Protein AF-A0A084B0D1-F1 (afdb_monomer)

Sequence (412 aa):
MGAVTTHNAIHLPIFWDKNWNKFYQICLSLQYGGAVSIFIPGHNLSHHKYPQQARDVMRTTKVRYSWNLLNGLLFFWHVVLSGNKDDKLYFEAQGRLNRPIVKQRRLEEVAVWSATAVLVLLDWRRWIWFALLPQFYAKYCILSLNFLQHDGCDMSSKYNFARNFTGQTLNYLCFNNGYHTVHHLHPGLHWSILPQKHQELIAPHIAPSLEISNILFYMWRSFIYPGLRLDYKGHPLLISKEENEMPDEPWFYNETETYSNIQEYRAHAHSPAMGESLTWSEDALERIAALVQHEISRIEAAQGRANRQVSHHERAAAVAPSSLITTLLNELQSRAHLPMSDDLQRFSQVCALQRSLRRGAGPGDIKIYGGIKYERKTTGLFTGKLASQGIVISIDDEDFVEYRVLTKPSFA

Radius of gyration: 28.23 Å; Cα contacts (8 Å, |Δi|>4): 441; chains: 1; bounding box: 86×78×70 Å

Solvent-accessible surface area (backbone atoms only — not comparable to full-atom values): 23707 Å² total; per-residue (Å²): 89,64,50,49,54,44,57,49,46,76,40,35,72,86,48,93,48,70,66,59,37,56,52,48,47,37,54,43,3,53,62,43,67,41,39,55,64,64,47,46,59,52,42,58,57,9,29,62,68,32,64,71,39,50,35,13,54,65,28,53,68,78,41,81,54,92,50,26,39,56,28,64,70,43,39,41,56,52,30,54,67,59,38,56,59,55,55,51,53,48,50,51,54,39,45,77,68,69,39,67,66,50,58,51,33,50,54,17,41,52,50,24,52,51,52,50,51,52,42,41,72,75,37,49,70,58,31,41,68,73,43,51,49,55,22,51,50,37,53,45,50,62,56,36,44,48,41,73,28,37,54,38,41,42,79,89,40,96,51,38,40,31,28,28,36,69,20,66,70,58,19,66,56,39,53,33,58,26,42,34,43,50,37,61,77,42,54,41,57,61,47,88,51,34,65,60,50,27,58,76,74,36,62,88,69,37,56,73,76,36,61,34,59,49,63,66,62,48,50,40,37,37,34,66,56,87,17,53,58,41,27,62,88,69,44,75,56,79,77,50,71,63,60,67,67,55,60,84,42,90,63,67,89,85,65,77,88,78,69,61,78,59,57,85,68,75,78,60,88,85,65,79,79,91,81,69,96,75,83,78,55,69,73,57,53,53,54,51,51,52,53,52,52,53,51,50,53,51,51,50,53,51,51,54,53,47,60,70,54,52,84,67,68,86,82,80,82,82,86,75,81,56,72,66,55,60,51,51,51,52,52,49,65,74,70,49,96,65,85,90,64,75,62,64,61,55,48,50,53,55,49,51,62,50,52,73,74,58,82,78,80,63,91,88,38,64,50,74,59,98,93,43,59,24,36,49,29,89,63,70,99,51,49,79,35,31,33,35,74,69,43,81,45,75,57,96,96,41,85,42,71,50,69,53,72,62,76,81,86,82,84,130

Secondary structure (DSSP, 8-state):
-HHHHHHHHHHS-SSSSHHHHHHHHHHHHHHHTS-GGGHIIIIIIIITTSTTSTT-TT-GGG---SSHHHHHHHHHHHHHHHHHHHHHHHHHHHHHTT-HHHHHHHHHHHHHHHHHHHHHHHHHHHHIIIIIHHHHHHHHHHHHHHHHHHTT--TTSTTTSS-EE--HHHHHHTTTTT-HHHHHH-TTS-GGGHHHHHHHHTTTTS-GGGEES-HHHHHIIIIISS---B-TTSSB----HHHHH-------SS---------TTTT-TT---S-S--PPPHHHHHHHHHHHHHHHHHHHHHHHHHHHHTTSSS-PPPPPPPHHHHHHHHHHHHH------THHHHHHHHHHHHHHT-----TTSEEEETTEEEEE-SSSTTTTSEEEPPEEEEETTEEEEE--EE------

Nearest PDB structures (foldseek):
  5oqm-assembly1_l  TM=2.459E-01  e=6.165E+00  Saccharomyces cerevisiae S288C
  4tpj-assembly2_B  TM=1.725E-01  e=9.897E+00  Shewanella oneidensis MR-1

InterPro domains:
  IPR005804 Fatty acid desaturase domain [PF00487] (4-201)

Mean predicted aligned error: 17.42 Å

pLDDT: mean 77.89, std 22.02, range [27.91, 98.5]

Foldseek 3Di:
DLLLVLLLCLQAPPDPDPVVSLVVQLVSLQQLLARSLLCQQQPVLACLPQPLALSHLLRLLLDDDQQLQCSLQCSLVSSVVVVVVLSVVQLVVCVVVVHVSNVSRVSSHCSSVVVLVVVCVVPVVCCVVPPVPVSVVSSSVVSSVSNVFQFQFDPVDLAGRTAAAQAPVCCVVSLQCSLPSQCSVQVHDRSVCSVVCCVVPHVVPYDPLRYHRDPVVVCCVCRPVVSARHHSVRHGDDQDPCSNPSHRDRRRPPDDRDRPPCCVNVPPPDDPPPDDDDDDDPVVVVVVVVVLVVVVVVLVVVVVVVVVVVVDDDDDDRDDDDPVSVVVVVVCVVPDPDDDDDPVVVVVVVVVVVVVVDDDDDPVAWDADPNFIWGQDCDDPRHRWTKTPWDWDADPNDIDTDIDTDDDDDDD

Organism: Stachybotrys chartarum (strain CBS 109288 / IBT 7711) (NCBI:txid1280523)

Structure (mmCIF, N/CA/C/O backbone):
data_AF-A0A084B0D1-F1
#
_entry.id   AF-A0A084B0D1-F1
#
loop_
_atom_site.group_PDB
_atom_site.id
_atom_site.type_symbol
_atom_site.label_atom_id
_atom_site.label_alt_id
_atom_site.label_comp_id
_atom_site.label_asym_id
_atom_site.label_entity_id
_atom_site.label_seq_id
_atom_site.pdbx_PDB_ins_code
_atom_site.Cartn_x
_atom_site.Cartn_y
_atom_site.Cartn_z
_atom_site.occupancy
_atom_site.B_iso_or_equiv
_atom_site.auth_seq_id
_atom_site.auth_comp_id
_atom_site.auth_asym_id
_atom_site.auth_atom_id
_atom_site.pdbx_PDB_model_num
ATOM 1 N N . MET A 1 1 ? -9.550 5.851 -4.875 1.00 83.19 1 MET A N 1
ATOM 2 C CA . MET A 1 1 ? -9.533 6.995 -3.936 1.00 83.19 1 MET A CA 1
ATOM 3 C C . MET A 1 1 ? -9.459 6.554 -2.472 1.00 83.19 1 MET A C 1
ATOM 5 O O . MET A 1 1 ? -8.378 6.631 -1.916 1.00 83.19 1 MET A O 1
ATOM 9 N N . GLY A 1 2 ? -10.538 6.042 -1.852 1.00 90.00 2 GLY A N 1
ATOM 10 C CA . GLY A 1 2 ? -10.593 5.814 -0.391 1.00 90.00 2 GLY A CA 1
ATOM 11 C C . GLY A 1 2 ? -9.498 4.908 0.198 1.00 90.00 2 GLY A C 1
ATOM 12 O O . GLY A 1 2 ? -8.917 5.238 1.229 1.00 90.00 2 GLY A O 1
ATOM 13 N N . ALA A 1 3 ? -9.149 3.814 -0.488 1.00 93.06 3 ALA A N 1
ATOM 14 C CA . ALA A 1 3 ? -8.029 2.954 -0.091 1.00 93.06 3 ALA A CA 1
ATOM 15 C C . ALA A 1 3 ? -6.666 3.672 -0.142 1.00 93.06 3 ALA A C 1
ATOM 17 O O . ALA A 1 3 ? -5.828 3.467 0.726 1.00 93.06 3 ALA A O 1
ATOM 18 N N . VAL A 1 4 ? -6.463 4.568 -1.112 1.00 93.62 4 VAL A N 1
ATOM 19 C CA . VAL A 1 4 ? -5.220 5.345 -1.240 1.00 93.62 4 VAL A CA 1
ATOM 20 C C . VAL A 1 4 ? -5.147 6.437 -0.171 1.00 93.62 4 VAL A C 1
ATOM 22 O O . VAL A 1 4 ? -4.099 6.660 0.420 1.00 93.62 4 VAL A O 1
ATOM 25 N N . THR A 1 5 ? -6.270 7.087 0.147 1.00 93.38 5 THR A N 1
ATOM 26 C CA . THR A 1 5 ? -6.338 8.029 1.276 1.00 93.38 5 THR A CA 1
ATOM 27 C C . THR A 1 5 ? -6.028 7.328 2.597 1.00 93.38 5 THR A C 1
ATOM 29 O O . THR A 1 5 ? -5.288 7.863 3.417 1.00 93.38 5 THR A O 1
ATOM 32 N N . THR A 1 6 ? -6.545 6.110 2.773 1.00 94.38 6 THR A N 1
ATOM 33 C CA . THR A 1 6 ? -6.235 5.260 3.928 1.00 94.38 6 THR A CA 1
ATOM 34 C C . THR A 1 6 ? -4.741 4.961 4.000 1.00 94.38 6 THR A C 1
ATOM 36 O O . THR A 1 6 ? -4.122 5.202 5.032 1.00 94.38 6 THR A O 1
ATOM 39 N N . HIS A 1 7 ? -4.159 4.514 2.886 1.00 94.19 7 HIS A N 1
ATOM 40 C CA . HIS A 1 7 ? -2.729 4.262 2.753 1.00 94.19 7 HIS A CA 1
ATOM 41 C C . HIS A 1 7 ? -1.871 5.494 3.097 1.00 94.19 7 HIS A C 1
ATOM 43 O O . HIS A 1 7 ? -0.906 5.390 3.844 1.00 94.19 7 HIS A O 1
ATOM 49 N N . ASN A 1 8 ? -2.241 6.685 2.635 1.00 93.31 8 ASN A N 1
ATOM 50 C CA . ASN A 1 8 ? -1.506 7.901 2.981 1.00 93.31 8 ASN A CA 1
ATOM 51 C C . ASN A 1 8 ? -1.613 8.239 4.482 1.00 93.31 8 ASN A C 1
ATOM 53 O O . ASN A 1 8 ? -0.618 8.593 5.113 1.00 93.31 8 ASN A O 1
ATOM 57 N N . ALA A 1 9 ? -2.807 8.109 5.067 1.00 92.00 9 ALA A N 1
ATOM 58 C CA . ALA A 1 9 ? -3.072 8.502 6.452 1.00 92.00 9 ALA A CA 1
ATOM 59 C C . ALA A 1 9 ? -2.405 7.593 7.503 1.00 92.00 9 ALA A C 1
ATOM 61 O O . ALA A 1 9 ? -2.158 8.036 8.626 1.00 92.00 9 ALA A O 1
ATOM 62 N N . ILE A 1 10 ? -2.111 6.332 7.165 1.00 90.19 10 ILE A N 1
ATOM 63 C CA . ILE A 1 10 ? -1.350 5.423 8.045 1.00 90.19 10 ILE A CA 1
ATOM 64 C C . ILE A 1 10 ? 0.153 5.729 8.051 1.00 90.19 10 ILE A C 1
ATOM 66 O O . ILE A 1 10 ? 0.846 5.360 8.999 1.00 90.19 10 ILE A O 1
ATOM 70 N N . HIS A 1 11 ? 0.663 6.398 7.015 1.00 90.00 11 HIS A N 1
ATOM 71 C CA . HIS A 1 11 ? 2.065 6.812 6.930 1.00 90.00 11 HIS A CA 1
ATOM 72 C C . HIS A 1 11 ? 2.308 8.172 7.563 1.00 90.00 11 HIS A C 1
ATOM 74 O O . HIS A 1 11 ? 3.296 8.363 8.278 1.00 90.00 11 HIS A O 1
ATOM 80 N N . LEU A 1 12 ? 1.392 9.110 7.320 1.00 89.75 12 LEU A N 1
ATOM 81 C CA . LEU A 1 12 ? 1.476 10.476 7.809 1.00 89.75 12 LEU A CA 1
ATOM 82 C C . LEU A 1 12 ? 0.122 10.916 8.391 1.00 89.75 12 LEU A C 1
ATOM 84 O O . LEU A 1 12 ? -0.861 11.001 7.651 1.00 89.75 12 LEU A O 1
ATOM 88 N N . PRO A 1 13 ? 0.056 11.240 9.698 1.00 89.19 13 PRO A N 1
ATOM 89 C CA . PRO A 1 13 ? -1.136 11.829 10.299 1.00 89.19 13 PRO A CA 1
ATOM 90 C C . PRO A 1 13 ? -1.554 13.113 9.573 1.00 89.19 13 PRO A C 1
ATOM 92 O O . PRO A 1 13 ? -0.721 13.977 9.305 1.00 89.19 13 PRO A O 1
ATOM 95 N N . ILE A 1 14 ? -2.850 13.248 9.287 1.00 88.25 14 ILE A N 1
ATOM 96 C CA . ILE A 1 14 ? -3.407 14.401 8.561 1.00 88.25 14 ILE A CA 1
ATOM 97 C C . ILE A 1 14 ? -3.553 15.619 9.474 1.00 88.25 14 ILE A C 1
ATOM 99 O O . ILE A 1 14 ? -3.347 16.754 9.051 1.00 88.25 14 ILE A O 1
ATOM 103 N N . PHE A 1 15 ? -3.916 15.387 10.734 1.00 90.31 15 PHE A N 1
ATOM 104 C CA . PHE A 1 15 ? -4.153 16.450 11.705 1.00 90.31 15 PHE A CA 1
ATOM 105 C C . PHE A 1 15 ? -2.980 16.577 12.679 1.00 90.31 15 PHE A C 1
ATOM 107 O O . PHE A 1 15 ? -2.290 15.605 12.984 1.00 90.31 15 PHE A O 1
ATOM 114 N N . TRP A 1 16 ? -2.782 17.768 13.238 1.00 86.69 16 TRP A N 1
ATOM 115 C CA . TRP A 1 16 ? -1.820 17.970 14.329 1.00 86.69 16 TRP A CA 1
ATOM 116 C C . TRP A 1 16 ? -2.296 17.330 15.636 1.00 86.69 16 TRP A C 1
ATOM 118 O O . TRP A 1 16 ? -1.502 16.814 16.422 1.00 86.69 16 TRP A O 1
ATOM 128 N N . ASP A 1 17 ? -3.610 17.344 15.858 1.00 90.81 17 ASP A N 1
ATOM 129 C CA . ASP A 1 17 ? -4.227 16.784 17.050 1.00 90.81 17 ASP A CA 1
ATOM 130 C C . ASP A 1 17 ? -4.432 15.266 16.931 1.00 90.81 17 ASP A C 1
ATOM 132 O O . ASP A 1 17 ? -4.931 14.735 15.933 1.00 90.81 17 ASP A O 1
ATOM 136 N N . LYS A 1 18 ? -4.062 14.542 17.989 1.00 89.19 18 LYS A N 1
ATOM 137 C CA . LYS A 1 18 ? -4.122 13.075 18.009 1.00 89.19 18 LYS A CA 1
ATOM 138 C C . LYS A 1 18 ? -5.555 12.547 18.012 1.00 89.19 18 LYS A C 1
ATOM 140 O O . LYS A 1 18 ? -5.789 11.469 17.472 1.00 89.19 18 LYS A O 1
ATOM 145 N N . ASN A 1 19 ? -6.503 13.257 18.618 1.00 91.50 19 ASN A N 1
ATOM 146 C CA . ASN A 1 19 ? -7.891 12.808 18.687 1.00 91.50 19 ASN A CA 1
ATOM 147 C C . ASN A 1 19 ? -8.595 12.998 17.343 1.00 91.50 19 ASN A C 1
ATOM 149 O O . ASN A 1 19 ? -9.316 12.098 16.917 1.00 91.50 19 ASN A O 1
ATOM 153 N N . TRP A 1 20 ? -8.297 14.082 16.624 1.00 94.06 20 TRP A N 1
ATOM 154 C CA . TRP A 1 20 ? -8.763 14.264 15.248 1.00 94.06 20 TRP A CA 1
ATOM 155 C C . TRP A 1 20 ? -8.246 13.177 14.304 1.00 94.06 20 TRP A C 1
ATOM 157 O O . TRP A 1 20 ? -9.015 12.671 13.492 1.00 94.06 20 TRP A O 1
ATOM 167 N N . ASN A 1 21 ? -6.996 12.727 14.454 1.00 93.19 21 ASN A N 1
ATOM 168 C CA . ASN A 1 21 ? -6.498 11.587 13.673 1.00 93.19 21 ASN A CA 1
ATOM 169 C C . ASN A 1 21 ? -7.205 10.270 14.021 1.00 93.19 21 ASN A C 1
ATOM 171 O O . ASN A 1 21 ? -7.557 9.522 13.115 1.00 93.19 21 ASN A O 1
ATOM 175 N N . LYS A 1 22 ? -7.455 9.991 15.307 1.00 92.69 22 LYS A N 1
ATOM 176 C CA . LYS A 1 22 ? -8.212 8.796 15.728 1.00 92.69 22 LYS A CA 1
ATOM 177 C C . LYS A 1 22 ? -9.636 8.798 15.177 1.00 92.69 22 LYS A C 1
ATOM 179 O O . LYS A 1 22 ? -10.112 7.772 14.700 1.00 92.69 22 LYS A O 1
ATOM 184 N N . PHE A 1 23 ? -10.304 9.951 15.223 1.00 96.12 23 PHE A N 1
ATOM 185 C CA . PHE A 1 23 ? -11.628 10.128 14.632 1.00 96.12 23 PHE A CA 1
ATOM 186 C C . PHE A 1 23 ? -11.585 9.928 13.114 1.00 96.12 23 PHE A C 1
ATOM 188 O O . PHE A 1 23 ? -12.378 9.169 12.562 1.00 96.12 23 PHE A O 1
ATOM 195 N N . TYR A 1 24 ? -10.606 10.532 12.442 1.00 96.12 24 TYR A N 1
ATOM 196 C CA . TYR A 1 24 ? -10.434 10.384 11.003 1.00 96.12 24 TYR A CA 1
ATOM 197 C C . TYR A 1 24 ? -10.159 8.934 10.583 1.00 96.12 24 TYR A C 1
ATOM 199 O O . TYR A 1 24 ? -10.711 8.481 9.585 1.00 96.12 24 TYR A O 1
ATOM 207 N N . GLN A 1 25 ? -9.396 8.165 11.364 1.00 95.56 25 GLN A N 1
ATOM 208 C CA . GLN A 1 25 ? -9.203 6.729 11.128 1.00 95.56 25 GLN A CA 1
ATOM 209 C C . GLN A 1 25 ? -10.517 5.930 11.206 1.00 95.56 25 GLN A C 1
ATOM 211 O O . GLN A 1 25 ? -10.707 4.998 10.422 1.00 95.56 25 GLN A O 1
ATOM 216 N N . ILE A 1 26 ? -11.469 6.319 12.064 1.00 97.38 26 ILE A N 1
ATOM 217 C CA . ILE A 1 26 ? -12.818 5.723 12.079 1.00 97.38 26 ILE A CA 1
ATOM 218 C C . ILE A 1 26 ? -13.564 6.065 10.782 1.00 97.38 26 ILE A C 1
ATOM 220 O O . ILE A 1 26 ? -14.133 5.171 10.155 1.00 97.38 26 ILE A O 1
ATOM 224 N N . CYS A 1 27 ? -13.517 7.322 10.327 1.00 97.44 27 CYS A N 1
ATOM 225 C CA . CYS A 1 27 ? -14.114 7.723 9.046 1.00 97.44 27 CYS A CA 1
ATOM 226 C C . CYS A 1 27 ? -13.519 6.939 7.866 1.00 97.44 27 CYS A C 1
ATOM 228 O O . CYS A 1 27 ? -14.253 6.442 7.011 1.00 97.44 27 CYS A O 1
ATOM 230 N N . LEU A 1 28 ? -12.193 6.783 7.841 1.00 96.56 28 LEU A N 1
ATOM 231 C CA . LEU A 1 28 ? -11.499 5.978 6.839 1.00 96.56 28 LEU A CA 1
ATOM 232 C C . LEU A 1 28 ? -11.905 4.507 6.923 1.00 96.56 28 LEU A C 1
ATOM 234 O O . LEU A 1 28 ? -12.121 3.892 5.886 1.00 96.56 28 LEU A O 1
ATOM 238 N N . SER A 1 29 ? -12.090 3.961 8.126 1.00 97.38 29 SER A N 1
ATOM 239 C CA . SER A 1 29 ? -12.545 2.578 8.316 1.00 97.38 29 SER A CA 1
ATOM 240 C C . SER A 1 29 ? -13.936 2.342 7.744 1.00 97.38 29 SER A C 1
ATOM 242 O O . SER A 1 29 ? -14.146 1.357 7.034 1.00 97.38 29 SER A O 1
ATOM 244 N N . LEU A 1 30 ? -14.868 3.275 7.961 1.00 96.75 30 LEU A N 1
ATOM 245 C CA . LEU A 1 30 ? -16.203 3.238 7.353 1.00 96.75 30 LEU A CA 1
ATOM 246 C C . LEU A 1 30 ? -16.127 3.283 5.818 1.00 96.75 30 LEU A C 1
ATOM 248 O O . LEU A 1 30 ? -16.778 2.487 5.142 1.00 96.75 30 LEU A O 1
ATOM 252 N N . GLN A 1 31 ? -15.291 4.163 5.260 1.00 95.12 31 GLN A N 1
ATOM 253 C CA . GLN A 1 31 ? -15.077 4.265 3.813 1.00 95.12 31 GLN A CA 1
ATOM 254 C C . GLN A 1 31 ? -14.395 3.018 3.225 1.00 95.12 31 GLN A C 1
ATOM 256 O O . GLN A 1 31 ? -14.696 2.622 2.098 1.00 95.12 31 GLN A O 1
ATOM 261 N N . TYR A 1 32 ? -13.463 2.418 3.963 1.00 94.94 32 TYR A N 1
ATOM 262 C CA . TYR A 1 32 ? -12.676 1.260 3.547 1.00 94.94 32 TYR A CA 1
ATOM 263 C C . TYR A 1 32 ? -13.433 -0.065 3.740 1.00 94.94 32 TYR A C 1
ATOM 265 O O . TYR A 1 32 ? -13.122 -1.057 3.082 1.00 94.94 32 TYR A O 1
ATOM 273 N N . GLY A 1 33 ? -14.447 -0.098 4.610 1.00 94.62 33 GLY A N 1
ATOM 274 C CA . GLY A 1 33 ? -15.210 -1.306 4.937 1.00 94.62 33 GLY A CA 1
ATOM 275 C C . GLY A 1 33 ? -14.431 -2.275 5.825 1.00 94.62 33 GLY A C 1
ATOM 276 O O . GLY A 1 33 ? -14.481 -3.487 5.619 1.00 94.62 33 GLY A O 1
ATOM 277 N N . GLY A 1 34 ? -13.609 -1.757 6.734 1.00 94.19 34 GLY A N 1
ATOM 278 C CA . GLY A 1 34 ? -12.794 -2.536 7.667 1.00 94.19 34 GLY A CA 1
ATOM 279 C C . GLY A 1 34 ? -11.868 -1.629 8.468 1.00 94.19 34 GLY A C 1
ATOM 280 O O . GLY A 1 34 ? -11.598 -0.511 8.040 1.00 94.19 34 GLY A O 1
ATOM 281 N N . ALA A 1 35 ? -11.385 -2.103 9.616 1.00 95.31 35 ALA A N 1
ATOM 282 C CA . ALA A 1 35 ? -10.468 -1.329 10.448 1.00 95.31 35 ALA A CA 1
ATOM 283 C C . ALA A 1 35 ? -9.159 -1.033 9.707 1.00 95.31 35 ALA A C 1
ATOM 285 O O . ALA A 1 35 ? -8.431 -1.949 9.316 1.00 95.31 35 ALA A O 1
ATOM 286 N N . VAL A 1 36 ? -8.857 0.251 9.520 1.00 94.88 36 VAL A N 1
ATOM 287 C CA . VAL A 1 36 ? -7.652 0.689 8.799 1.00 94.88 36 VAL A CA 1
ATOM 288 C C . VAL A 1 36 ? -6.388 0.523 9.628 1.00 94.88 36 VAL A C 1
ATOM 290 O O . VAL A 1 36 ? -5.304 0.409 9.062 1.00 94.88 36 VAL A O 1
ATOM 293 N N . SER A 1 37 ? -6.511 0.407 10.953 1.00 92.56 37 SER A N 1
ATOM 294 C CA . SER A 1 37 ? -5.390 0.072 11.837 1.00 92.56 37 SER A CA 1
ATOM 295 C C . SER A 1 37 ? -4.697 -1.247 11.453 1.00 92.56 37 SER A C 1
ATOM 297 O O . SER A 1 37 ? -3.516 -1.423 11.745 1.00 92.56 37 SER A O 1
ATOM 299 N N . ILE A 1 38 ? -5.399 -2.164 10.773 1.00 89.69 38 ILE A N 1
ATOM 300 C CA . ILE A 1 38 ? -4.852 -3.452 10.307 1.00 89.69 38 ILE A CA 1
ATOM 301 C C . ILE A 1 38 ? -3.819 -3.267 9.182 1.00 89.69 38 ILE A C 1
ATOM 303 O O . ILE A 1 38 ? -2.965 -4.123 8.992 1.00 89.69 38 ILE A O 1
ATOM 307 N N . PHE A 1 39 ? -3.807 -2.128 8.482 1.00 88.06 39 PHE A N 1
ATOM 308 C CA . PHE A 1 39 ? -2.773 -1.874 7.475 1.00 88.06 39 PHE A CA 1
ATOM 309 C C . PHE A 1 39 ? -1.376 -1.721 8.076 1.00 88.06 39 PHE A C 1
ATOM 311 O O . PHE A 1 39 ? -0.399 -2.070 7.428 1.00 88.06 39 PHE A O 1
ATOM 318 N N . ILE A 1 40 ? -1.264 -1.182 9.291 1.00 88.88 40 ILE A N 1
ATOM 319 C CA . ILE A 1 40 ? 0.025 -0.849 9.908 1.00 88.88 40 ILE A CA 1
ATOM 320 C C . ILE A 1 40 ? 0.959 -2.071 9.995 1.00 88.88 40 ILE A C 1
ATOM 322 O O . ILE A 1 40 ? 2.086 -1.967 9.504 1.00 88.88 40 ILE A O 1
ATOM 326 N N . PRO A 1 41 ? 0.553 -3.220 10.574 1.00 88.31 41 PRO A N 1
ATOM 327 C CA . PRO A 1 41 ? 1.439 -4.374 10.678 1.00 88.31 41 PRO A CA 1
ATOM 328 C C . PRO A 1 41 ? 1.885 -4.910 9.313 1.00 88.31 41 PRO A C 1
ATOM 330 O O . PRO A 1 41 ? 3.089 -4.998 9.088 1.00 88.31 41 PRO A O 1
ATOM 333 N N . GLY A 1 42 ? 0.962 -5.219 8.398 1.00 87.75 42 GLY A N 1
ATOM 334 C CA . GLY A 1 42 ? 1.313 -5.807 7.100 1.00 87.75 42 GLY A CA 1
ATOM 335 C C . GLY A 1 42 ? 2.006 -4.839 6.133 1.00 87.75 42 GLY A C 1
ATOM 336 O O . GLY A 1 42 ? 2.924 -5.223 5.413 1.00 87.75 42 GLY A O 1
ATOM 337 N N . HIS A 1 43 ? 1.611 -3.566 6.120 1.00 91.12 43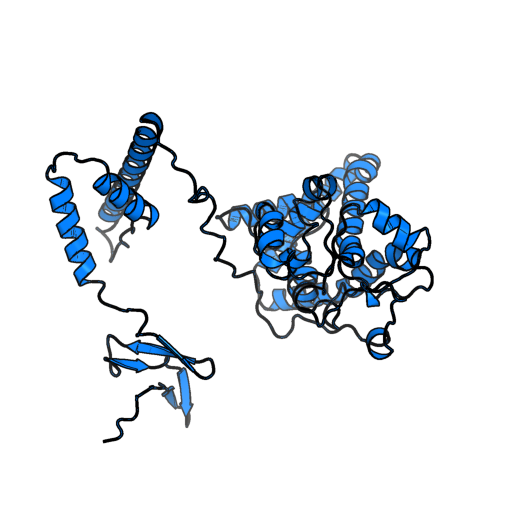 HIS A N 1
ATOM 338 C CA . HIS A 1 43 ? 2.156 -2.591 5.174 1.00 91.12 43 HIS A CA 1
ATOM 339 C C . HIS A 1 43 ? 3.397 -1.877 5.709 1.00 91.12 43 HIS A C 1
ATOM 341 O O . HIS A 1 43 ? 4.448 -1.895 5.076 1.00 91.12 43 HIS A O 1
ATOM 347 N N . ASN A 1 44 ? 3.309 -1.262 6.891 1.00 88.56 44 ASN A N 1
ATOM 348 C CA . ASN A 1 44 ? 4.388 -0.408 7.398 1.00 88.56 44 ASN A CA 1
ATOM 349 C C . ASN A 1 44 ? 5.491 -1.226 8.078 1.00 88.56 44 ASN A C 1
ATOM 351 O O . ASN A 1 44 ? 6.673 -0.955 7.877 1.00 88.56 44 ASN A O 1
ATOM 355 N N . LEU A 1 45 ? 5.114 -2.210 8.900 1.00 86.94 45 LEU A N 1
ATOM 356 C CA . LEU A 1 45 ? 6.073 -2.984 9.702 1.00 86.94 45 LEU A CA 1
ATOM 357 C C . LEU A 1 45 ? 6.625 -4.213 8.965 1.00 86.94 45 LEU A C 1
ATOM 359 O O . LEU A 1 45 ? 7.647 -4.757 9.379 1.00 86.94 45 LEU A O 1
ATOM 363 N N . SER A 1 46 ? 5.962 -4.634 7.887 1.00 90.94 46 SER A N 1
ATOM 364 C CA . SER A 1 46 ? 6.359 -5.766 7.050 1.00 90.94 46 SER A CA 1
ATOM 365 C C . SER A 1 46 ? 6.816 -5.285 5.671 1.00 90.94 46 SER A C 1
AT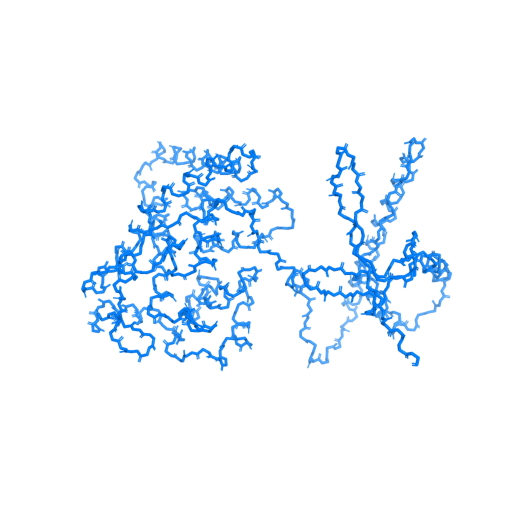OM 367 O O . SER A 1 46 ? 8.022 -5.197 5.442 1.00 90.94 46 SER A O 1
ATOM 369 N N . HIS A 1 47 ? 5.898 -4.892 4.787 1.00 93.19 47 HIS A N 1
ATOM 370 C CA . HIS A 1 47 ? 6.216 -4.603 3.385 1.00 93.19 47 HIS A CA 1
ATOM 371 C C . HIS A 1 47 ? 7.220 -3.454 3.175 1.00 93.19 47 HIS A C 1
ATOM 373 O O . HIS A 1 47 ? 8.193 -3.605 2.439 1.00 93.19 47 HIS A O 1
ATOM 379 N N . HIS A 1 48 ? 7.046 -2.318 3.856 1.00 91.25 48 HIS A N 1
ATOM 380 C CA . HIS A 1 48 ? 7.986 -1.188 3.768 1.00 91.25 48 HIS A CA 1
ATOM 381 C C . HIS A 1 48 ? 9.367 -1.505 4.337 1.00 91.25 48 HIS A C 1
ATOM 383 O O . HIS A 1 48 ? 10.368 -0.958 3.878 1.00 91.25 48 HIS A O 1
ATOM 389 N N . LYS A 1 49 ? 9.426 -2.378 5.344 1.00 87.31 49 LYS A N 1
ATOM 390 C CA . LYS A 1 49 ? 10.649 -2.651 6.095 1.00 87.31 49 LYS A CA 1
ATOM 391 C C . LYS A 1 49 ? 11.477 -3.792 5.515 1.00 87.31 49 LYS A C 1
ATOM 393 O O . LYS A 1 49 ? 12.705 -3.725 5.534 1.00 87.31 49 LYS A O 1
ATOM 398 N N . TYR A 1 50 ? 10.814 -4.826 5.014 1.00 89.25 50 TYR A N 1
ATOM 399 C CA . TYR A 1 50 ? 11.445 -6.056 4.543 1.00 89.25 50 TYR A CA 1
ATOM 400 C C . TYR A 1 50 ? 11.060 -6.406 3.099 1.00 89.25 50 TYR A C 1
ATOM 402 O O . TYR A 1 50 ? 10.847 -7.587 2.830 1.00 89.25 50 TYR A O 1
ATOM 410 N N . PRO A 1 51 ? 10.954 -5.439 2.167 1.00 89.94 51 PRO A N 1
ATOM 411 C CA . PRO A 1 51 ? 10.347 -5.668 0.858 1.00 89.94 51 PRO A CA 1
ATOM 412 C C . PRO A 1 51 ? 10.953 -6.886 0.147 1.00 89.94 51 PRO A C 1
ATOM 414 O O . PRO A 1 51 ? 12.172 -7.046 0.102 1.00 89.94 51 PRO A O 1
ATOM 417 N N . GLN A 1 52 ? 10.087 -7.750 -0.386 1.00 91.25 52 GLN A N 1
ATOM 418 C CA . GLN A 1 52 ? 10.404 -9.020 -1.057 1.00 91.25 52 GLN A CA 1
ATOM 419 C C . GLN A 1 52 ? 11.148 -10.086 -0.223 1.00 91.25 52 GLN A C 1
ATOM 421 O O . GLN A 1 52 ? 11.529 -11.121 -0.767 1.00 91.25 52 GLN A O 1
ATOM 426 N N . GLN A 1 53 ? 11.333 -9.895 1.086 1.00 90.94 53 GLN A N 1
ATOM 427 C CA . GLN A 1 53 ? 11.965 -10.882 1.975 1.00 90.94 53 GLN A CA 1
ATOM 428 C C . GLN A 1 53 ? 10.924 -11.784 2.666 1.00 90.94 53 GLN A C 1
ATOM 430 O O . GLN A 1 53 ? 9.715 -11.596 2.529 1.00 90.94 53 GLN A O 1
ATOM 435 N N . ALA A 1 54 ? 11.387 -12.747 3.472 1.00 90.75 54 ALA A N 1
ATOM 436 C CA . ALA A 1 54 ? 10.537 -13.704 4.196 1.00 90.75 54 ALA A CA 1
ATOM 437 C C . ALA A 1 54 ? 9.504 -13.033 5.120 1.00 90.75 54 ALA A C 1
ATOM 439 O O . ALA A 1 54 ? 8.411 -13.555 5.330 1.00 90.75 54 ALA A O 1
ATOM 440 N N . ARG A 1 55 ? 9.844 -11.845 5.632 1.00 90.38 55 ARG A N 1
ATOM 441 C CA . ARG A 1 55 ? 9.000 -11.024 6.509 1.00 90.38 55 ARG A CA 1
ATOM 442 C C . ARG A 1 55 ? 8.059 -10.083 5.766 1.00 90.38 55 ARG A C 1
ATOM 444 O O . ARG A 1 55 ? 7.298 -9.383 6.426 1.00 90.38 55 ARG A O 1
ATOM 451 N N . ASP A 1 56 ? 8.107 -10.035 4.434 1.00 92.25 56 ASP A N 1
ATOM 452 C CA . ASP A 1 56 ? 7.163 -9.279 3.608 1.00 92.25 56 ASP A CA 1
ATOM 453 C C . ASP A 1 56 ? 5.946 -10.137 3.254 1.00 92.25 56 ASP A C 1
ATOM 455 O O . ASP A 1 56 ? 6.011 -11.061 2.432 1.00 92.25 56 ASP A O 1
ATOM 459 N N . VAL A 1 57 ? 4.806 -9.796 3.858 1.00 90.88 57 VAL A N 1
ATOM 460 C CA . VAL A 1 57 ? 3.515 -10.443 3.584 1.00 90.88 57 VAL A CA 1
ATOM 461 C C . VAL A 1 57 ? 3.001 -10.183 2.170 1.00 90.88 57 VAL A C 1
ATOM 463 O O . VAL A 1 57 ? 2.138 -10.915 1.685 1.00 90.88 57 VAL A O 1
ATOM 466 N N . MET A 1 58 ? 3.538 -9.169 1.498 1.00 93.12 58 MET A N 1
ATOM 467 C CA . MET A 1 58 ? 3.170 -8.719 0.160 1.00 93.12 58 MET A CA 1
ATOM 468 C C . MET A 1 58 ? 4.268 -9.016 -0.875 1.00 93.12 58 MET A C 1
ATOM 470 O O . MET A 1 58 ? 4.235 -8.458 -1.973 1.00 93.12 58 MET A O 1
ATOM 474 N N . ARG A 1 59 ? 5.218 -9.921 -0.585 1.00 93.94 59 ARG A N 1
ATOM 475 C CA . ARG A 1 59 ? 6.232 -10.318 -1.577 1.00 93.94 59 ARG A CA 1
ATOM 476 C C . ARG A 1 59 ? 5.590 -10.933 -2.826 1.00 93.94 59 ARG A C 1
ATOM 478 O O . ARG A 1 59 ? 4.703 -11.788 -2.733 1.00 93.94 59 ARG A O 1
ATOM 485 N N . THR A 1 60 ? 6.052 -10.540 -4.012 1.00 94.75 60 THR A N 1
ATOM 486 C CA . THR A 1 60 ? 5.449 -10.948 -5.296 1.00 94.75 60 THR A CA 1
ATOM 487 C C . THR A 1 60 ? 5.736 -12.403 -5.645 1.00 94.75 60 THR A C 1
ATOM 489 O O . THR A 1 60 ? 5.027 -13.009 -6.454 1.00 94.75 60 THR A O 1
ATOM 492 N N . THR A 1 61 ? 6.726 -13.010 -4.991 1.00 93.00 61 THR A N 1
ATOM 493 C CA . THR A 1 61 ? 7.059 -14.428 -5.142 1.00 93.00 61 THR A CA 1
ATOM 494 C C . THR A 1 61 ? 6.006 -15.358 -4.543 1.00 93.00 61 THR A C 1
ATOM 496 O O . THR A 1 61 ? 6.081 -16.552 -4.798 1.00 93.00 61 THR A O 1
ATOM 499 N N . LYS A 1 62 ? 4.986 -14.865 -3.821 1.00 92.19 62 LYS A N 1
ATOM 500 C CA . LYS A 1 62 ? 3.851 -15.689 -3.351 1.00 92.19 62 LYS A CA 1
ATOM 501 C C . LYS A 1 62 ? 2.996 -16.262 -4.490 1.00 92.19 62 LYS A C 1
ATOM 503 O O . LYS A 1 62 ? 2.351 -17.289 -4.310 1.00 92.19 62 LYS A O 1
ATOM 508 N N . VAL A 1 63 ? 3.017 -15.644 -5.673 1.00 94.00 63 VAL A N 1
ATOM 509 C CA . VAL A 1 63 ? 2.361 -16.163 -6.885 1.00 94.00 63 VAL A CA 1
ATOM 510 C C . VAL A 1 63 ? 3.395 -16.613 -7.910 1.00 94.00 63 VAL A C 1
ATOM 512 O O . VAL A 1 63 ? 4.405 -15.937 -8.117 1.00 94.00 63 VAL A O 1
ATOM 515 N N . ARG A 1 64 ? 3.176 -17.783 -8.526 1.00 92.12 64 ARG A N 1
ATOM 516 C CA . ARG A 1 64 ? 4.164 -18.469 -9.389 1.00 92.12 64 ARG A CA 1
ATOM 517 C C . ARG A 1 64 ? 3.528 -19.232 -10.555 1.00 92.12 64 ARG A C 1
ATOM 519 O O . ARG A 1 64 ? 4.052 -20.239 -11.020 1.00 92.12 64 ARG A O 1
ATOM 526 N N . TYR A 1 65 ? 2.368 -18.784 -11.010 1.00 93.31 65 TYR A N 1
ATOM 527 C CA . TYR A 1 65 ? 1.692 -19.360 -12.164 1.00 93.31 65 TYR A CA 1
ATOM 528 C C . TYR A 1 65 ? 2.493 -19.079 -13.442 1.00 93.31 65 TYR A C 1
ATOM 530 O O . TYR A 1 65 ? 3.055 -17.993 -13.603 1.00 93.31 65 TYR A O 1
ATOM 538 N N . SER A 1 66 ? 2.513 -20.042 -14.366 1.00 90.44 66 SER A N 1
ATOM 539 C CA . SER A 1 66 ? 3.169 -19.894 -15.674 1.00 90.44 66 SER A CA 1
ATOM 540 C C . SER A 1 66 ? 2.539 -18.781 -16.513 1.00 90.44 66 SER A C 1
ATOM 542 O O . SER A 1 66 ? 3.238 -18.066 -17.227 1.00 90.44 66 SER A O 1
ATOM 544 N N . TRP A 1 67 ? 1.222 -18.595 -16.395 1.00 93.56 67 TRP A N 1
ATOM 545 C CA . TRP A 1 67 ? 0.516 -17.494 -17.034 1.00 93.56 67 TRP A CA 1
ATOM 546 C C . TRP A 1 67 ? 0.504 -16.261 -16.133 1.00 93.56 67 TRP A C 1
ATOM 548 O O . TRP A 1 67 ? -0.098 -16.273 -15.055 1.00 93.56 67 TRP A O 1
ATOM 558 N N . ASN A 1 68 ? 1.129 -15.170 -16.586 1.00 95.50 68 ASN A N 1
ATOM 559 C CA . ASN A 1 68 ? 1.291 -13.988 -15.746 1.00 95.50 68 ASN A CA 1
ATOM 560 C C . ASN A 1 68 ? -0.038 -13.323 -15.352 1.00 95.50 68 ASN A C 1
ATOM 562 O O . ASN A 1 68 ? -0.134 -12.743 -14.273 1.00 95.50 68 ASN A O 1
ATOM 566 N N . LEU A 1 69 ? -1.090 -13.460 -16.168 1.00 96.38 69 LEU A N 1
ATOM 567 C CA . LEU A 1 69 ? -2.425 -12.983 -15.797 1.00 96.38 69 LEU A CA 1
ATOM 568 C C . LEU A 1 69 ? -2.922 -13.627 -14.497 1.00 96.38 69 LEU A C 1
ATOM 570 O O . LEU A 1 69 ? -3.484 -12.935 -13.652 1.00 96.38 69 LEU A O 1
ATOM 574 N N . LEU A 1 70 ? -2.683 -14.928 -14.302 1.00 96.69 70 LEU A N 1
ATOM 575 C CA . LEU A 1 70 ? -3.077 -15.615 -13.071 1.00 96.69 70 LEU A CA 1
ATOM 576 C C . LEU A 1 70 ? -2.289 -15.107 -11.865 1.00 96.69 70 LEU A C 1
ATOM 578 O O . LEU A 1 70 ? -2.871 -14.972 -10.792 1.00 96.69 70 LEU A O 1
ATOM 582 N N . ASN A 1 71 ? -1.006 -14.761 -12.036 1.00 96.62 71 ASN A N 1
ATOM 583 C CA . ASN A 1 71 ? -0.238 -14.104 -10.975 1.00 96.62 71 ASN A CA 1
ATOM 584 C C . ASN A 1 71 ? -0.905 -12.789 -10.565 1.00 96.62 71 ASN A C 1
ATOM 586 O O . ASN A 1 71 ? -1.188 -12.601 -9.386 1.00 96.62 71 ASN A O 1
ATOM 590 N N . GLY A 1 72 ? -1.238 -11.928 -11.532 1.00 95.75 72 GLY A N 1
ATOM 591 C CA . GLY A 1 72 ? -1.906 -10.654 -11.261 1.00 95.75 72 GLY A CA 1
ATOM 592 C C . GLY A 1 72 ? -3.290 -10.806 -10.616 1.00 95.75 72 GLY A C 1
ATOM 593 O O . GLY A 1 72 ? -3.610 -10.071 -9.686 1.00 95.75 72 GLY A O 1
ATOM 594 N N . LEU A 1 73 ? -4.100 -11.770 -11.070 1.00 95.88 73 LEU A N 1
ATOM 595 C CA . LEU A 1 73 ? -5.458 -11.992 -10.553 1.00 95.88 73 LEU A CA 1
ATOM 596 C C . LEU A 1 73 ? -5.490 -12.634 -9.160 1.00 95.88 73 LEU A C 1
ATOM 598 O O . LEU A 1 73 ? -6.386 -12.358 -8.361 1.00 95.88 73 LEU A O 1
ATOM 602 N N . LEU A 1 74 ? -4.540 -13.524 -8.870 1.00 96.88 74 LEU A N 1
ATOM 603 C CA . LEU A 1 74 ? -4.547 -14.325 -7.644 1.00 96.88 74 LEU A CA 1
ATOM 604 C C . LEU A 1 74 ? -3.652 -13.752 -6.545 1.00 96.88 74 LEU A C 1
ATOM 606 O O . LEU A 1 74 ? -3.784 -14.170 -5.395 1.00 96.88 74 LEU A O 1
ATOM 610 N N . PHE A 1 75 ? -2.795 -12.775 -6.855 1.00 96.81 75 PHE A N 1
ATOM 611 C CA . PHE A 1 75 ? -1.899 -12.153 -5.880 1.00 96.81 75 PHE A CA 1
ATOM 612 C C . PHE A 1 75 ? -2.636 -11.633 -4.643 1.00 96.81 75 PHE A C 1
ATOM 614 O O . PHE A 1 75 ? -2.251 -11.961 -3.523 1.00 96.81 75 PHE A O 1
ATOM 621 N N . PHE A 1 76 ? -3.746 -10.915 -4.835 1.00 95.44 76 PHE A N 1
ATOM 622 C CA . PHE A 1 76 ? -4.591 -10.441 -3.736 1.00 95.44 76 PHE A CA 1
ATOM 623 C C . PHE A 1 76 ? -4.984 -11.564 -2.765 1.00 95.44 76 PHE A C 1
ATOM 625 O O . PHE A 1 76 ? -4.853 -11.415 -1.551 1.00 95.44 76 PHE A O 1
ATOM 632 N N . TRP A 1 77 ? -5.443 -12.700 -3.295 1.00 94.69 77 TRP A N 1
ATOM 633 C CA . TRP A 1 77 ? -5.908 -13.819 -2.478 1.00 94.69 77 TRP A CA 1
ATOM 634 C C . TRP A 1 77 ? -4.769 -14.475 -1.707 1.00 94.69 77 TRP A C 1
ATOM 636 O O . TRP A 1 77 ? -4.937 -14.778 -0.528 1.00 94.69 77 TRP A O 1
ATOM 646 N N . HIS A 1 78 ? -3.606 -14.642 -2.339 1.00 93.25 78 HIS A N 1
ATOM 647 C CA . HIS A 1 78 ? -2.415 -15.168 -1.669 1.00 93.25 78 HIS A CA 1
ATOM 648 C C . HIS A 1 78 ? -1.982 -14.277 -0.503 1.00 93.25 78 HIS A C 1
ATOM 650 O O . HIS A 1 78 ? -1.772 -14.788 0.595 1.00 93.25 78 HIS A O 1
ATOM 656 N N . VAL A 1 79 ? -1.937 -12.956 -0.705 1.00 92.12 79 VAL A N 1
ATOM 657 C CA . VAL A 1 79 ? -1.578 -11.988 0.346 1.00 92.12 79 VAL A CA 1
ATOM 658 C C . VAL A 1 79 ? -2.577 -12.026 1.503 1.00 92.12 79 VAL A C 1
ATOM 660 O O . VAL A 1 79 ? -2.172 -12.183 2.654 1.00 92.12 79 VAL A O 1
ATOM 663 N N . VAL A 1 80 ? -3.881 -11.925 1.219 1.00 89.88 80 VAL A N 1
ATOM 664 C CA . VAL A 1 80 ? -4.925 -11.883 2.260 1.00 89.88 80 VAL A CA 1
ATOM 665 C C . VAL A 1 80 ? -4.968 -13.183 3.065 1.00 89.88 80 VAL A C 1
ATOM 667 O O . VAL A 1 80 ? -5.069 -13.147 4.291 1.00 89.88 80 VAL A O 1
ATOM 670 N N . LEU A 1 81 ? -4.873 -14.340 2.405 1.00 87.06 81 LEU A N 1
ATOM 671 C CA . LEU A 1 81 ? -4.934 -15.633 3.090 1.00 87.06 81 LEU A CA 1
ATOM 672 C C . LEU A 1 81 ? -3.700 -15.891 3.962 1.00 87.06 81 LEU A C 1
ATOM 674 O O . LEU A 1 81 ? -3.856 -16.450 5.050 1.00 87.06 81 LEU A O 1
ATOM 678 N N . SER A 1 82 ? -2.501 -15.474 3.533 1.00 82.56 82 SER A N 1
ATOM 679 C CA . SER A 1 82 ? -1.300 -15.608 4.367 1.00 82.56 82 SER A CA 1
ATOM 680 C C . SER A 1 82 ? -1.241 -14.574 5.495 1.00 82.56 82 SER A C 1
ATOM 682 O O . SER A 1 82 ? -0.969 -14.944 6.633 1.00 82.56 82 SER A O 1
ATOM 684 N N . GLY A 1 83 ? -1.562 -13.305 5.215 1.00 78.19 83 GLY A N 1
ATOM 685 C CA . GLY A 1 83 ? -1.377 -12.200 6.166 1.00 78.19 83 GLY A CA 1
ATOM 686 C C . GLY A 1 83 ? -2.312 -12.239 7.379 1.00 78.19 83 GLY A C 1
ATOM 687 O O . GLY A 1 83 ? -1.924 -11.834 8.472 1.00 78.19 83 GLY A O 1
ATOM 688 N N . ASN A 1 84 ? -3.517 -12.806 7.236 1.00 79.00 84 ASN A N 1
ATOM 689 C CA . ASN A 1 84 ? -4.511 -12.856 8.318 1.00 79.00 84 ASN A CA 1
ATOM 690 C C . ASN A 1 84 ? -4.005 -13.539 9.603 1.00 79.00 84 ASN A C 1
ATOM 692 O O . ASN A 1 84 ? -4.461 -13.205 10.701 1.00 79.00 84 ASN A O 1
ATOM 696 N N . LYS A 1 85 ? -3.097 -14.519 9.488 1.00 81.81 85 LYS A N 1
ATOM 697 C CA . LYS A 1 85 ? -2.527 -15.210 10.656 1.00 81.81 85 LYS A CA 1
ATOM 698 C C . LYS A 1 85 ? -1.616 -14.282 11.451 1.00 81.81 85 LYS A C 1
ATOM 700 O O . LYS A 1 85 ? -1.739 -14.203 12.673 1.00 81.81 85 LYS A O 1
ATOM 705 N N . ASP A 1 86 ? -0.755 -13.558 10.757 1.00 81.19 86 ASP A N 1
ATOM 706 C CA . ASP A 1 86 ? 0.240 -12.697 11.379 1.00 81.19 86 ASP A CA 1
ATOM 707 C C . ASP A 1 86 ? -0.387 -11.429 11.963 1.00 81.19 86 ASP A C 1
ATOM 709 O O . ASP A 1 86 ? -0.044 -11.037 13.078 1.00 81.19 86 ASP A O 1
ATOM 713 N N . ASP A 1 87 ? -1.395 -10.855 11.299 1.00 84.06 87 ASP A N 1
ATOM 714 C CA . ASP A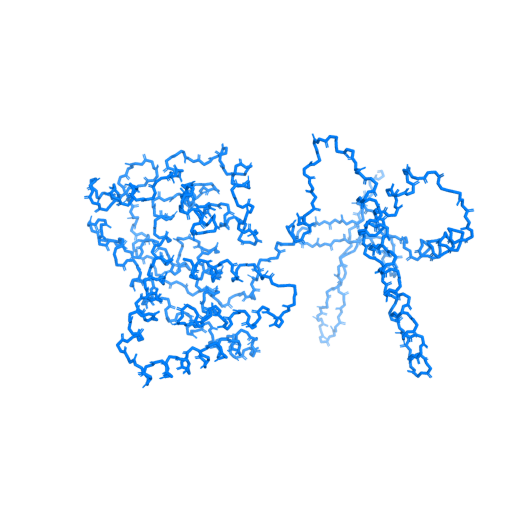 1 87 ? -2.173 -9.740 11.851 1.00 84.06 87 ASP A CA 1
ATOM 715 C C . ASP A 1 87 ? -2.855 -10.136 13.168 1.00 84.06 87 ASP A C 1
ATOM 717 O O . ASP A 1 87 ? -2.852 -9.378 14.144 1.00 84.06 87 ASP A O 1
ATOM 721 N N . LYS A 1 88 ? -3.425 -11.347 13.235 1.00 86.50 88 LYS A N 1
ATOM 722 C CA . LYS A 1 88 ? -4.030 -11.860 14.470 1.00 86.50 88 LYS A CA 1
ATOM 723 C C . LYS A 1 88 ? -2.992 -11.942 15.592 1.00 86.50 88 LYS A C 1
ATOM 725 O O . LYS A 1 88 ? -3.238 -11.411 16.675 1.00 86.50 88 LYS A O 1
ATOM 730 N N . LEU A 1 89 ? -1.836 -12.549 15.325 1.00 86.94 89 LEU A N 1
ATOM 731 C CA . LEU A 1 89 ? -0.758 -12.684 16.307 1.00 86.94 89 LEU A CA 1
ATOM 732 C C . LEU A 1 89 ? -0.205 -11.322 16.752 1.00 86.94 89 LEU A C 1
ATOM 734 O O . LEU A 1 89 ? 0.012 -11.111 17.948 1.00 86.94 89 LEU A O 1
ATOM 738 N N . TYR A 1 90 ? -0.046 -10.376 15.823 1.00 88.12 90 TYR A N 1
ATOM 739 C CA . TYR A 1 90 ? 0.370 -9.008 16.118 1.00 88.12 90 TYR A CA 1
ATOM 740 C C . TYR A 1 90 ? -0.589 -8.337 17.105 1.00 88.12 90 TYR A C 1
ATOM 742 O O . TYR A 1 90 ? -0.165 -7.864 18.161 1.00 88.12 90 TYR A O 1
ATOM 750 N N . PHE A 1 91 ? -1.891 -8.317 16.809 1.00 89.38 91 PHE A N 1
ATOM 751 C CA . PHE A 1 91 ? -2.866 -7.639 17.667 1.00 89.38 91 PHE A CA 1
ATOM 752 C C . PHE A 1 91 ? -3.094 -8.353 19.004 1.00 89.38 91 PHE A C 1
ATOM 754 O O . PHE A 1 91 ? -3.385 -7.685 19.999 1.00 89.38 91 PHE A O 1
ATOM 761 N N . GLU A 1 92 ? -2.920 -9.675 19.071 1.00 89.94 92 GLU A N 1
ATOM 762 C CA . GLU A 1 92 ? -2.877 -10.405 20.342 1.00 89.94 92 GLU A CA 1
ATOM 763 C C . GLU A 1 92 ? -1.676 -9.970 21.193 1.00 89.94 92 GLU A C 1
ATOM 765 O O . GLU A 1 92 ? -1.843 -9.660 22.376 1.00 89.94 92 GLU A O 1
ATOM 770 N N . ALA A 1 93 ? -0.483 -9.871 20.597 1.00 87.44 93 ALA A N 1
ATOM 771 C CA . ALA A 1 93 ? 0.720 -9.395 21.279 1.00 87.44 93 ALA A CA 1
ATOM 772 C C . ALA A 1 93 ? 0.576 -7.935 21.746 1.00 87.44 93 ALA A C 1
ATOM 774 O O . ALA A 1 93 ? 0.807 -7.635 22.919 1.00 87.44 93 ALA A O 1
ATOM 775 N N . GLN A 1 94 ? 0.103 -7.035 20.879 1.00 88.19 94 GLN A N 1
ATOM 776 C CA . GLN A 1 94 ? -0.176 -5.641 21.248 1.00 88.19 94 GLN A CA 1
ATOM 777 C C . GLN A 1 94 ? -1.266 -5.537 22.329 1.00 88.19 94 GLN A C 1
ATOM 779 O O . GLN A 1 94 ? -1.227 -4.638 23.174 1.00 88.19 94 GLN A O 1
ATOM 784 N N . GLY A 1 95 ? -2.225 -6.470 22.334 1.00 88.75 95 GLY A N 1
ATOM 785 C CA . GLY A 1 95 ? -3.286 -6.567 23.336 1.00 88.75 95 GLY A CA 1
ATOM 786 C C . GLY A 1 95 ? -2.747 -6.903 24.721 1.00 88.75 95 GLY A C 1
ATOM 787 O O . GLY A 1 95 ? -3.116 -6.238 25.689 1.00 88.75 95 GLY A O 1
ATOM 788 N N . ARG A 1 96 ? -1.814 -7.861 24.809 1.00 89.44 96 ARG A N 1
ATOM 789 C CA . ARG A 1 96 ? -1.106 -8.209 26.058 1.00 89.44 96 ARG A CA 1
ATOM 790 C C . ARG A 1 96 ? -0.319 -7.024 26.623 1.00 89.44 96 ARG A C 1
ATOM 792 O O . ARG A 1 96 ? -0.216 -6.881 27.834 1.00 89.44 96 ARG A O 1
ATOM 799 N N . LEU A 1 97 ? 0.173 -6.149 25.747 1.00 86.81 97 LEU A N 1
ATOM 800 C CA . LEU A 1 97 ? 0.888 -4.922 26.109 1.00 86.81 97 LEU A CA 1
ATOM 801 C C . LEU A 1 97 ? -0.034 -3.707 26.341 1.00 86.81 97 LEU A C 1
ATOM 803 O O . LEU A 1 97 ? 0.464 -2.604 26.559 1.00 86.81 97 LEU A O 1
ATOM 807 N N . ASN A 1 98 ? -1.362 -3.875 26.271 1.00 86.44 98 ASN A N 1
ATOM 808 C CA . ASN A 1 98 ? -2.364 -2.808 26.422 1.00 86.44 98 ASN A CA 1
ATOM 809 C C . ASN A 1 98 ? -2.103 -1.582 25.520 1.00 86.44 98 ASN A C 1
ATOM 811 O O . ASN A 1 98 ? -2.295 -0.426 25.916 1.00 86.44 98 ASN A O 1
ATOM 815 N N . ARG A 1 99 ? -1.643 -1.826 24.291 1.00 87.19 99 ARG A N 1
ATOM 816 C CA . ARG A 1 99 ? -1.271 -0.767 23.347 1.00 87.19 99 ARG A CA 1
ATOM 817 C C . ARG A 1 99 ? -2.509 -0.062 22.780 1.00 87.19 99 ARG A C 1
ATOM 819 O O . ARG A 1 99 ? -3.538 -0.703 22.540 1.00 87.19 99 ARG A O 1
ATOM 826 N N . PRO A 1 100 ? -2.438 1.260 22.531 1.00 88.69 100 PRO A N 1
ATOM 827 C CA . PRO A 1 100 ? -3.592 2.047 22.096 1.00 88.69 100 PRO A CA 1
ATOM 828 C C . PRO A 1 100 ? -4.158 1.603 20.740 1.00 88.69 100 PRO A C 1
ATOM 830 O O . PRO A 1 100 ? -5.366 1.718 20.538 1.00 88.69 100 PRO A O 1
ATOM 833 N N . ILE A 1 101 ? -3.326 1.046 19.852 1.00 89.00 101 ILE A N 1
ATOM 834 C CA . ILE A 1 101 ? -3.736 0.557 18.527 1.00 89.00 101 ILE A CA 1
ATOM 835 C C . ILE A 1 101 ? -4.827 -0.521 18.608 1.00 89.00 101 ILE A C 1
ATOM 837 O O . ILE A 1 101 ? -5.724 -0.568 17.773 1.00 89.00 101 ILE A O 1
ATOM 841 N N . VAL A 1 102 ? -4.824 -1.344 19.661 1.00 92.94 102 VAL A N 1
ATOM 842 C CA . VAL A 1 102 ? -5.826 -2.403 19.862 1.00 92.94 102 VAL A CA 1
ATOM 843 C C . VAL A 1 102 ? -7.186 -1.804 20.201 1.00 92.94 102 VAL A C 1
ATOM 845 O O . VAL A 1 102 ? -8.212 -2.259 19.698 1.00 92.94 102 VAL A O 1
ATOM 848 N N . LYS A 1 103 ? -7.207 -0.763 21.043 1.00 93.75 103 LYS A N 1
ATOM 849 C CA . LYS A 1 103 ? -8.442 -0.044 21.391 1.00 93.75 103 LYS A CA 1
ATOM 850 C C . LYS A 1 103 ? -8.988 0.699 20.174 1.00 93.75 103 LYS A C 1
ATOM 852 O O . LYS A 1 103 ? -10.183 0.624 19.917 1.00 93.75 103 LYS A O 1
ATOM 857 N N . GLN A 1 104 ? -8.108 1.351 19.415 1.00 94.69 104 GLN A N 1
ATOM 858 C CA . GLN A 1 104 ? -8.457 2.040 18.175 1.00 94.69 104 GLN A CA 1
ATOM 859 C C . GLN A 1 104 ? -9.058 1.070 17.146 1.00 94.69 104 GLN A C 1
ATOM 861 O O . GLN A 1 104 ? -10.181 1.289 16.702 1.00 94.69 104 GLN A O 1
ATOM 866 N N . ARG A 1 105 ? -8.390 -0.059 16.866 1.00 95.56 105 ARG A N 1
ATOM 867 C CA . ARG A 1 105 ? -8.906 -1.116 15.981 1.00 95.56 105 ARG A CA 1
ATOM 868 C C . ARG A 1 105 ? -10.300 -1.588 16.400 1.00 95.56 105 ARG A C 1
ATOM 870 O O . ARG A 1 105 ? -11.174 -1.711 15.554 1.00 95.56 105 ARG A O 1
ATOM 877 N N . ARG A 1 106 ? -10.528 -1.843 17.694 1.00 96.44 106 ARG A N 1
ATOM 878 C CA . ARG A 1 106 ? -11.847 -2.283 18.188 1.00 96.44 106 ARG A CA 1
ATOM 879 C C . ARG A 1 106 ? -12.931 -1.235 17.945 1.00 96.44 106 ARG A C 1
ATOM 881 O O . ARG A 1 106 ? -14.033 -1.597 17.552 1.00 96.44 106 ARG A O 1
ATOM 888 N N . LEU A 1 107 ? -12.632 0.046 18.165 1.00 97.69 107 LEU A N 1
ATOM 889 C CA . LEU A 1 107 ? -13.573 1.134 17.874 1.00 97.69 107 LEU A CA 1
ATOM 890 C C . LEU A 1 107 ? -13.893 1.212 16.376 1.00 97.69 107 LEU A C 1
ATOM 892 O O . LEU A 1 107 ? -15.058 1.350 16.009 1.00 97.69 107 LEU A O 1
ATOM 896 N N . GLU A 1 108 ? -12.882 1.073 15.519 1.00 98.00 108 GLU A N 1
ATOM 897 C CA . GLU A 1 108 ? -13.051 1.017 14.064 1.00 98.00 108 GLU A CA 1
ATOM 898 C C . GLU A 1 108 ? -13.914 -0.176 13.634 1.00 98.00 108 GLU A C 1
ATOM 900 O O . GLU A 1 108 ? -14.854 -0.003 12.861 1.00 98.00 108 GLU A O 1
ATOM 905 N N . GLU A 1 109 ? -13.644 -1.375 14.161 1.00 97.56 109 GLU A N 1
ATOM 906 C CA . GLU A 1 109 ? -14.430 -2.584 13.889 1.00 97.56 109 GLU A CA 1
ATOM 907 C C . GLU A 1 109 ? -15.885 -2.413 14.333 1.00 97.56 109 GLU A C 1
ATOM 909 O O . GLU A 1 109 ? -16.794 -2.688 13.552 1.00 97.56 109 GLU A O 1
ATOM 914 N N . VAL A 1 110 ? -16.126 -1.911 15.548 1.00 98.44 110 VAL A N 1
ATOM 915 C CA . VAL A 1 110 ? -17.485 -1.654 16.047 1.00 98.44 110 VAL A CA 1
ATOM 916 C C . VAL A 1 110 ? -18.212 -0.662 15.143 1.00 98.44 110 VAL A C 1
ATOM 918 O O . VAL A 1 110 ? -19.364 -0.908 14.786 1.00 98.44 110 VAL A O 1
ATOM 921 N N . ALA A 1 111 ? -17.556 0.422 14.724 1.00 98.31 111 ALA A N 1
ATOM 922 C CA . ALA A 1 111 ? -18.156 1.411 13.835 1.00 98.31 111 ALA A CA 1
ATOM 923 C C . ALA A 1 111 ? -18.508 0.808 12.464 1.00 98.31 111 ALA A C 1
ATOM 925 O O . ALA A 1 111 ? -19.636 0.963 11.994 1.00 98.31 111 ALA A O 1
ATOM 926 N N . VAL A 1 112 ? -17.575 0.076 11.849 1.00 97.94 112 VAL A N 1
ATOM 927 C CA . VAL A 1 112 ? -17.759 -0.571 10.540 1.00 97.94 112 VAL A CA 1
ATOM 928 C C . VAL A 1 112 ? -18.869 -1.608 10.581 1.00 97.94 112 VAL A C 1
ATOM 930 O O . VAL A 1 112 ? -19.747 -1.588 9.717 1.00 97.94 112 VAL A O 1
ATOM 933 N N . TRP A 1 113 ? -18.858 -2.510 11.562 1.00 98.12 113 TRP A N 1
ATOM 934 C CA . TRP A 1 113 ? -19.842 -3.588 11.639 1.00 98.12 113 TRP A CA 1
ATOM 935 C C . TRP A 1 113 ? -21.228 -3.071 12.013 1.00 98.12 113 TRP A C 1
ATOM 937 O O . TRP A 1 113 ? -22.210 -3.541 11.444 1.00 98.12 113 TRP A O 1
ATOM 947 N N . SER A 1 114 ? -21.317 -2.049 12.870 1.00 98.31 114 SER A N 1
ATOM 948 C CA . SER A 1 114 ? -22.591 -1.384 13.175 1.00 98.31 114 SER A CA 1
ATOM 949 C C . SER A 1 114 ? -23.161 -0.678 11.945 1.00 98.31 114 SER A C 1
ATOM 951 O O . SER A 1 114 ? -24.325 -0.879 11.606 1.00 98.31 114 SER A O 1
ATOM 953 N N . ALA A 1 115 ? -22.341 0.094 11.224 1.00 97.94 115 ALA A N 1
ATOM 954 C CA . ALA A 1 115 ? -22.764 0.750 9.988 1.00 97.94 115 ALA A CA 1
ATOM 955 C C . ALA A 1 115 ? -23.161 -0.271 8.910 1.00 97.94 115 ALA A C 1
ATOM 957 O O . ALA A 1 115 ? -24.185 -0.110 8.253 1.00 97.94 115 ALA A O 1
ATOM 958 N N . THR A 1 116 ? -22.396 -1.355 8.767 1.00 97.94 116 THR A N 1
ATOM 959 C CA . THR A 1 116 ? -22.701 -2.453 7.840 1.00 97.94 116 THR A CA 1
ATOM 960 C C . THR A 1 116 ? -24.034 -3.108 8.183 1.00 97.94 116 THR A C 1
ATOM 962 O O . THR A 1 116 ? -24.868 -3.260 7.296 1.00 97.94 116 THR A O 1
ATOM 965 N N . ALA A 1 117 ? -24.272 -3.441 9.455 1.00 98.44 117 ALA A N 1
ATOM 966 C CA . ALA A 1 117 ? -25.534 -4.024 9.901 1.00 98.44 117 ALA A CA 1
ATOM 967 C C . ALA A 1 117 ? -26.719 -3.102 9.586 1.00 98.44 117 ALA A C 1
ATOM 969 O O . ALA A 1 117 ? -27.703 -3.556 9.009 1.00 98.44 117 ALA A O 1
ATOM 970 N N . VAL A 1 118 ? -26.601 -1.802 9.876 1.00 98.31 118 VAL A N 1
ATOM 971 C CA . VAL A 1 118 ? -27.636 -0.812 9.538 1.00 98.31 118 VAL A CA 1
ATOM 972 C C . VAL A 1 118 ? -27.891 -0.772 8.029 1.00 98.31 118 VAL A C 1
ATOM 974 O O . VAL A 1 118 ? -29.039 -0.871 7.609 1.00 98.31 118 VAL A O 1
ATOM 977 N N . LEU A 1 119 ? -26.849 -0.680 7.198 1.00 97.94 119 LEU A N 1
ATOM 978 C CA . LEU A 1 119 ? -27.002 -0.617 5.738 1.00 97.94 119 LEU A CA 1
ATOM 979 C C . LEU A 1 119 ? -27.628 -1.891 5.153 1.00 97.94 119 LEU A C 1
ATOM 981 O O . LEU A 1 119 ? -28.482 -1.799 4.272 1.00 97.94 119 LEU A O 1
ATOM 985 N N . VAL A 1 120 ? -27.239 -3.067 5.654 1.00 98.31 120 VAL A N 1
ATOM 986 C CA . VAL A 1 120 ? -27.804 -4.360 5.237 1.00 98.31 120 VAL A CA 1
ATOM 987 C C . VAL A 1 120 ? -29.278 -4.471 5.625 1.00 98.31 120 VAL A C 1
ATOM 989 O O . VAL A 1 120 ? -30.084 -4.922 4.811 1.00 98.31 120 VAL A O 1
ATOM 992 N N . LEU A 1 121 ? -29.638 -4.044 6.840 1.00 98.50 121 LEU A N 1
ATOM 993 C CA . LEU A 1 121 ? -31.022 -4.055 7.323 1.00 98.50 121 LEU A CA 1
ATOM 994 C C . LEU A 1 121 ? -31.912 -3.048 6.583 1.00 98.50 121 LEU A C 1
ATOM 996 O O . LEU A 1 121 ? -33.093 -3.322 6.390 1.00 98.50 121 LEU A O 1
ATOM 1000 N N . LEU A 1 122 ? -31.358 -1.908 6.156 1.00 98.06 122 LEU A N 1
ATOM 1001 C CA . LEU A 1 122 ? -32.075 -0.926 5.341 1.00 98.06 122 LEU A CA 1
ATOM 1002 C C . LEU A 1 122 ? -32.344 -1.454 3.927 1.00 98.06 122 LEU A C 1
ATOM 1004 O O . LEU A 1 122 ? -33.485 -1.424 3.472 1.00 98.06 122 LEU A O 1
ATOM 1008 N N . ASP A 1 123 ? -31.304 -1.910 3.223 1.00 98.31 123 ASP A N 1
ATOM 1009 C CA . ASP A 1 123 ? -31.421 -2.535 1.902 1.00 98.31 123 ASP A CA 1
ATOM 1010 C C . ASP A 1 123 ? -30.121 -3.269 1.537 1.00 98.31 123 ASP A C 1
ATOM 1012 O O . ASP A 1 123 ? -29.154 -2.681 1.038 1.00 98.31 123 ASP A O 1
ATOM 1016 N N . TRP A 1 124 ? -30.109 -4.588 1.731 1.00 98.31 124 TRP A N 1
ATOM 1017 C CA . TRP A 1 124 ? -28.951 -5.426 1.422 1.00 98.31 124 TRP A CA 1
ATOM 1018 C C . TRP A 1 124 ? -28.539 -5.388 -0.060 1.00 98.31 124 TRP A C 1
ATOM 1020 O O . TRP A 1 124 ? -27.355 -5.545 -0.360 1.00 98.31 124 TRP A O 1
ATOM 1030 N N . ARG A 1 125 ? -29.465 -5.137 -1.001 1.00 98.44 125 ARG A N 1
ATOM 1031 C CA . ARG A 1 125 ? -29.131 -5.047 -2.434 1.00 98.44 125 ARG A CA 1
ATOM 1032 C C . ARG A 1 125 ? -28.375 -3.759 -2.724 1.00 98.44 125 ARG A C 1
ATOM 1034 O O . ARG A 1 125 ? -27.359 -3.790 -3.416 1.00 98.44 125 ARG A O 1
ATOM 1041 N N . ARG A 1 126 ? -28.833 -2.629 -2.177 1.00 98.06 126 ARG A N 1
ATOM 1042 C CA . ARG A 1 126 ? -28.111 -1.348 -2.290 1.00 98.06 126 ARG A CA 1
ATOM 1043 C C . ARG A 1 126 ? -26.773 -1.407 -1.564 1.00 98.06 126 ARG A C 1
ATOM 1045 O O . ARG A 1 126 ? -25.783 -0.918 -2.099 1.00 98.06 126 ARG A O 1
ATOM 1052 N N . TRP A 1 127 ? -26.713 -2.048 -0.400 1.00 97.75 127 TRP A N 1
ATOM 1053 C CA . TRP A 1 127 ? -25.452 -2.261 0.307 1.00 97.75 127 TRP A CA 1
ATOM 1054 C C . TRP A 1 127 ? -24.425 -3.016 -0.552 1.00 97.75 127 TRP A C 1
ATOM 1056 O O . TRP A 1 127 ? -23.269 -2.593 -0.605 1.00 97.75 127 TRP A O 1
ATOM 1066 N N . ILE A 1 128 ? -24.831 -4.058 -1.292 1.00 98.12 128 ILE A N 1
ATOM 1067 C CA . ILE A 1 128 ? -23.925 -4.769 -2.211 1.00 98.12 128 ILE A CA 1
ATOM 1068 C C . ILE A 1 128 ? -23.301 -3.804 -3.228 1.00 98.12 128 ILE A C 1
ATOM 1070 O O . ILE A 1 128 ? -22.079 -3.762 -3.369 1.00 98.12 128 ILE A O 1
ATOM 1074 N N . TRP A 1 129 ? -24.125 -3.013 -3.918 1.00 97.06 129 TRP A N 1
ATOM 1075 C CA . TRP A 1 129 ? -23.666 -2.163 -5.022 1.00 97.06 129 TRP A CA 1
ATOM 1076 C C . TRP A 1 129 ? -22.919 -0.906 -4.577 1.00 97.06 129 TRP A C 1
ATOM 1078 O O . TRP A 1 129 ? -21.976 -0.496 -5.250 1.00 97.06 129 TRP A O 1
ATOM 1088 N N . PHE A 1 130 ? -23.320 -0.296 -3.462 1.00 95.81 130 PHE A N 1
ATOM 1089 C CA . PHE A 1 130 ? -22.797 1.006 -3.038 1.00 95.81 130 PHE A CA 1
ATOM 1090 C C . PHE A 1 130 ? -21.768 0.927 -1.907 1.00 95.81 130 PHE A C 1
ATOM 1092 O O . PHE A 1 130 ? -21.001 1.872 -1.736 1.00 95.81 130 PHE A O 1
ATOM 1099 N N . ALA A 1 131 ? -21.709 -0.180 -1.161 1.00 95.69 131 ALA A N 1
ATOM 1100 C CA . ALA A 1 131 ? -20.727 -0.375 -0.096 1.00 95.69 131 ALA A CA 1
ATOM 1101 C C . ALA A 1 131 ? -19.813 -1.572 -0.380 1.00 95.69 131 ALA A C 1
ATOM 1103 O O . ALA A 1 131 ? -18.621 -1.370 -0.605 1.00 95.69 131 ALA A O 1
ATOM 1104 N N . LEU A 1 132 ? -20.352 -2.795 -0.438 1.00 96.44 132 LEU A N 1
ATOM 1105 C CA . LEU A 1 132 ? -19.539 -4.015 -0.496 1.00 96.44 132 LEU A CA 1
ATOM 1106 C C . LEU A 1 132 ? -18.636 -4.064 -1.734 1.00 96.44 132 LEU A C 1
ATOM 1108 O O . LEU A 1 132 ? -17.428 -4.242 -1.591 1.00 96.44 132 LEU A O 1
ATOM 1112 N N . LEU A 1 133 ? -19.202 -3.917 -2.937 1.00 96.62 133 LEU A N 1
ATOM 1113 C CA . LEU A 1 133 ? -18.439 -4.031 -4.183 1.00 96.62 133 LEU A CA 1
ATOM 1114 C C . LEU A 1 133 ? -17.396 -2.911 -4.335 1.00 96.62 133 LEU A C 1
ATOM 1116 O O . LEU A 1 133 ? -16.239 -3.244 -4.598 1.00 96.62 133 LEU A O 1
ATOM 1120 N N . PRO A 1 134 ? -17.715 -1.616 -4.117 1.00 95.50 134 PRO A N 1
ATOM 1121 C CA . PRO A 1 134 ? -16.709 -0.555 -4.174 1.00 95.50 134 PRO A CA 1
ATOM 1122 C C . PRO A 1 134 ? -15.606 -0.714 -3.125 1.00 95.50 134 PRO A C 1
ATOM 1124 O O . PRO A 1 134 ? -14.433 -0.506 -3.442 1.00 95.50 134 PRO A O 1
ATOM 1127 N N . GLN A 1 135 ? -15.956 -1.104 -1.893 1.00 95.69 135 GLN A N 1
ATOM 1128 C CA . GLN A 1 135 ? -14.977 -1.367 -0.837 1.00 95.69 135 GLN A CA 1
ATOM 1129 C C . GLN A 1 135 ? -14.075 -2.529 -1.238 1.00 95.69 135 GLN A C 1
ATOM 1131 O O . GLN A 1 135 ? -12.863 -2.350 -1.293 1.00 95.69 135 GLN A O 1
ATOM 1136 N N . PHE A 1 136 ? -14.646 -3.685 -1.590 1.00 95.69 136 PHE A N 1
ATOM 1137 C CA . PHE A 1 136 ? -13.894 -4.861 -2.031 1.00 95.69 136 PHE A CA 1
ATOM 1138 C C . PHE A 1 136 ? -12.960 -4.537 -3.199 1.00 95.69 136 PHE A C 1
ATOM 1140 O O . PHE A 1 136 ? -11.769 -4.833 -3.124 1.00 95.69 136 PHE A O 1
ATOM 1147 N N . TYR A 1 137 ? -13.469 -3.868 -4.235 1.00 95.38 137 TYR A N 1
ATOM 1148 C CA . TYR A 1 137 ? -12.674 -3.472 -5.394 1.00 95.38 137 TYR A CA 1
ATOM 1149 C C . TYR A 1 137 ? -11.510 -2.557 -4.998 1.00 95.38 137 TYR A C 1
ATOM 1151 O O . TYR A 1 137 ? -10.381 -2.765 -5.436 1.00 95.38 137 TYR A O 1
ATOM 1159 N N . ALA A 1 138 ? -11.740 -1.592 -4.102 1.00 93.44 138 ALA A N 1
ATOM 1160 C CA . ALA A 1 138 ? -10.677 -0.725 -3.608 1.00 93.44 138 ALA A CA 1
ATOM 1161 C C . ALA A 1 138 ? -9.583 -1.504 -2.849 1.00 93.44 138 ALA A C 1
ATOM 1163 O O . ALA A 1 138 ? -8.401 -1.223 -3.066 1.00 93.44 138 ALA A O 1
ATOM 1164 N N . LYS A 1 139 ? -9.952 -2.492 -2.014 1.00 93.12 139 LYS A N 1
ATOM 1165 C CA . LYS A 1 139 ? -8.993 -3.383 -1.322 1.00 93.12 139 LYS A CA 1
ATOM 1166 C C . LYS A 1 139 ? -8.208 -4.232 -2.317 1.00 93.12 139 LYS A C 1
ATOM 1168 O O . LYS A 1 139 ? -6.989 -4.332 -2.218 1.00 93.12 139 LYS A O 1
ATOM 1173 N N . TYR A 1 140 ? -8.910 -4.810 -3.288 1.00 95.31 140 TYR A N 1
ATOM 1174 C CA . TYR A 1 140 ? -8.311 -5.617 -4.341 1.00 95.31 140 TYR A CA 1
ATOM 1175 C C . TYR A 1 140 ? -7.268 -4.815 -5.124 1.00 95.31 140 TYR A C 1
ATOM 1177 O O . TYR A 1 140 ? -6.134 -5.268 -5.274 1.00 95.31 140 TYR A O 1
ATOM 1185 N N . CYS A 1 141 ? -7.614 -3.602 -5.563 1.00 93.62 141 CYS A N 1
ATOM 1186 C CA . CYS A 1 141 ? -6.710 -2.745 -6.323 1.00 93.62 141 CYS A CA 1
ATOM 1187 C C . CYS A 1 141 ? -5.479 -2.316 -5.521 1.00 93.62 141 CYS A C 1
ATOM 1189 O O . CYS A 1 141 ? -4.374 -2.431 -6.043 1.00 93.62 141 CYS A O 1
ATOM 1191 N N . ILE A 1 142 ? -5.642 -1.824 -4.284 1.00 92.69 142 ILE A N 1
ATOM 1192 C CA . ILE A 1 142 ? -4.501 -1.290 -3.519 1.00 92.69 142 ILE A CA 1
ATOM 1193 C C . ILE A 1 142 ? -3.493 -2.386 -3.161 1.00 92.69 142 ILE A C 1
ATOM 1195 O O . ILE A 1 142 ? -2.298 -2.162 -3.293 1.00 92.69 142 ILE A O 1
ATOM 1199 N N . LEU A 1 143 ? -3.957 -3.587 -2.797 1.00 93.00 143 LEU A N 1
ATOM 1200 C CA . LEU A 1 143 ? -3.061 -4.719 -2.554 1.00 93.00 143 LEU A CA 1
ATOM 1201 C C . LEU A 1 143 ? -2.427 -5.205 -3.862 1.00 93.00 143 LEU A C 1
ATOM 1203 O O . LEU A 1 143 ? -1.226 -5.439 -3.902 1.00 93.00 143 LEU A O 1
ATOM 1207 N N . SER A 1 144 ? -3.197 -5.326 -4.948 1.00 95.19 144 SER A N 1
ATOM 1208 C CA . SER A 1 144 ? -2.669 -5.819 -6.233 1.00 95.19 144 SER A CA 1
ATOM 1209 C C . SER A 1 144 ? -1.670 -4.863 -6.889 1.00 95.19 144 SER A C 1
ATOM 1211 O O . SER A 1 144 ? -0.813 -5.308 -7.652 1.00 95.19 144 SER A O 1
ATOM 1213 N N . LEU A 1 145 ? -1.731 -3.563 -6.584 1.00 93.38 145 LEU A N 1
ATOM 1214 C CA . LEU A 1 145 ? -0.741 -2.590 -7.053 1.00 93.38 145 LEU A CA 1
ATOM 1215 C C . LEU A 1 145 ? 0.673 -2.918 -6.565 1.00 93.38 145 LEU A C 1
ATOM 1217 O O . LEU A 1 145 ? 1.607 -2.737 -7.343 1.00 93.38 145 LEU A O 1
ATOM 1221 N N . ASN A 1 146 ? 0.832 -3.509 -5.376 1.00 93.94 146 ASN A N 1
ATOM 1222 C CA . ASN A 1 146 ? 2.145 -3.931 -4.878 1.00 93.94 146 ASN A CA 1
ATOM 1223 C C . ASN A 1 146 ? 2.823 -4.920 -5.834 1.00 93.94 146 ASN A C 1
ATOM 1225 O O . ASN A 1 146 ? 4.024 -4.818 -6.082 1.00 93.94 146 ASN A O 1
ATOM 1229 N N . PHE A 1 147 ? 2.050 -5.823 -6.450 1.00 96.75 147 PHE A N 1
ATOM 1230 C CA . PHE A 1 147 ? 2.575 -6.707 -7.488 1.00 96.75 147 PHE A CA 1
ATOM 1231 C C . PHE A 1 147 ? 3.088 -5.905 -8.688 1.00 96.75 147 PHE A C 1
ATOM 1233 O O . PHE A 1 147 ? 4.220 -6.082 -9.126 1.00 96.75 147 PHE A O 1
ATOM 1240 N N . LEU A 1 148 ? 2.296 -4.957 -9.191 1.00 96.62 148 LEU A N 1
ATOM 1241 C CA . LEU A 1 148 ? 2.696 -4.119 -10.326 1.00 96.62 148 LEU A CA 1
ATOM 1242 C C . LEU A 1 148 ? 3.914 -3.243 -10.028 1.00 96.62 148 LEU A C 1
ATOM 1244 O O . LEU A 1 148 ? 4.684 -2.945 -10.943 1.00 96.62 148 LEU A O 1
ATOM 1248 N N . GLN A 1 149 ? 4.079 -2.824 -8.779 1.00 96.69 149 GLN A N 1
ATOM 1249 C CA . GLN A 1 149 ? 5.119 -1.895 -8.360 1.00 96.69 149 GLN A CA 1
ATOM 1250 C C . GLN A 1 149 ? 6.428 -2.586 -7.971 1.00 96.69 149 GLN A C 1
ATOM 1252 O O . GLN A 1 149 ? 7.473 -1.963 -8.100 1.00 96.69 149 GLN A O 1
ATOM 1257 N N . HIS A 1 150 ? 6.415 -3.854 -7.556 1.00 96.81 150 HIS A N 1
ATOM 1258 C CA . HIS A 1 150 ? 7.636 -4.551 -7.132 1.00 96.81 150 HIS A CA 1
ATOM 1259 C C . HIS A 1 150 ? 8.031 -5.742 -7.997 1.00 96.81 150 HIS A C 1
ATOM 1261 O O . HIS A 1 150 ? 9.195 -6.138 -7.976 1.00 96.81 150 HIS A O 1
ATOM 1267 N N . ASP A 1 151 ? 7.114 -6.323 -8.775 1.00 96.25 151 ASP A N 1
ATOM 1268 C CA . ASP A 1 151 ? 7.448 -7.537 -9.514 1.00 96.25 151 ASP A CA 1
ATOM 1269 C C . ASP A 1 151 ? 8.539 -7.272 -10.560 1.00 96.25 151 ASP A C 1
ATOM 1271 O O . ASP A 1 151 ? 8.486 -6.281 -11.304 1.00 96.25 151 ASP A O 1
ATOM 1275 N N . GLY A 1 152 ? 9.547 -8.145 -10.581 1.00 95.00 152 GLY A N 1
ATOM 1276 C CA . GLY A 1 152 ? 10.700 -8.040 -11.471 1.00 95.00 152 GLY A CA 1
ATOM 1277 C C . GLY A 1 152 ? 11.685 -6.908 -11.155 1.00 95.00 152 GLY A C 1
ATOM 1278 O O . GLY A 1 152 ? 12.518 -6.591 -12.002 1.00 95.00 152 GLY A O 1
ATOM 1279 N N . CYS A 1 153 ? 11.592 -6.275 -9.984 1.00 96.19 153 CYS A N 1
ATOM 1280 C CA . CYS A 1 153 ? 12.510 -5.220 -9.545 1.00 96.19 153 CYS A CA 1
ATOM 1281 C C . CYS A 1 153 ? 13.748 -5.792 -8.824 1.00 96.19 153 CYS A C 1
ATOM 1283 O O . CYS A 1 153 ? 13.739 -6.931 -8.363 1.00 96.19 153 CYS A O 1
ATOM 1285 N N . ASP A 1 154 ? 14.820 -5.002 -8.724 1.00 94.31 154 ASP A N 1
ATOM 1286 C CA . ASP A 1 154 ? 16.079 -5.409 -8.085 1.00 94.31 154 ASP A CA 1
ATOM 1287 C C . ASP A 1 154 ? 16.175 -4.880 -6.654 1.00 94.31 154 ASP A C 1
ATOM 1289 O O . ASP A 1 154 ? 16.450 -3.701 -6.422 1.00 94.31 154 ASP A O 1
ATOM 1293 N N . MET A 1 155 ? 16.001 -5.782 -5.692 1.00 90.06 155 MET A N 1
ATOM 1294 C CA . MET A 1 155 ? 16.018 -5.466 -4.264 1.00 90.06 155 MET A CA 1
ATOM 1295 C C . MET A 1 155 ? 17.395 -5.114 -3.702 1.00 90.06 155 MET A C 1
ATOM 1297 O O . MET A 1 155 ? 17.477 -4.544 -2.616 1.00 90.06 155 MET A O 1
ATOM 1301 N N . SER A 1 156 ? 18.474 -5.429 -4.420 1.00 89.69 156 SER A N 1
ATOM 1302 C CA . SER A 1 156 ? 19.825 -5.009 -4.033 1.00 89.69 156 SER A CA 1
ATOM 1303 C C . SER A 1 156 ? 20.105 -3.548 -4.398 1.00 89.69 156 SER A C 1
ATOM 1305 O O . SER A 1 156 ? 21.011 -2.920 -3.846 1.00 89.69 156 SER A O 1
ATOM 1307 N N . SER A 1 157 ? 19.309 -2.978 -5.307 1.00 93.56 157 SER A N 1
ATOM 1308 C CA . SER A 1 157 ? 19.454 -1.603 -5.759 1.00 93.56 157 SER A CA 1
ATOM 1309 C C . SER A 1 157 ? 18.695 -0.632 -4.865 1.00 93.56 157 SER A C 1
ATOM 1311 O O . SER A 1 157 ? 17.501 -0.775 -4.626 1.00 93.56 157 SER A O 1
ATOM 1313 N N . LYS A 1 158 ? 19.357 0.465 -4.486 1.00 92.25 158 LYS A N 1
ATOM 1314 C CA . LYS A 1 158 ? 18.710 1.590 -3.796 1.00 92.25 158 LYS A CA 1
ATOM 1315 C C . LYS A 1 158 ? 17.586 2.243 -4.614 1.00 92.25 158 LYS A C 1
ATOM 1317 O O . LYS A 1 158 ? 16.683 2.823 -4.024 1.00 92.25 158 LYS A O 1
ATOM 1322 N N . TYR A 1 159 ? 17.646 2.194 -5.946 1.00 95.56 159 TYR A N 1
ATOM 1323 C CA . TYR A 1 159 ? 16.719 2.929 -6.820 1.00 95.56 159 TYR A CA 1
ATOM 1324 C C . TYR A 1 159 ? 15.814 2.013 -7.649 1.00 95.56 159 TYR A C 1
ATOM 1326 O O . TYR A 1 159 ? 14.701 2.409 -7.978 1.00 95.56 159 TYR A O 1
ATOM 1334 N N . ASN A 1 160 ? 16.252 0.785 -7.942 1.00 97.06 160 ASN A N 1
ATOM 1335 C CA . ASN A 1 160 ? 15.541 -0.135 -8.836 1.00 97.06 160 ASN A CA 1
ATOM 1336 C C . ASN A 1 160 ? 14.733 -1.219 -8.103 1.00 97.06 160 ASN A C 1
ATOM 1338 O O . ASN A 1 160 ? 14.290 -2.167 -8.745 1.00 97.06 160 ASN A O 1
ATOM 1342 N N . PHE A 1 161 ? 14.531 -1.094 -6.787 1.00 95.56 161 PHE A N 1
ATOM 1343 C CA . PHE A 1 161 ? 13.751 -2.044 -5.976 1.00 95.56 161 PHE A CA 1
ATOM 1344 C C . PHE A 1 161 ? 12.224 -1.882 -6.127 1.00 95.56 161 PHE A C 1
ATOM 1346 O O . PHE A 1 161 ? 11.442 -2.679 -5.604 1.00 95.56 161 PHE A O 1
ATOM 1353 N N . ALA A 1 162 ? 11.796 -0.835 -6.832 1.00 97.19 162 ALA A N 1
ATOM 1354 C CA . ALA A 1 162 ? 10.405 -0.515 -7.101 1.00 97.19 162 ALA A CA 1
ATOM 1355 C C . ALA A 1 162 ? 10.258 0.186 -8.458 1.00 97.19 162 ALA A C 1
ATOM 1357 O O . ALA A 1 162 ? 11.181 0.840 -8.948 1.00 97.19 162 ALA A O 1
ATOM 1358 N N . ARG A 1 163 ? 9.063 0.070 -9.030 1.00 97.75 163 ARG A N 1
ATOM 1359 C CA . ARG A 1 163 ? 8.613 0.667 -10.285 1.00 97.75 163 ARG A CA 1
ATOM 1360 C C . ARG A 1 163 ? 7.681 1.840 -10.013 1.00 97.75 163 ARG A C 1
ATOM 1362 O O . ARG A 1 163 ? 6.773 1.735 -9.186 1.00 97.75 163 ARG A O 1
ATOM 1369 N N . ASN A 1 164 ? 7.855 2.921 -10.766 1.00 98.25 164 ASN A N 1
ATOM 1370 C CA . ASN A 1 164 ? 7.016 4.107 -10.690 1.00 98.25 164 ASN A CA 1
ATOM 1371 C C . ASN A 1 164 ? 6.009 4.146 -11.843 1.00 98.25 164 ASN A C 1
ATOM 1373 O O . ASN A 1 164 ? 6.326 3.856 -12.997 1.00 98.25 164 ASN A O 1
ATOM 1377 N N . PHE A 1 165 ? 4.785 4.557 -11.527 1.00 97.94 165 PHE A N 1
ATOM 1378 C CA . PHE A 1 165 ? 3.748 4.864 -12.502 1.00 97.94 165 PHE A CA 1
ATOM 1379 C C . PHE A 1 165 ? 3.502 6.376 -12.530 1.00 97.94 165 PHE A C 1
ATOM 1381 O O . PHE A 1 165 ? 2.758 6.902 -11.708 1.00 97.94 165 PHE A O 1
ATOM 1388 N N . THR A 1 166 ? 4.114 7.095 -13.468 1.00 97.44 166 THR A N 1
ATOM 1389 C CA . THR A 1 166 ? 4.197 8.571 -13.478 1.00 97.44 166 THR A CA 1
ATOM 1390 C C . THR A 1 166 ? 3.089 9.274 -14.264 1.00 97.44 166 THR A C 1
ATOM 1392 O O . THR A 1 166 ? 3.066 10.499 -14.362 1.00 97.44 166 THR A O 1
ATOM 1395 N N . GLY A 1 167 ? 2.119 8.523 -14.791 1.00 97.00 167 GLY A N 1
ATOM 1396 C CA . GLY A 1 167 ? 0.982 9.077 -15.528 1.00 97.00 167 GLY A CA 1
ATOM 1397 C C . GLY A 1 167 ? 0.158 10.077 -14.711 1.00 97.00 167 GLY A C 1
ATOM 1398 O O . GLY A 1 167 ? -0.204 9.808 -13.564 1.00 97.00 167 GLY A O 1
ATOM 1399 N N . GLN A 1 168 ? -0.189 11.218 -15.311 1.00 95.19 168 GLN A N 1
ATOM 1400 C CA . GLN A 1 168 ? -0.881 12.314 -14.617 1.00 95.19 168 GLN A CA 1
ATOM 1401 C C . GLN A 1 168 ? -2.263 11.904 -14.093 1.00 95.19 168 GLN A C 1
ATOM 1403 O O . GLN A 1 168 ? -2.582 12.160 -12.936 1.00 95.19 168 GLN A O 1
ATOM 1408 N N . THR A 1 169 ? -3.071 11.215 -14.905 1.00 94.12 169 THR A N 1
ATOM 1409 C CA . THR A 1 169 ? -4.421 10.777 -14.508 1.00 94.12 169 THR A CA 1
ATOM 1410 C C . THR A 1 169 ? -4.381 9.811 -13.329 1.00 94.12 169 THR A C 1
ATOM 1412 O O . THR A 1 169 ? -5.146 9.964 -12.378 1.00 94.12 169 THR A O 1
ATOM 1415 N N . LEU A 1 170 ? -3.463 8.837 -13.363 1.00 94.06 170 LEU A N 1
ATOM 1416 C CA . LEU A 1 170 ? -3.283 7.903 -12.256 1.00 94.06 170 LEU A CA 1
ATOM 1417 C C . LEU A 1 170 ? -2.879 8.657 -10.994 1.00 94.06 170 LEU A C 1
ATOM 1419 O O . LEU A 1 170 ? -3.469 8.431 -9.949 1.00 94.06 170 LEU A O 1
ATOM 1423 N N . ASN A 1 171 ? -1.906 9.559 -11.082 1.00 95.81 171 ASN A N 1
ATOM 1424 C CA . ASN A 1 171 ? -1.407 10.280 -9.916 1.00 95.81 171 ASN A CA 1
ATOM 1425 C C . ASN A 1 171 ? -2.402 11.315 -9.379 1.00 95.81 171 ASN A C 1
ATOM 1427 O O . ASN A 1 171 ? -2.449 11.532 -8.173 1.00 95.81 171 ASN A O 1
ATOM 1431 N N . TYR A 1 172 ? -3.286 11.861 -10.208 1.00 94.50 172 TYR A N 1
ATOM 1432 C CA . TYR A 1 172 ? -4.425 12.636 -9.722 1.00 94.50 172 TYR A CA 1
ATOM 1433 C C . TYR A 1 172 ? -5.381 11.769 -8.879 1.00 94.50 172 TYR A C 1
ATOM 1435 O O . TYR A 1 172 ? -5.736 12.136 -7.759 1.00 94.50 172 TYR A O 1
ATOM 1443 N N . LEU A 1 173 ? -5.745 10.578 -9.368 1.00 92.00 173 LEU A N 1
ATOM 1444 C CA . LEU A 1 173 ? -6.656 9.658 -8.669 1.00 92.00 173 LEU A CA 1
ATOM 1445 C C . LEU A 1 173 ? -5.995 8.940 -7.475 1.00 92.00 173 LEU A C 1
ATOM 1447 O O . LEU A 1 173 ? -6.623 8.590 -6.479 1.00 92.00 173 LEU A O 1
ATOM 1451 N N . CYS A 1 174 ? -4.700 8.698 -7.544 1.00 94.44 174 CYS A N 1
ATOM 1452 C CA . CYS A 1 174 ? -3.964 7.981 -6.515 1.00 94.44 174 CYS A CA 1
ATOM 1453 C C . CYS A 1 174 ? -3.101 8.926 -5.687 1.00 94.44 174 CYS A C 1
ATOM 1455 O O . CYS A 1 174 ? -2.148 8.468 -5.076 1.00 94.44 174 CYS A O 1
ATOM 1457 N N . PHE A 1 175 ? -3.406 10.227 -5.649 1.00 95.38 175 PHE A N 1
ATOM 1458 C CA . PHE A 1 175 ? -2.685 11.192 -4.819 1.00 95.38 175 PHE A CA 1
ATOM 1459 C C . PHE A 1 175 ? -1.160 11.036 -4.954 1.00 95.38 175 PHE A C 1
ATOM 1461 O O . PHE A 1 175 ? -0.482 10.807 -3.967 1.00 95.38 175 PHE A O 1
ATOM 1468 N N . ASN A 1 176 ? -0.621 11.027 -6.171 1.00 97.56 176 ASN A N 1
ATOM 1469 C CA . ASN A 1 176 ? 0.802 10.837 -6.474 1.00 97.56 176 ASN A CA 1
ATOM 1470 C C . ASN A 1 176 ? 1.456 9.542 -5.941 1.00 97.56 176 ASN A C 1
ATOM 1472 O O . ASN A 1 176 ? 2.679 9.434 -5.925 1.00 97.56 176 ASN A O 1
ATOM 1476 N N . ASN A 1 177 ? 0.682 8.533 -5.530 1.00 95.69 177 ASN A N 1
ATOM 1477 C CA . ASN A 1 177 ? 1.224 7.256 -5.046 1.00 95.69 177 ASN A CA 1
ATOM 1478 C C . ASN A 1 177 ? 1.857 6.402 -6.158 1.00 95.69 177 ASN A C 1
ATOM 1480 O O . ASN A 1 177 ? 2.449 5.367 -5.874 1.00 95.69 177 ASN A O 1
ATOM 1484 N N . GLY A 1 178 ? 1.753 6.819 -7.423 1.00 96.81 178 GLY A N 1
ATOM 1485 C CA . GLY A 1 178 ? 2.487 6.185 -8.510 1.00 96.81 178 GLY A CA 1
ATOM 1486 C C . GLY A 1 178 ? 4.003 6.378 -8.395 1.00 96.81 178 GLY A C 1
ATOM 1487 O O . GLY A 1 178 ? 4.746 5.545 -8.903 1.00 96.81 178 GLY A O 1
ATOM 1488 N N . TYR A 1 179 ? 4.472 7.408 -7.681 1.00 97.94 179 TYR A N 1
ATOM 1489 C CA . TYR A 1 179 ? 5.888 7.631 -7.362 1.00 97.94 179 TYR A CA 1
ATOM 1490 C C . TYR A 1 179 ? 6.337 6.747 -6.184 1.00 97.94 179 TYR A C 1
ATOM 1492 O O 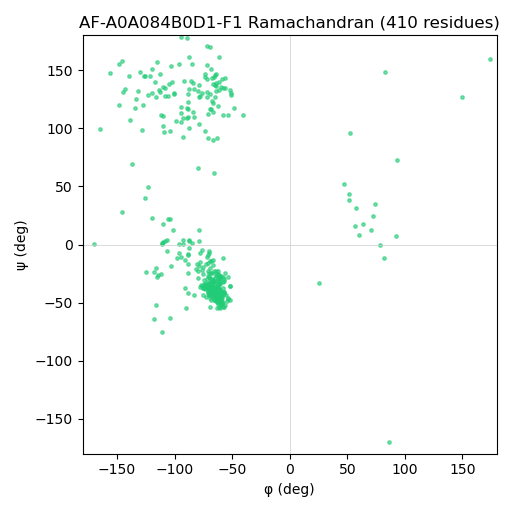. TYR A 1 179 ? 6.647 7.214 -5.086 1.00 97.94 179 TYR A O 1
ATOM 1500 N N . HIS A 1 180 ? 6.325 5.439 -6.417 1.00 97.44 180 HIS A N 1
ATOM 1501 C CA . HIS A 1 180 ? 6.473 4.402 -5.402 1.00 97.44 180 HIS A CA 1
ATOM 1502 C C . HIS A 1 180 ? 7.878 4.290 -4.804 1.00 97.44 180 HIS A C 1
ATOM 1504 O O . HIS A 1 180 ? 8.016 4.097 -3.600 1.00 97.44 180 HIS A O 1
ATOM 1510 N N . THR A 1 181 ? 8.937 4.462 -5.600 1.00 97.38 181 THR A N 1
ATOM 1511 C CA . THR A 1 181 ? 10.320 4.343 -5.102 1.00 97.38 181 THR A CA 1
ATOM 1512 C C . THR A 1 181 ? 10.615 5.401 -4.035 1.00 97.38 181 THR A C 1
ATOM 1514 O O . THR A 1 181 ? 11.125 5.080 -2.964 1.00 97.38 181 THR A O 1
ATOM 1517 N N . VAL A 1 182 ? 10.252 6.668 -4.289 1.00 96.94 182 VAL A N 1
ATOM 1518 C CA . VAL A 1 182 ? 10.430 7.750 -3.300 1.00 96.94 182 VAL A CA 1
ATOM 1519 C C . VAL A 1 182 ? 9.514 7.553 -2.095 1.00 96.94 182 VAL A C 1
ATOM 1521 O O . VAL A 1 182 ? 9.921 7.841 -0.972 1.00 96.94 182 VAL A O 1
ATOM 1524 N N . HIS A 1 183 ? 8.312 7.014 -2.309 1.00 96.12 183 HIS A N 1
ATOM 1525 C CA . HIS A 1 183 ? 7.395 6.667 -1.233 1.00 96.12 183 HIS A CA 1
ATOM 1526 C C . HIS A 1 183 ? 7.986 5.598 -0.301 1.00 96.12 183 HIS A C 1
ATOM 1528 O O . HIS A 1 183 ? 7.944 5.775 0.909 1.00 96.12 183 HIS A O 1
ATOM 1534 N N . HIS A 1 184 ? 8.603 4.539 -0.826 1.00 94.12 184 HIS A N 1
ATOM 1535 C CA . HIS A 1 184 ? 9.264 3.526 0.003 1.00 94.12 184 HIS A CA 1
ATOM 1536 C C . HIS A 1 184 ? 10.500 4.046 0.739 1.00 94.12 184 HIS A C 1
ATOM 1538 O O . HIS A 1 184 ? 10.741 3.669 1.883 1.00 94.12 184 HIS A O 1
ATOM 1544 N N . LEU A 1 185 ? 11.292 4.916 0.107 1.00 92.06 185 LEU A N 1
ATOM 1545 C CA . LEU A 1 185 ? 12.471 5.497 0.757 1.00 92.06 185 LEU A CA 1
ATOM 1546 C C . LEU A 1 185 ? 12.090 6.512 1.841 1.00 92.06 185 LEU A C 1
ATOM 1548 O O . LEU A 1 185 ? 12.787 6.642 2.849 1.00 92.06 185 LEU A O 1
ATOM 1552 N N . HIS A 1 186 ? 10.984 7.230 1.644 1.00 92.69 186 HIS A N 1
ATOM 1553 C CA . HIS A 1 186 ? 10.518 8.272 2.548 1.00 92.69 186 HIS A CA 1
ATOM 1554 C C . HIS A 1 186 ? 8.993 8.189 2.762 1.00 92.69 186 HIS A C 1
ATOM 1556 O O . HIS A 1 186 ? 8.256 9.093 2.357 1.00 92.69 186 HIS A O 1
ATOM 1562 N N . PRO A 1 187 ? 8.493 7.150 3.458 1.00 90.25 187 PRO A N 1
ATOM 1563 C CA . PRO A 1 187 ? 7.052 6.911 3.596 1.00 90.25 187 PRO A CA 1
ATOM 1564 C C . PRO A 1 187 ? 6.324 8.039 4.331 1.00 90.25 187 PRO A C 1
ATOM 1566 O O . PRO A 1 187 ? 5.153 8.288 4.082 1.00 90.25 187 PRO A O 1
ATOM 1569 N N . GLY A 1 188 ? 7.029 8.787 5.186 1.00 88.44 188 GLY A N 1
ATOM 1570 C CA . GLY A 1 188 ? 6.470 9.936 5.908 1.00 88.44 188 GLY A CA 1
ATOM 1571 C C . GLY A 1 188 ? 6.340 11.233 5.102 1.00 88.44 188 GLY A C 1
ATOM 1572 O O . GLY A 1 188 ? 5.975 12.249 5.692 1.00 88.44 188 GLY A O 1
ATOM 1573 N N . LEU A 1 189 ? 6.672 11.257 3.807 1.00 89.75 189 LEU A N 1
ATOM 1574 C CA . LEU A 1 189 ? 6.443 12.448 2.984 1.00 89.75 189 LEU A CA 1
ATOM 1575 C C . LEU A 1 189 ? 4.960 12.632 2.699 1.00 89.75 189 LEU A C 1
ATOM 1577 O O . LEU A 1 189 ? 4.235 11.683 2.405 1.00 89.75 189 LEU A O 1
ATOM 1581 N N . HIS A 1 190 ? 4.523 13.890 2.700 1.00 92.94 190 HIS A N 1
ATOM 1582 C CA . HIS A 1 190 ? 3.194 14.206 2.210 1.00 92.94 190 HIS A CA 1
ATOM 1583 C C . HIS A 1 190 ? 3.109 13.882 0.715 1.00 92.94 190 HIS A C 1
ATOM 1585 O O . HIS A 1 190 ? 3.992 14.219 -0.073 1.00 92.94 190 HIS A O 1
ATOM 1591 N N . TRP A 1 191 ? 2.019 13.255 0.292 1.00 93.25 191 TRP A N 1
ATOM 1592 C CA . TRP A 1 191 ? 1.906 12.742 -1.069 1.00 93.25 191 TRP A CA 1
ATOM 1593 C C . TRP A 1 191 ? 1.993 13.833 -2.154 1.00 93.25 191 TRP A C 1
ATOM 1595 O O . TRP A 1 191 ? 2.429 13.585 -3.276 1.00 93.25 191 TRP A O 1
ATOM 1605 N N . SER A 1 192 ? 1.624 15.077 -1.830 1.00 94.19 192 SER A N 1
ATOM 1606 C CA . SER A 1 192 ? 1.702 16.201 -2.774 1.00 94.19 192 SER A CA 1
ATOM 1607 C C . SER A 1 192 ? 3.131 16.538 -3.210 1.00 94.19 192 SER A C 1
ATOM 1609 O O . SER A 1 192 ? 3.299 17.081 -4.295 1.00 94.19 192 SER A O 1
ATOM 1611 N N . ILE A 1 193 ? 4.145 16.219 -2.397 1.00 95.94 193 ILE A N 1
ATOM 1612 C CA . ILE A 1 193 ? 5.553 16.536 -2.693 1.00 95.94 193 ILE A CA 1
ATOM 1613 C C . ILE A 1 193 ? 6.309 15.371 -3.343 1.00 95.94 193 ILE A C 1
ATOM 1615 O O . ILE A 1 193 ? 7.443 15.553 -3.783 1.00 95.94 193 ILE A O 1
ATOM 1619 N N . LEU A 1 194 ? 5.695 14.185 -3.440 1.00 96.38 194 LEU A N 1
ATOM 1620 C CA . LEU A 1 194 ? 6.326 13.009 -4.046 1.00 96.38 194 LEU A CA 1
ATOM 1621 C C . LEU A 1 194 ? 6.794 13.240 -5.491 1.00 96.38 194 LEU A C 1
ATOM 1623 O O . LEU A 1 194 ? 7.912 12.826 -5.779 1.00 96.38 194 LEU A O 1
ATOM 1627 N N . PRO A 1 195 ? 6.050 13.929 -6.386 1.00 97.75 195 PRO A N 1
ATOM 1628 C CA . PRO A 1 195 ? 6.523 14.162 -7.752 1.00 97.75 195 PRO A CA 1
ATOM 1629 C C . PRO A 1 195 ? 7.813 14.988 -7.789 1.00 97.75 195 PRO A C 1
ATOM 1631 O O . PRO A 1 195 ? 8.753 14.646 -8.501 1.00 97.75 195 PRO A O 1
ATOM 1634 N N . GLN A 1 196 ? 7.884 16.049 -6.978 1.00 97.25 196 GLN A N 1
ATOM 1635 C CA . GLN A 1 196 ? 9.079 16.885 -6.867 1.00 97.25 196 GLN A CA 1
ATOM 1636 C C . GLN A 1 196 ? 10.258 16.073 -6.319 1.00 97.25 196 GLN A C 1
ATOM 1638 O O . GLN A 1 196 ? 11.337 16.062 -6.906 1.00 97.25 196 GLN A O 1
ATOM 1643 N N . LYS A 1 197 ? 10.049 15.345 -5.218 1.00 97.31 197 LYS A N 1
ATOM 1644 C CA . LYS A 1 197 ? 11.111 14.555 -4.581 1.00 97.31 197 LYS A CA 1
ATOM 1645 C C . LYS A 1 197 ? 11.564 13.378 -5.425 1.00 97.31 197 LYS A C 1
ATOM 1647 O O . LYS A 1 197 ? 12.736 13.022 -5.395 1.00 97.31 197 LYS A O 1
ATOM 1652 N N . HIS A 1 198 ? 10.663 12.807 -6.211 1.00 97.81 198 HIS A N 1
ATOM 1653 C CA . HIS A 1 198 ? 11.010 11.823 -7.216 1.00 97.81 198 HIS A CA 1
ATOM 1654 C C . HIS A 1 198 ? 11.987 12.406 -8.245 1.00 97.81 198 HIS A C 1
ATOM 1656 O O . HIS A 1 198 ? 13.021 11.792 -8.498 1.00 97.81 198 HIS A O 1
ATOM 1662 N N . GLN A 1 199 ? 11.710 13.599 -8.783 1.00 97.81 199 GLN A N 1
ATOM 1663 C CA . GLN A 1 199 ? 12.606 14.245 -9.748 1.00 97.81 199 GLN A CA 1
ATOM 1664 C C . GLN A 1 199 ? 13.973 14.591 -9.149 1.00 97.81 199 GLN A C 1
ATOM 1666 O O . GLN A 1 199 ? 14.995 14.414 -9.803 1.00 97.81 199 GLN A O 1
ATOM 1671 N N . GLU A 1 200 ? 14.002 15.046 -7.897 1.00 96.94 200 GLU A N 1
ATOM 1672 C CA . GLU A 1 200 ? 15.244 15.409 -7.206 1.00 96.94 200 GLU A CA 1
ATOM 1673 C C . GLU A 1 200 ? 16.105 14.187 -6.844 1.00 96.94 200 GLU A C 1
ATOM 1675 O O . GLU A 1 200 ? 17.327 14.238 -6.964 1.00 96.94 200 GLU A O 1
ATOM 1680 N N . LEU A 1 201 ? 15.484 13.103 -6.363 1.00 96.00 201 LEU A N 1
ATOM 1681 C CA . LEU A 1 201 ? 16.194 12.019 -5.671 1.00 96.00 201 LEU A CA 1
ATOM 1682 C C . LEU A 1 201 ? 16.236 10.697 -6.441 1.00 96.00 201 LEU A C 1
ATOM 1684 O O . LEU A 1 201 ? 17.121 9.886 -6.170 1.00 96.00 201 LEU A O 1
ATOM 1688 N N . ILE A 1 202 ? 15.271 10.437 -7.331 1.00 97.88 202 ILE A N 1
ATOM 1689 C CA . ILE A 1 202 ? 15.057 9.116 -7.949 1.00 97.88 202 ILE A CA 1
ATOM 1690 C C . ILE A 1 202 ? 15.288 9.147 -9.456 1.00 97.88 202 ILE A C 1
ATOM 1692 O O . ILE A 1 202 ? 16.070 8.340 -9.957 1.00 97.88 202 ILE A O 1
ATOM 1696 N N . ALA A 1 203 ? 14.645 10.077 -10.168 1.00 97.00 203 ALA A N 1
ATOM 1697 C CA . ALA A 1 203 ? 14.692 10.171 -11.627 1.00 97.00 203 ALA A CA 1
ATOM 1698 C C . ALA A 1 203 ? 16.119 10.175 -12.220 1.00 97.00 203 ALA A C 1
ATOM 1700 O O . ALA A 1 203 ? 16.315 9.537 -13.254 1.00 97.00 203 ALA A O 1
ATOM 1701 N N . PRO A 1 204 ? 17.144 10.787 -11.583 1.00 97.44 204 PRO A N 1
ATOM 1702 C CA . PRO A 1 204 ? 18.513 10.756 -12.107 1.00 97.44 204 PRO A CA 1
ATOM 1703 C C . PRO A 1 204 ? 19.202 9.382 -12.045 1.00 97.44 204 PRO A C 1
ATOM 1705 O O . PRO A 1 204 ? 20.266 9.209 -12.638 1.00 97.44 204 PRO A O 1
ATOM 1708 N N . HIS A 1 205 ? 18.659 8.425 -11.286 1.00 97.44 205 HIS A N 1
ATOM 1709 C CA . HIS A 1 205 ? 19.342 7.171 -10.944 1.00 97.44 205 HIS A CA 1
ATOM 1710 C C . HIS A 1 205 ? 18.562 5.908 -11.311 1.00 97.44 205 HIS A C 1
ATOM 1712 O O . HIS A 1 205 ? 19.164 4.840 -11.446 1.00 97.44 205 HIS A O 1
ATOM 1718 N N . ILE A 1 206 ? 17.237 6.000 -11.422 1.00 98.00 206 ILE A N 1
ATOM 1719 C CA . ILE A 1 206 ? 16.385 4.845 -11.691 1.00 98.00 206 ILE A CA 1
ATOM 1720 C C . ILE A 1 206 ? 16.510 4.372 -13.144 1.00 98.00 206 ILE A C 1
ATOM 1722 O O . ILE A 1 206 ? 16.700 5.159 -14.072 1.00 98.00 206 ILE A O 1
ATOM 1726 N N . ALA A 1 207 ? 16.394 3.061 -13.354 1.00 97.75 207 ALA A N 1
ATOM 1727 C CA . ALA A 1 207 ? 16.350 2.487 -14.689 1.00 97.75 207 ALA A CA 1
ATOM 1728 C C . ALA A 1 207 ? 15.128 3.012 -15.476 1.00 97.75 207 ALA A C 1
ATOM 1730 O O . ALA A 1 207 ? 14.008 2.934 -14.966 1.00 97.75 207 ALA A O 1
ATOM 1731 N N . PRO A 1 208 ? 15.285 3.447 -16.743 1.00 97.00 208 PRO A N 1
ATOM 1732 C CA . PRO A 1 208 ? 14.168 3.965 -17.540 1.00 97.00 208 PRO A CA 1
ATOM 1733 C C . PRO A 1 208 ? 13.000 2.982 -17.714 1.00 97.00 208 PRO A C 1
ATOM 1735 O O . PRO A 1 208 ? 11.855 3.394 -17.855 1.00 97.00 208 PRO A O 1
ATOM 1738 N N . SER A 1 209 ? 13.262 1.671 -17.677 1.00 96.81 209 SER A N 1
ATOM 1739 C CA . SER A 1 209 ? 12.233 0.624 -17.757 1.00 96.81 209 SER A CA 1
ATOM 1740 C C . SER A 1 209 ? 11.317 0.548 -16.528 1.00 96.81 209 SER A C 1
ATOM 1742 O O . SER A 1 209 ? 10.266 -0.097 -16.585 1.00 96.81 209 SER A O 1
ATOM 1744 N N . LEU A 1 210 ? 11.697 1.194 -15.423 1.00 98.00 210 LEU A N 1
ATOM 1745 C CA . LEU A 1 210 ? 10.912 1.293 -14.195 1.00 98.00 210 LEU A CA 1
ATOM 1746 C C . LEU A 1 210 ? 10.093 2.590 -14.114 1.00 98.00 210 LEU A C 1
ATOM 1748 O O . LEU A 1 210 ? 9.350 2.764 -13.152 1.00 98.00 210 LEU A O 1
ATOM 1752 N N . GLU A 1 211 ? 10.174 3.457 -15.127 1.00 97.62 211 GLU A N 1
ATOM 1753 C CA . GLU A 1 211 ? 9.405 4.698 -15.238 1.00 97.62 211 GLU A CA 1
ATOM 1754 C C . GLU A 1 211 ? 8.264 4.553 -16.247 1.00 97.62 211 GLU A C 1
ATOM 1756 O O . GLU A 1 211 ? 8.446 4.670 -17.461 1.00 97.62 211 GLU A O 1
ATOM 1761 N N . ILE A 1 212 ? 7.053 4.288 -15.754 1.00 97.69 212 ILE A N 1
ATOM 1762 C CA . ILE A 1 212 ? 5.910 3.945 -16.606 1.00 97.69 212 ILE A CA 1
ATOM 1763 C C . ILE A 1 212 ? 4.853 5.046 -16.597 1.00 97.69 212 ILE A C 1
ATOM 1765 O O . ILE A 1 212 ? 4.109 5.227 -15.637 1.00 97.69 212 ILE A O 1
ATOM 1769 N N . SER A 1 213 ? 4.685 5.731 -17.724 1.00 96.25 213 SER A N 1
ATOM 1770 C CA . SER A 1 213 ? 3.667 6.780 -17.868 1.00 96.25 213 SER A CA 1
ATOM 1771 C C . SER A 1 213 ? 2.239 6.237 -18.027 1.00 96.25 213 SER A C 1
ATOM 1773 O O . SER A 1 213 ? 1.278 6.923 -17.682 1.00 96.25 213 SER A O 1
ATOM 1775 N N . ASN A 1 214 ? 2.074 5.004 -18.522 1.00 96.50 214 ASN A N 1
ATOM 1776 C CA . ASN A 1 214 ? 0.768 4.396 -18.779 1.00 96.50 214 ASN A CA 1
ATOM 1777 C C . ASN A 1 214 ? 0.639 3.011 -18.125 1.00 96.50 214 ASN A C 1
ATOM 1779 O O . ASN A 1 214 ? 1.065 1.993 -18.676 1.00 96.50 214 ASN A O 1
ATOM 1783 N N . ILE A 1 215 ? -0.009 2.978 -16.957 1.00 95.56 215 ILE A N 1
ATOM 1784 C CA . ILE A 1 215 ? -0.249 1.743 -16.201 1.00 95.56 215 ILE A CA 1
ATOM 1785 C C . ILE A 1 215 ? -1.124 0.737 -16.961 1.00 95.56 215 ILE A C 1
ATOM 1787 O O . ILE A 1 215 ? -0.879 -0.461 -16.869 1.00 95.56 215 ILE A O 1
ATOM 1791 N N . LEU A 1 216 ? -2.105 1.190 -17.748 1.00 95.94 216 LEU A N 1
ATOM 1792 C CA . LEU A 1 216 ? -2.999 0.291 -18.485 1.00 95.94 216 LEU A CA 1
ATOM 1793 C C . LEU A 1 216 ? -2.250 -0.432 -19.602 1.00 95.94 216 LEU A C 1
ATOM 1795 O O . LEU A 1 216 ? -2.400 -1.641 -19.767 1.00 95.94 216 LEU A O 1
ATOM 1799 N N . PHE A 1 217 ? -1.400 0.296 -20.330 1.00 96.38 217 PHE A N 1
ATOM 1800 C CA . PHE A 1 217 ? -0.537 -0.303 -21.343 1.00 96.38 217 PHE A CA 1
ATOM 1801 C C . PHE A 1 217 ? 0.452 -1.295 -20.720 1.00 96.38 217 PHE A C 1
ATOM 1803 O O . PHE A 1 217 ? 0.646 -2.387 -21.253 1.00 96.38 217 PHE A O 1
ATOM 1810 N N . TYR A 1 218 ? 1.0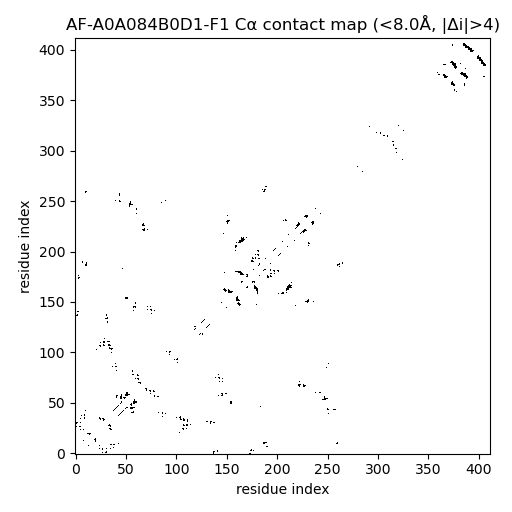19 -0.961 -19.557 1.00 96.38 218 TYR A N 1
ATOM 1811 C CA . TYR A 1 218 ? 1.865 -1.892 -18.815 1.00 96.38 218 TYR A CA 1
ATOM 1812 C C . TYR A 1 218 ? 1.110 -3.158 -18.403 1.00 96.38 218 TYR A C 1
ATOM 1814 O O . TYR A 1 218 ? 1.587 -4.256 -18.670 1.00 96.38 218 TYR A O 1
ATOM 1822 N N . MET A 1 219 ? -0.086 -3.034 -17.822 1.00 97.00 219 MET A N 1
ATOM 1823 C CA . MET A 1 219 ? -0.910 -4.190 -17.452 1.00 97.00 219 MET A CA 1
ATOM 1824 C C . MET A 1 219 ? -1.259 -5.054 -18.667 1.00 97.00 219 MET A C 1
ATOM 1826 O O . MET A 1 219 ? -1.158 -6.277 -18.594 1.00 97.00 219 MET A O 1
ATOM 1830 N N . TRP A 1 220 ? -1.620 -4.438 -19.796 1.00 97.31 220 TRP A N 1
ATOM 1831 C CA . TRP A 1 220 ? -1.884 -5.165 -21.037 1.00 97.31 220 TRP A CA 1
ATOM 1832 C C . TRP A 1 220 ? -0.648 -5.942 -21.501 1.00 97.31 220 TRP A C 1
ATOM 1834 O O . TRP A 1 220 ? -0.741 -7.137 -21.779 1.00 97.31 220 TRP A O 1
ATOM 1844 N N . ARG A 1 221 ? 0.527 -5.307 -21.509 1.00 95.56 221 ARG A N 1
ATOM 1845 C CA . ARG A 1 221 ? 1.766 -5.955 -21.953 1.00 95.56 221 ARG A CA 1
ATOM 1846 C C . ARG A 1 221 ? 2.207 -7.083 -21.015 1.00 95.56 221 ARG A C 1
ATOM 1848 O O . ARG A 1 221 ? 2.630 -8.144 -21.478 1.00 95.56 221 ARG A O 1
ATOM 1855 N N . SER A 1 222 ? 2.072 -6.866 -19.711 1.00 95.56 222 SER A N 1
ATOM 1856 C CA . SER A 1 222 ? 2.486 -7.809 -18.671 1.00 95.56 222 SER A CA 1
ATOM 1857 C C . SER A 1 222 ? 1.547 -9.005 -18.546 1.00 95.56 222 SER A C 1
ATOM 1859 O O . SER A 1 222 ? 2.017 -10.104 -18.265 1.00 95.56 222 SER A O 1
ATOM 1861 N N . PHE A 1 223 ? 0.239 -8.834 -18.766 1.00 96.88 223 PHE A N 1
ATOM 1862 C CA . PHE A 1 223 ? -0.748 -9.888 -18.494 1.00 96.88 223 PHE A CA 1
ATOM 1863 C C . PHE A 1 223 ? -1.485 -10.425 -19.719 1.00 96.88 223 PHE A C 1
ATOM 1865 O O . PHE A 1 223 ? -1.908 -11.578 -19.697 1.00 96.88 223 PHE A O 1
ATOM 1872 N N . ILE A 1 224 ? -1.651 -9.623 -20.772 1.00 95.94 224 ILE A N 1
ATOM 1873 C CA . ILE A 1 224 ? -2.481 -9.978 -21.931 1.00 95.94 224 ILE A CA 1
ATOM 1874 C C . ILE A 1 224 ? -1.600 -10.380 -23.112 1.00 95.94 224 ILE A C 1
ATOM 1876 O O . ILE A 1 224 ? -1.657 -11.530 -23.538 1.00 95.94 224 ILE A O 1
ATOM 1880 N N . TYR A 1 225 ? -0.773 -9.467 -23.631 1.00 94.19 225 TYR A N 1
ATOM 1881 C CA . TYR A 1 225 ? 0.107 -9.760 -24.765 1.00 94.19 225 TYR A CA 1
ATOM 1882 C C . TYR A 1 225 ? 1.428 -8.967 -24.703 1.00 94.19 225 TYR A C 1
ATOM 1884 O O . TYR A 1 225 ? 1.404 -7.740 -24.735 1.00 94.19 225 TYR A O 1
ATOM 1892 N N . PRO A 1 226 ? 2.601 -9.626 -24.650 1.00 93.56 226 PRO A N 1
ATOM 1893 C CA . PRO A 1 226 ? 2.789 -11.072 -24.753 1.00 93.56 226 PRO A CA 1
ATOM 1894 C C . PRO A 1 226 ? 2.417 -11.837 -23.468 1.00 93.56 226 PRO A C 1
ATOM 1896 O O . PRO A 1 226 ? 2.457 -13.061 -23.474 1.00 93.56 226 PRO A O 1
ATOM 1899 N N . GLY A 1 227 ? 2.055 -11.151 -22.374 1.00 93.75 227 GLY A N 1
ATOM 1900 C CA . GLY A 1 227 ? 1.620 -11.813 -21.136 1.00 93.75 227 GLY A CA 1
ATOM 1901 C C . GLY A 1 227 ? 2.758 -12.499 -20.371 1.00 93.75 227 GLY A C 1
ATOM 1902 O O . GLY A 1 227 ? 2.525 -13.461 -19.636 1.00 93.75 227 GLY A O 1
ATOM 1903 N N . LEU A 1 228 ? 3.991 -12.025 -20.577 1.00 93.69 228 LEU A N 1
ATOM 1904 C CA . LEU A 1 228 ? 5.207 -12.577 -19.986 1.00 93.69 228 LEU A CA 1
ATOM 1905 C C . LEU A 1 228 ? 5.545 -11.872 -18.672 1.00 93.69 228 LEU A C 1
ATOM 1907 O O . LEU A 1 228 ? 5.437 -10.649 -18.564 1.00 93.69 228 LEU A O 1
ATOM 1911 N N . ARG A 1 229 ? 6.009 -12.648 -17.689 1.00 95.00 229 ARG A N 1
ATOM 1912 C CA . ARG A 1 229 ? 6.552 -12.129 -16.431 1.00 95.00 229 ARG A CA 1
ATOM 1913 C C . ARG A 1 229 ? 8.044 -11.870 -16.605 1.00 95.00 229 ARG A C 1
ATOM 1915 O O . ARG A 1 229 ? 8.815 -12.815 -16.768 1.00 95.00 229 ARG A O 1
ATOM 1922 N N . LEU A 1 230 ? 8.429 -10.599 -16.628 1.00 95.19 230 LEU A N 1
ATOM 1923 C CA . LEU A 1 230 ? 9.789 -10.164 -16.933 1.00 95.19 230 LEU A CA 1
ATOM 1924 C C . LEU A 1 230 ? 10.392 -9.394 -15.756 1.00 95.19 230 LEU A C 1
ATOM 1926 O O . LEU A 1 230 ? 9.672 -8.728 -15.011 1.00 95.19 230 LEU A O 1
ATOM 1930 N N . ASP A 1 231 ? 11.712 -9.455 -15.629 1.00 95.56 231 ASP A N 1
ATOM 1931 C CA . ASP A 1 231 ? 12.469 -8.525 -14.802 1.00 95.56 231 ASP A CA 1
ATOM 1932 C C . ASP A 1 231 ? 12.523 -7.124 -15.444 1.00 95.56 231 ASP A C 1
ATOM 1934 O O . ASP A 1 231 ? 12.128 -6.902 -16.595 1.00 95.56 231 ASP A O 1
ATOM 1938 N N . TYR A 1 232 ? 13.029 -6.144 -14.699 1.00 95.31 232 TYR A N 1
ATOM 1939 C CA . TYR A 1 232 ? 13.157 -4.767 -15.174 1.00 95.31 232 TYR A CA 1
ATOM 1940 C C . TYR A 1 232 ? 14.174 -4.603 -16.317 1.00 95.31 232 TYR A C 1
ATOM 1942 O O . TYR A 1 232 ? 14.182 -3.560 -16.973 1.00 95.31 232 TYR A O 1
ATOM 1950 N N . LYS A 1 233 ? 15.017 -5.609 -16.581 1.00 96.00 233 LYS A N 1
ATOM 1951 C CA . LYS A 1 233 ? 15.955 -5.648 -17.714 1.00 96.00 233 LYS A CA 1
ATOM 1952 C C . LYS A 1 233 ? 15.311 -6.250 -18.970 1.00 96.00 233 LYS A C 1
ATOM 1954 O O . LYS A 1 233 ? 15.882 -6.141 -20.050 1.00 96.00 233 LYS A O 1
ATOM 1959 N N . GLY A 1 234 ? 14.113 -6.822 -18.850 1.00 94.75 234 GLY A N 1
ATOM 1960 C CA . GLY A 1 234 ? 13.355 -7.427 -19.942 1.00 94.75 234 GLY A CA 1
ATOM 1961 C C . GLY A 1 234 ? 13.601 -8.924 -20.126 1.00 94.75 234 GLY A C 1
ATOM 1962 O O . GLY A 1 234 ? 13.103 -9.493 -21.098 1.00 94.75 234 GLY A O 1
ATOM 1963 N N . HIS A 1 235 ? 14.330 -9.575 -19.221 1.00 95.56 235 HIS A N 1
ATOM 1964 C CA . HIS A 1 235 ? 14.510 -11.025 -19.237 1.00 95.56 235 HIS A CA 1
ATOM 1965 C C . HIS A 1 235 ? 13.345 -11.724 -18.526 1.00 95.56 235 HIS A C 1
ATOM 1967 O O . HIS A 1 235 ? 12.711 -11.116 -17.663 1.00 95.56 235 HIS A O 1
ATOM 1973 N N . PRO A 1 236 ? 13.042 -12.995 -18.844 1.00 94.44 236 PRO A N 1
ATOM 1974 C CA . PRO A 1 236 ? 12.104 -13.788 -18.054 1.00 94.44 236 PRO A CA 1
ATOM 1975 C C . PRO A 1 236 ? 12.465 -13.756 -16.568 1.00 94.44 236 PRO A C 1
ATOM 1977 O O . PRO A 1 236 ? 13.621 -13.981 -16.211 1.00 94.44 236 PRO A O 1
ATOM 1980 N N . LEU A 1 237 ? 11.483 -13.473 -15.707 1.00 93.44 237 LEU A N 1
ATOM 1981 C CA . LEU A 1 237 ? 11.715 -13.425 -14.268 1.00 93.44 237 LEU A CA 1
ATOM 1982 C C . LEU A 1 237 ? 12.055 -14.827 -13.753 1.00 93.44 237 LEU A C 1
ATOM 1984 O O . LEU A 1 237 ? 11.211 -15.726 -13.770 1.00 93.44 237 LEU A O 1
ATOM 1988 N N . LEU A 1 238 ? 13.285 -14.995 -13.275 1.00 88.75 238 LEU A N 1
ATOM 1989 C CA . LEU A 1 238 ? 13.748 -16.226 -12.648 1.00 88.75 238 LEU A CA 1
ATOM 1990 C C . LEU A 1 238 ? 13.577 -16.104 -11.137 1.00 88.75 238 LEU A C 1
ATOM 1992 O O . LEU A 1 238 ? 14.249 -15.301 -10.501 1.00 88.75 238 LEU A O 1
ATOM 1996 N N . ILE A 1 239 ? 12.674 -16.906 -10.577 1.00 88.12 239 ILE A N 1
ATOM 1997 C CA . ILE A 1 239 ? 12.535 -17.061 -9.128 1.00 88.12 239 ILE A CA 1
ATOM 1998 C C . ILE A 1 239 ? 13.477 -18.190 -8.718 1.00 88.12 239 ILE A C 1
ATOM 2000 O O . ILE A 1 239 ? 13.322 -19.322 -9.190 1.00 88.12 239 ILE A O 1
ATOM 2004 N N . SER A 1 240 ? 14.464 -17.884 -7.879 1.00 87.19 240 SER A N 1
ATOM 2005 C CA . SER A 1 240 ? 15.405 -18.882 -7.363 1.00 87.19 240 SER A CA 1
ATOM 2006 C C . SER A 1 240 ? 14.684 -19.967 -6.557 1.00 87.19 240 SER A C 1
ATOM 2008 O O . SER A 1 240 ? 13.546 -19.793 -6.106 1.00 87.19 240 SER A O 1
ATOM 2010 N N . LYS A 1 241 ? 15.338 -21.117 -6.360 1.00 87.56 241 LYS A N 1
ATOM 2011 C CA . LYS A 1 241 ? 14.771 -22.188 -5.530 1.00 87.56 241 LYS A CA 1
ATOM 2012 C C . LYS A 1 241 ? 14.544 -21.686 -4.101 1.00 87.56 241 LYS A C 1
ATOM 2014 O O . LYS A 1 241 ? 13.507 -21.970 -3.511 1.00 87.56 241 LYS A O 1
ATOM 2019 N N . GLU A 1 242 ? 15.468 -20.881 -3.596 1.00 87.62 242 GLU A N 1
ATOM 2020 C CA . GLU A 1 242 ? 15.424 -20.264 -2.277 1.00 87.62 242 GLU A CA 1
ATOM 2021 C C . GLU A 1 242 ? 14.216 -19.326 -2.139 1.00 87.62 242 GLU A C 1
ATOM 2023 O O . GLU A 1 242 ? 13.465 -19.432 -1.174 1.00 87.62 242 GLU A O 1
ATOM 2028 N N . GLU A 1 243 ? 13.959 -18.457 -3.121 1.00 86.50 243 GLU A N 1
ATOM 2029 C CA . GLU A 1 243 ? 12.774 -17.581 -3.135 1.00 86.50 243 GLU A CA 1
ATOM 2030 C C . GLU A 1 243 ? 11.461 -18.357 -3.313 1.00 86.50 243 GLU A C 1
ATOM 2032 O O . GLU A 1 243 ? 10.401 -17.942 -2.827 1.00 86.50 243 GLU A O 1
ATOM 2037 N N . ASN A 1 244 ? 11.515 -19.491 -4.010 1.00 83.88 244 ASN A N 1
ATOM 2038 C CA . ASN A 1 244 ? 10.377 -20.382 -4.192 1.00 83.88 244 ASN A CA 1
ATOM 2039 C C . ASN A 1 244 ? 10.025 -21.108 -2.878 1.00 83.88 244 ASN A C 1
ATOM 2041 O O . ASN A 1 244 ? 8.860 -21.219 -2.498 1.00 83.88 244 ASN A O 1
ATOM 2045 N N . GLU A 1 245 ? 11.022 -21.555 -2.131 1.00 86.88 245 GLU A N 1
ATOM 2046 C CA . GLU A 1 245 ? 10.827 -22.306 -0.887 1.00 86.88 245 GLU A CA 1
ATOM 2047 C C . GLU A 1 245 ? 10.816 -21.406 0.361 1.00 86.88 245 GLU A C 1
ATOM 2049 O O . GLU A 1 245 ? 10.610 -21.901 1.466 1.00 86.88 245 GLU A O 1
ATOM 2054 N N . MET A 1 246 ? 10.969 -20.086 0.191 1.00 88.88 246 MET A N 1
ATOM 2055 C CA . MET A 1 246 ? 11.021 -19.099 1.273 1.00 88.88 246 MET A CA 1
ATOM 2056 C C . MET A 1 246 ? 9.753 -19.132 2.150 1.00 88.88 246 MET A C 1
ATOM 2058 O O . MET A 1 246 ? 8.678 -18.718 1.679 1.00 88.88 246 MET A O 1
ATOM 2062 N N . PRO A 1 247 ? 9.856 -19.568 3.422 1.00 88.31 247 PRO A N 1
ATOM 2063 C CA . PRO A 1 247 ? 8.731 -19.561 4.347 1.00 88.31 247 PRO A CA 1
ATOM 2064 C C . PRO A 1 247 ? 8.387 -18.131 4.781 1.00 88.31 247 PRO A C 1
ATOM 2066 O O . PRO A 1 247 ? 9.234 -17.240 4.764 1.00 88.31 247 PRO A O 1
ATOM 2069 N N . ASP A 1 248 ? 7.131 -17.913 5.173 1.00 87.50 248 ASP A N 1
ATOM 2070 C CA . ASP A 1 248 ? 6.737 -16.667 5.834 1.00 87.50 248 ASP A CA 1
ATOM 2071 C C . ASP A 1 248 ? 7.354 -16.604 7.233 1.00 87.50 248 ASP A C 1
ATOM 2073 O O . ASP A 1 248 ? 7.215 -17.539 8.025 1.00 87.50 248 ASP A O 1
ATOM 2077 N N . GLU A 1 249 ? 8.011 -15.488 7.540 1.00 86.38 249 GLU A N 1
ATOM 2078 C CA . GLU A 1 249 ? 8.528 -15.195 8.872 1.00 86.38 249 GLU A CA 1
ATOM 2079 C C . GLU A 1 249 ? 7.703 -14.091 9.546 1.00 86.38 249 GLU A C 1
ATOM 2081 O O . GLU A 1 249 ? 7.477 -13.033 8.952 1.00 86.38 249 GLU A O 1
ATOM 2086 N N . PRO A 1 250 ? 7.326 -14.259 10.822 1.00 79.25 250 PRO A N 1
ATOM 2087 C CA . PRO A 1 250 ? 6.733 -13.178 11.596 1.00 79.25 250 PRO A CA 1
ATOM 2088 C C . PRO A 1 250 ? 7.695 -11.989 11.756 1.00 79.25 250 PRO A C 1
ATOM 2090 O O . PRO A 1 250 ? 8.881 -12.157 12.039 1.00 79.25 250 PRO A O 1
ATOM 2093 N N . TRP A 1 251 ? 7.176 -10.765 11.654 1.00 72.94 251 TRP A N 1
ATOM 2094 C CA . TRP A 1 251 ? 7.981 -9.531 11.681 1.00 72.94 251 TRP A CA 1
ATOM 2095 C C . TRP A 1 251 ? 7.871 -8.721 12.983 1.00 72.94 251 TRP A C 1
ATOM 2097 O O . TRP A 1 251 ? 8.569 -7.724 13.149 1.00 72.94 251 TRP A O 1
ATOM 2107 N N . PHE A 1 252 ? 7.000 -9.124 13.914 1.00 67.88 252 PHE A N 1
ATOM 2108 C CA . PHE A 1 252 ? 6.534 -8.269 15.016 1.00 67.88 252 PHE A CA 1
ATOM 2109 C C . PHE A 1 252 ? 7.071 -8.617 16.413 1.00 67.88 252 PHE A C 1
ATOM 2111 O O . PHE A 1 252 ? 6.673 -7.981 17.389 1.00 67.88 252 PHE A O 1
ATOM 2118 N N . TYR A 1 253 ? 7.957 -9.607 16.548 1.00 58.03 253 TYR A N 1
ATOM 2119 C CA . TYR A 1 253 ? 8.439 -10.036 17.870 1.00 58.03 253 TYR A CA 1
ATOM 2120 C C . TYR A 1 253 ? 9.535 -9.144 18.465 1.00 58.03 253 TYR A C 1
ATOM 2122 O O . TYR A 1 253 ? 9.683 -9.109 19.684 1.00 58.03 253 TYR A O 1
ATOM 2130 N N . ASN A 1 254 ? 10.266 -8.392 17.637 1.00 50.44 254 ASN A N 1
ATOM 2131 C CA . ASN A 1 254 ? 11.505 -7.738 18.069 1.00 50.44 254 ASN A CA 1
ATOM 2132 C C . ASN A 1 254 ? 11.431 -6.203 18.155 1.00 50.44 254 ASN A C 1
ATOM 2134 O O . ASN A 1 254 ? 12.444 -5.583 18.470 1.00 50.44 254 ASN A O 1
ATOM 2138 N N . GLU A 1 255 ? 10.288 -5.563 17.869 1.00 50.72 255 GLU A N 1
ATOM 2139 C CA . GLU A 1 255 ? 10.263 -4.108 17.648 1.00 50.72 255 GLU A CA 1
ATOM 2140 C C . GLU A 1 255 ? 9.064 -3.365 18.249 1.00 50.72 255 GLU A C 1
ATOM 2142 O O . GLU A 1 255 ? 7.932 -3.846 18.285 1.00 50.72 255 GLU A O 1
ATOM 2147 N N . THR A 1 256 ? 9.331 -2.138 18.703 1.00 45.47 256 THR A N 1
ATOM 2148 C CA . THR A 1 256 ? 8.326 -1.142 19.080 1.00 45.47 256 THR A CA 1
ATOM 2149 C C . THR A 1 256 ? 7.860 -0.381 17.834 1.00 45.47 256 THR A C 1
ATOM 2151 O O . THR A 1 256 ? 8.666 -0.053 16.967 1.00 45.47 256 THR A O 1
ATOM 2154 N N . GLU A 1 257 ? 6.549 -0.123 17.734 1.00 48.59 257 GLU A N 1
ATOM 2155 C CA . GLU A 1 257 ? 5.894 0.557 16.601 1.00 48.59 257 GLU A CA 1
ATOM 2156 C C . GLU A 1 257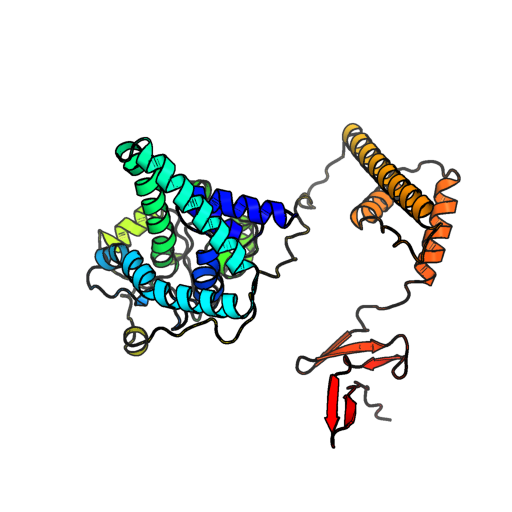 ? 6.721 1.744 16.070 1.00 48.59 257 GLU A C 1
ATOM 2158 O O . GLU A 1 257 ? 6.847 2.775 16.735 1.00 48.59 257 GLU A O 1
ATOM 2163 N N . THR A 1 258 ? 7.272 1.623 14.861 1.00 38.19 258 THR A N 1
ATOM 2164 C CA . THR A 1 258 ? 7.922 2.741 14.172 1.00 38.19 258 THR A CA 1
ATOM 2165 C C . THR A 1 258 ? 6.884 3.426 13.293 1.00 38.19 258 THR A C 1
ATOM 2167 O O . THR A 1 258 ? 6.659 3.054 12.146 1.00 38.19 258 THR A O 1
ATOM 2170 N N . TYR A 1 259 ? 6.227 4.453 13.833 1.00 41.41 259 TYR A N 1
ATOM 2171 C CA . TYR A 1 259 ? 5.695 5.501 12.963 1.00 41.41 259 TYR A CA 1
ATOM 2172 C C . TYR A 1 259 ? 6.886 6.202 12.310 1.00 41.41 259 TYR A C 1
ATOM 2174 O O . TYR A 1 259 ? 7.940 6.344 12.937 1.00 41.41 259 TYR A O 1
ATOM 2182 N N . SER A 1 260 ? 6.732 6.653 11.066 1.00 37.59 260 SER A N 1
ATOM 2183 C CA . SER A 1 260 ? 7.759 7.458 10.411 1.00 37.59 260 SER A CA 1
ATOM 2184 C C . SER A 1 260 ? 8.122 8.661 11.295 1.00 37.59 260 SER A C 1
ATOM 2186 O O . SER A 1 260 ? 7.324 9.578 11.512 1.00 37.59 260 SER A O 1
ATOM 2188 N N . ASN A 1 261 ? 9.345 8.648 11.829 1.00 36.22 261 ASN A N 1
ATOM 2189 C CA . ASN A 1 261 ? 9.921 9.735 12.624 1.00 36.22 261 ASN A CA 1
ATOM 2190 C C . ASN A 1 261 ? 10.422 10.892 11.746 1.00 36.22 261 ASN A C 1
ATOM 2192 O O . ASN A 1 261 ? 11.131 11.765 12.244 1.00 36.22 261 ASN A O 1
ATOM 2196 N N . ILE A 1 262 ? 10.068 10.920 10.453 1.00 39.62 262 ILE A N 1
ATOM 2197 C CA . ILE A 1 262 ? 10.454 11.987 9.529 1.00 39.62 262 ILE A CA 1
ATOM 2198 C C . ILE A 1 262 ? 9.759 13.286 9.977 1.00 39.62 262 ILE A C 1
ATOM 2200 O O . ILE A 1 262 ? 8.629 13.598 9.604 1.00 39.62 262 ILE A O 1
ATOM 2204 N N . GLN A 1 263 ? 10.438 14.039 10.844 1.00 38.09 263 GLN A N 1
ATOM 2205 C CA . GLN A 1 263 ? 10.103 15.420 11.197 1.00 38.09 263 GLN A CA 1
ATOM 2206 C C . GLN A 1 263 ? 10.561 16.405 10.115 1.00 38.09 263 GLN A C 1
ATOM 2208 O O . GLN A 1 263 ? 10.091 17.537 10.089 1.00 38.09 263 GLN A O 1
ATOM 2213 N N . GLU A 1 264 ? 11.432 15.963 9.207 1.00 42.84 264 GLU A N 1
ATOM 2214 C CA . GLU A 1 264 ? 12.151 16.806 8.247 1.00 42.84 264 GLU A CA 1
ATOM 2215 C C . GLU A 1 264 ? 11.225 17.554 7.272 1.00 42.84 264 GLU A C 1
ATOM 2217 O O . GLU A 1 264 ? 11.564 18.629 6.796 1.00 42.84 264 GLU A O 1
ATOM 2222 N N . TYR A 1 265 ? 10.000 17.057 7.062 1.00 40.84 265 TYR A N 1
ATOM 2223 C CA . TYR A 1 265 ? 8.985 17.709 6.224 1.00 40.84 265 TYR A CA 1
ATOM 2224 C C . TYR A 1 265 ? 7.797 18.285 7.006 1.00 40.84 265 TYR A C 1
ATOM 2226 O O . TYR A 1 265 ? 6.902 18.884 6.412 1.00 40.84 265 TYR A O 1
ATOM 2234 N N . ARG A 1 266 ? 7.800 18.186 8.346 1.00 42.19 266 ARG A N 1
ATOM 2235 C CA . ARG A 1 266 ? 6.764 18.790 9.209 1.00 42.19 266 ARG A CA 1
ATOM 2236 C C . ARG A 1 266 ? 6.862 20.319 9.293 1.00 42.19 266 ARG A C 1
ATOM 2238 O O . ARG A 1 266 ? 5.938 20.938 9.805 1.00 42.19 266 ARG A O 1
ATOM 2245 N N . ALA A 1 267 ? 7.946 20.926 8.801 1.00 32.81 267 ALA A N 1
ATOM 2246 C CA . ALA A 1 267 ? 8.225 22.359 8.948 1.00 32.81 267 ALA A CA 1
ATOM 2247 C C . ALA A 1 267 ? 8.147 23.186 7.646 1.00 32.81 267 ALA A C 1
ATOM 2249 O O . ALA A 1 267 ? 8.368 24.392 7.696 1.00 32.81 267 ALA A O 1
ATOM 2250 N N . HIS A 1 268 ? 7.827 22.590 6.490 1.00 31.08 268 HIS A N 1
ATOM 2251 C CA . HIS A 1 268 ? 7.914 23.290 5.193 1.00 31.08 268 HIS A CA 1
ATOM 2252 C C . HIS A 1 268 ? 6.598 23.403 4.411 1.00 31.08 268 HIS A C 1
ATOM 2254 O O . HIS A 1 268 ? 6.602 23.660 3.208 1.00 31.08 268 HIS A O 1
ATOM 2260 N N . ALA A 1 269 ? 5.451 23.314 5.087 1.00 34.25 269 ALA A N 1
ATOM 2261 C CA . ALA A 1 269 ? 4.233 23.897 4.536 1.00 34.25 269 ALA A CA 1
ATOM 2262 C C . ALA A 1 269 ? 4.335 25.430 4.662 1.00 34.25 269 ALA A C 1
ATOM 2264 O O . ALA A 1 269 ? 4.058 25.981 5.720 1.00 34.25 269 ALA A O 1
ATOM 2265 N N . HIS A 1 270 ? 4.749 26.072 3.561 1.00 34.94 270 HIS A N 1
ATOM 2266 C CA . HIS A 1 270 ? 4.898 27.523 3.335 1.00 34.94 270 HIS A CA 1
ATOM 2267 C C . HIS A 1 270 ? 6.292 28.105 3.619 1.00 34.94 270 HIS A C 1
ATOM 2269 O O . HIS A 1 270 ? 6.514 28.906 4.522 1.00 34.94 270 HIS A O 1
ATOM 2275 N N . SER A 1 271 ? 7.236 27.799 2.735 1.00 27.91 271 SER A N 1
ATOM 2276 C CA . SER A 1 271 ? 8.143 28.837 2.239 1.00 27.91 271 SER A CA 1
ATOM 2277 C C . SER A 1 271 ? 8.106 28.783 0.714 1.00 27.91 271 SER A C 1
ATOM 2279 O O . SER A 1 271 ? 8.366 27.712 0.160 1.00 27.91 271 SER A O 1
ATOM 2281 N N . PRO A 1 272 ? 7.718 29.870 0.022 1.00 29.09 272 PRO A N 1
ATOM 2282 C CA . PRO A 1 272 ? 7.876 29.947 -1.422 1.00 29.09 272 PRO A CA 1
ATOM 2283 C C . PRO A 1 272 ? 9.348 29.718 -1.754 1.00 29.09 272 PRO A C 1
ATOM 2285 O O . PRO A 1 272 ? 10.227 30.144 -1.001 1.00 29.09 272 PRO A O 1
ATOM 2288 N N . ALA A 1 273 ? 9.604 29.022 -2.859 1.00 30.39 273 ALA A N 1
ATOM 2289 C CA . ALA A 1 273 ? 10.944 28.823 -3.380 1.00 30.39 273 ALA A CA 1
ATOM 2290 C C . ALA A 1 273 ? 11.681 30.171 -3.419 1.00 30.39 273 ALA A C 1
ATOM 2292 O O . ALA A 1 273 ? 11.253 31.124 -4.068 1.00 30.39 273 ALA A O 1
ATOM 2293 N N . MET A 1 274 ? 12.766 30.249 -2.655 1.00 34.06 274 MET A N 1
ATOM 2294 C CA . MET A 1 274 ? 13.636 31.409 -2.572 1.00 34.06 274 MET A CA 1
ATOM 2295 C C . MET A 1 274 ? 14.402 31.489 -3.893 1.00 34.06 274 MET A C 1
ATOM 2297 O O . MET A 1 274 ? 15.418 30.824 -4.074 1.00 34.06 274 MET A O 1
ATOM 2301 N N . GLY A 1 275 ? 13.841 32.224 -4.850 1.00 32.72 275 GLY A N 1
ATOM 2302 C CA . GLY A 1 275 ? 14.394 32.297 -6.197 1.00 32.72 275 GLY A CA 1
ATOM 2303 C C . GLY A 1 275 ? 13.792 33.351 -7.118 1.00 32.72 275 GLY A C 1
ATOM 2304 O O . GLY A 1 275 ? 14.266 33.448 -8.236 1.00 32.72 275 GLY A O 1
ATOM 2305 N N . GLU A 1 276 ? 12.820 34.160 -6.685 1.00 31.45 276 GLU A N 1
ATOM 2306 C CA . GLU A 1 276 ? 12.339 35.313 -7.454 1.00 31.45 276 GLU A CA 1
ATOM 2307 C C . GLU A 1 276 ? 12.002 36.484 -6.517 1.00 31.45 276 GLU A C 1
ATOM 2309 O O . GLU A 1 276 ? 11.384 36.324 -5.464 1.00 31.45 276 GLU A O 1
ATOM 2314 N N . SER A 1 277 ? 12.470 37.674 -6.893 1.00 33.69 277 SER A N 1
ATOM 2315 C CA . SER A 1 277 ? 12.253 38.949 -6.206 1.00 33.69 277 SER A CA 1
ATOM 2316 C C . SER A 1 277 ? 10.763 39.321 -6.199 1.00 33.69 277 SER A C 1
ATOM 2318 O O . SER A 1 277 ? 10.282 39.986 -7.115 1.00 33.69 277 SER A O 1
ATOM 2320 N N . LEU A 1 278 ? 10.030 38.925 -5.157 1.00 33.62 278 LEU A N 1
ATOM 2321 C CA . LEU A 1 278 ? 8.660 39.377 -4.907 1.00 33.62 278 LEU A CA 1
ATOM 2322 C C . LEU A 1 278 ? 8.666 40.602 -3.983 1.00 33.62 278 LEU A C 1
ATOM 2324 O O . LEU A 1 278 ? 8.953 40.515 -2.788 1.00 33.62 278 LEU A O 1
ATOM 2328 N N . THR A 1 279 ? 8.335 41.759 -4.548 1.00 34.84 279 THR A N 1
ATOM 2329 C CA . THR A 1 279 ? 7.943 42.957 -3.801 1.00 34.84 279 THR A CA 1
ATOM 2330 C C . THR A 1 279 ? 6.583 42.699 -3.147 1.00 34.84 279 THR A C 1
ATOM 2332 O O . THR A 1 279 ? 5.595 42.477 -3.846 1.00 34.84 279 THR A O 1
ATOM 2335 N N . TRP A 1 280 ? 6.524 42.695 -1.816 1.00 43.31 280 TRP A N 1
ATOM 2336 C CA . TRP A 1 280 ? 5.282 42.495 -1.062 1.00 43.31 280 TRP A CA 1
ATOM 2337 C C . TRP A 1 280 ? 4.438 43.777 -1.094 1.00 43.31 280 TRP A C 1
ATOM 2339 O O . TRP A 1 280 ? 4.964 44.854 -0.821 1.00 43.31 280 TRP A O 1
ATOM 2349 N N . SER A 1 281 ? 3.146 43.681 -1.429 1.00 51.28 281 SER A N 1
ATOM 2350 C CA . SER A 1 281 ? 2.220 44.823 -1.369 1.00 51.28 281 SER A CA 1
ATOM 2351 C C . SER A 1 281 ? 1.964 45.249 0.083 1.00 51.28 281 SER A C 1
ATOM 2353 O O . SER A 1 281 ? 1.968 44.399 0.974 1.00 51.28 281 SER A O 1
ATOM 2355 N N . GLU A 1 282 ? 1.677 46.532 0.331 1.00 51.00 282 GLU A N 1
ATOM 2356 C CA . GLU A 1 282 ? 1.362 47.064 1.675 1.00 51.00 282 GLU A CA 1
ATOM 2357 C C . GLU A 1 282 ? 0.251 46.266 2.388 1.00 51.00 282 GLU A C 1
ATOM 2359 O O . GLU A 1 282 ? 0.372 45.968 3.574 1.00 51.00 282 GLU A O 1
ATOM 2364 N N . ASP A 1 283 ? -0.744 45.772 1.640 1.00 47.22 283 ASP A N 1
ATOM 2365 C CA . ASP A 1 283 ? -1.835 44.927 2.160 1.00 47.22 283 ASP A CA 1
ATOM 2366 C C . ASP A 1 283 ? -1.340 43.604 2.789 1.00 47.22 283 ASP A C 1
ATOM 2368 O O . ASP A 1 283 ? -1.947 43.061 3.713 1.00 47.22 283 ASP A O 1
ATOM 2372 N N . ALA A 1 284 ? -0.206 43.068 2.321 1.00 48.75 284 ALA A N 1
ATOM 2373 C CA . ALA A 1 284 ? 0.397 41.864 2.890 1.00 48.75 284 ALA A CA 1
ATOM 2374 C C . ALA A 1 284 ? 1.136 42.170 4.201 1.00 48.75 284 ALA A C 1
ATOM 2376 O O . ALA A 1 284 ? 1.107 41.356 5.126 1.00 48.75 284 ALA A O 1
ATOM 2377 N N . LEU A 1 285 ? 1.757 43.349 4.303 1.00 51.53 285 LEU A N 1
ATOM 2378 C CA . LEU A 1 285 ? 2.439 43.801 5.516 1.00 51.53 285 LEU A CA 1
ATOM 2379 C C . LEU A 1 285 ? 1.441 44.111 6.637 1.00 51.53 285 LEU A C 1
ATOM 2381 O O . LEU A 1 285 ? 1.674 43.703 7.775 1.00 51.53 285 LEU A O 1
ATOM 2385 N N . GLU A 1 286 ? 0.302 44.732 6.325 1.00 56.53 286 GLU A N 1
ATOM 2386 C CA . GLU A 1 286 ? -0.755 44.991 7.314 1.00 56.53 286 GLU A CA 1
ATOM 2387 C C . GLU A 1 286 ? -1.372 43.698 7.863 1.00 56.53 286 GLU A C 1
ATOM 2389 O O . GLU A 1 286 ? -1.552 43.554 9.075 1.00 56.53 286 GLU A O 1
ATOM 2394 N N . ARG A 1 287 ? -1.623 42.702 7.004 1.00 55.78 287 ARG A N 1
ATOM 2395 C CA . ARG A 1 287 ? -2.125 41.383 7.438 1.00 55.78 287 ARG A CA 1
ATOM 2396 C C . ARG A 1 287 ? -1.135 40.661 8.345 1.00 55.78 287 ARG A C 1
ATOM 2398 O O . ARG A 1 287 ? -1.543 40.026 9.317 1.00 55.78 287 ARG A O 1
ATOM 2405 N N . ILE A 1 288 ? 0.159 40.764 8.049 1.00 50.31 288 ILE A N 1
ATOM 2406 C CA . ILE A 1 288 ? 1.220 40.186 8.877 1.00 50.31 288 ILE A CA 1
ATOM 2407 C C 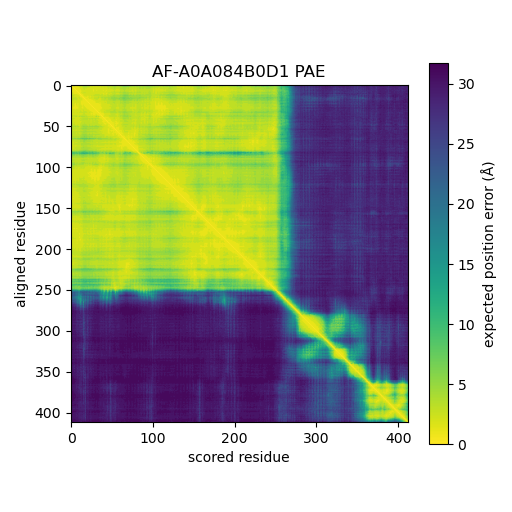. ILE A 1 288 ? 1.300 40.906 10.230 1.00 50.31 288 ILE A C 1
ATOM 2409 O O . ILE A 1 288 ? 1.362 40.239 11.264 1.00 50.31 288 ILE A O 1
ATOM 2413 N N . ALA A 1 289 ? 1.229 42.238 10.248 1.00 55.69 289 ALA A N 1
ATOM 2414 C CA . ALA A 1 289 ? 1.221 43.021 11.483 1.00 55.69 289 ALA A CA 1
ATOM 2415 C C . ALA A 1 289 ? 0.017 42.667 12.375 1.00 55.69 289 ALA A C 1
ATOM 2417 O O . ALA A 1 289 ? 0.187 42.409 13.568 1.00 55.69 289 ALA A O 1
ATOM 2418 N N . ALA A 1 290 ? -1.178 42.537 11.791 1.00 61.69 290 ALA A N 1
ATOM 2419 C CA . ALA A 1 290 ? -2.385 42.137 12.514 1.00 61.69 290 ALA A CA 1
ATOM 2420 C C . ALA A 1 290 ? -2.272 40.728 13.129 1.00 61.69 290 ALA A C 1
ATOM 2422 O O . ALA A 1 290 ? -2.689 40.509 14.269 1.00 61.69 290 ALA A O 1
ATOM 2423 N N . LEU A 1 291 ? -1.667 39.775 12.410 1.00 53.53 291 LEU A N 1
ATOM 2424 C CA . LEU A 1 291 ? -1.431 38.414 12.908 1.00 53.53 291 LEU A CA 1
ATOM 2425 C C . LEU A 1 291 ? -0.425 38.382 14.065 1.00 53.53 291 LEU A C 1
ATOM 2427 O O . LEU A 1 291 ? -0.631 37.655 15.039 1.00 53.53 291 LEU A O 1
ATOM 2431 N N . VAL A 1 292 ? 0.638 39.185 13.983 1.00 50.34 292 VAL A N 1
ATOM 2432 C CA . VAL A 1 292 ? 1.629 39.324 15.061 1.00 50.34 292 VAL A CA 1
ATOM 2433 C C . VAL A 1 292 ? 0.980 39.923 16.307 1.00 50.34 292 VAL A C 1
ATOM 2435 O O . VAL A 1 292 ? 1.164 39.405 17.408 1.00 50.34 292 VAL A O 1
ATOM 2438 N N . GLN A 1 293 ? 0.163 40.960 16.141 1.00 56.03 293 GLN A N 1
ATOM 2439 C CA . GLN A 1 293 ? -0.487 41.650 17.252 1.00 56.03 293 GLN A CA 1
ATOM 2440 C C . GLN A 1 293 ? -1.535 40.772 17.947 1.00 56.03 293 GLN A C 1
ATOM 2442 O O . GLN A 1 293 ? -1.576 40.708 19.175 1.00 56.03 293 GLN A O 1
ATOM 2447 N N . HIS A 1 294 ? -2.306 40.004 17.173 1.00 58.91 294 HIS A N 1
ATOM 2448 C CA . HIS A 1 294 ? -3.230 39.003 17.703 1.00 58.91 294 HIS A CA 1
ATOM 2449 C C . HIS A 1 294 ? -2.512 37.930 18.542 1.00 58.91 294 HIS A C 1
ATOM 2451 O O . HIS A 1 294 ? -2.993 37.539 19.610 1.00 58.91 294 HIS A O 1
ATOM 2457 N N . GLU A 1 295 ? -1.343 37.465 18.098 1.00 50.09 295 GLU A N 1
ATOM 2458 C CA . GLU A 1 295 ? -0.587 36.432 18.812 1.00 50.09 295 GLU A CA 1
ATOM 2459 C C . GLU A 1 295 ? 0.089 36.974 20.084 1.00 50.09 295 GLU A C 1
ATOM 2461 O O . GLU A 1 295 ? 0.117 36.275 21.101 1.00 50.09 295 GLU A O 1
ATOM 2466 N N . ILE A 1 296 ? 0.538 38.235 20.079 1.00 51.56 296 ILE A N 1
ATOM 2467 C CA . ILE A 1 296 ? 1.016 38.940 21.282 1.00 51.56 296 ILE A CA 1
ATOM 2468 C C . ILE A 1 296 ? -0.099 39.003 22.329 1.00 51.56 296 ILE A C 1
ATOM 2470 O O . ILE A 1 296 ? 0.084 38.514 23.446 1.00 51.56 296 ILE A O 1
ATOM 2474 N N . SER A 1 297 ? -1.288 39.485 21.957 1.00 58.78 297 SER A N 1
ATOM 2475 C CA . SER A 1 297 ? -2.430 39.557 22.879 1.00 58.78 297 SER A CA 1
ATOM 2476 C C . SER A 1 297 ? -2.847 38.179 23.406 1.00 58.78 297 SER A C 1
ATOM 2478 O O . SER A 1 297 ? -3.248 38.043 24.565 1.00 58.78 297 SER A O 1
ATOM 2480 N N . ARG A 1 298 ? -2.718 37.120 22.594 1.00 62.47 298 ARG A N 1
ATOM 2481 C CA . ARG A 1 298 ? -2.988 35.740 23.027 1.00 62.47 298 ARG A CA 1
ATOM 2482 C C . ARG A 1 298 ? -2.010 35.275 24.108 1.00 62.47 298 ARG A C 1
ATOM 2484 O O . ARG A 1 298 ? -2.433 34.619 25.066 1.00 62.47 298 ARG A O 1
ATOM 2491 N N . ILE A 1 299 ? -0.726 35.599 23.957 1.00 52.50 299 ILE A N 1
ATOM 2492 C CA . ILE A 1 299 ? 0.339 35.245 24.907 1.00 52.50 299 ILE A CA 1
ATOM 2493 C C . ILE A 1 299 ? 0.190 36.051 26.200 1.00 52.50 299 ILE A C 1
ATOM 2495 O O . ILE A 1 299 ? 0.241 35.464 27.282 1.00 52.50 299 ILE A O 1
ATOM 2499 N N . GLU A 1 300 ? -0.095 37.348 26.109 1.00 53.06 300 GLU A N 1
ATOM 2500 C CA . GLU A 1 300 ? -0.353 38.209 27.269 1.00 53.06 300 GLU A CA 1
ATOM 2501 C C . GLU A 1 300 ? -1.587 37.747 28.051 1.00 53.06 300 GLU A C 1
ATOM 2503 O O . GLU A 1 300 ? -1.544 37.623 29.275 1.00 53.06 300 GLU A O 1
ATOM 2508 N N . ALA A 1 301 ? -2.672 37.378 27.363 1.00 55.38 301 ALA A N 1
ATOM 2509 C CA . ALA A 1 301 ? -3.854 36.808 28.005 1.00 55.38 301 ALA A CA 1
ATOM 2510 C C . ALA A 1 301 ? -3.564 35.440 28.652 1.00 55.38 301 ALA A C 1
ATOM 2512 O O . ALA A 1 301 ? -4.140 35.105 29.690 1.00 55.38 301 ALA A O 1
ATOM 2513 N N . ALA A 1 302 ? -2.680 34.627 28.064 1.00 52.12 302 ALA A N 1
ATOM 2514 C CA . ALA A 1 302 ? -2.240 33.362 28.652 1.00 52.12 302 ALA A CA 1
ATOM 2515 C C . ALA A 1 302 ? -1.367 33.577 29.902 1.00 52.12 302 ALA A C 1
ATOM 2517 O O . ALA A 1 302 ? -1.562 32.884 30.900 1.00 52.12 302 ALA A O 1
ATOM 2518 N N . GLN A 1 303 ? -0.480 34.574 29.889 1.00 49.81 303 GLN A N 1
ATOM 2519 C CA . GLN A 1 303 ? 0.345 34.956 31.040 1.00 49.81 303 GLN A CA 1
ATOM 2520 C C . GLN A 1 303 ? -0.474 35.629 32.151 1.00 49.81 303 GLN A C 1
ATOM 2522 O O . GLN A 1 303 ? -0.264 35.333 33.325 1.00 49.81 303 GLN A O 1
ATOM 2527 N N . GLY A 1 304 ? -1.468 36.456 31.815 1.00 45.88 304 GLY A N 1
ATOM 2528 C CA . GLY A 1 304 ? -2.393 37.053 32.785 1.00 45.88 304 GLY A CA 1
ATOM 2529 C C . GLY A 1 304 ? -3.279 36.015 33.485 1.00 45.88 304 GLY A C 1
ATOM 2530 O O . GLY A 1 304 ? -3.523 36.116 34.689 1.00 45.88 304 GLY A O 1
ATOM 2531 N N . ARG A 1 305 ? -3.710 34.971 32.761 1.00 50.09 305 ARG A N 1
ATOM 2532 C CA . ARG A 1 305 ? -4.408 33.807 33.339 1.00 50.09 305 ARG A CA 1
ATOM 2533 C C . ARG A 1 305 ? -3.488 32.977 34.235 1.00 50.09 305 ARG A C 1
ATOM 2535 O O . ARG A 1 305 ? -3.894 32.633 35.339 1.00 50.09 305 ARG A O 1
ATOM 2542 N N . ALA A 1 306 ? -2.243 32.744 33.815 1.00 46.03 306 ALA A N 1
ATOM 2543 C CA . ALA A 1 306 ? -1.245 32.060 34.633 1.00 46.03 306 ALA A CA 1
ATOM 2544 C C . ALA A 1 306 ? -0.937 32.827 35.935 1.00 46.03 306 ALA A C 1
ATOM 2546 O O . ALA A 1 306 ? -0.932 32.226 37.002 1.00 46.03 306 ALA A O 1
ATOM 2547 N N . ASN A 1 307 ? -0.793 34.156 35.884 1.00 42.50 307 ASN A N 1
ATOM 2548 C CA . ASN A 1 307 ? -0.554 34.984 37.073 1.00 42.50 307 ASN A CA 1
ATOM 2549 C C . ASN A 1 307 ? -1.738 35.009 38.055 1.00 42.50 307 ASN A C 1
ATOM 2551 O O . ASN A 1 307 ? -1.512 35.077 39.260 1.00 42.50 307 ASN A O 1
ATOM 2555 N N . ARG A 1 308 ? -2.994 34.909 37.587 1.00 48.47 308 ARG A N 1
ATOM 2556 C CA . ARG A 1 308 ? -4.170 34.775 38.476 1.00 48.47 308 ARG A CA 1
ATOM 2557 C C . ARG A 1 308 ? -4.255 33.415 39.174 1.00 48.47 308 ARG A C 1
ATOM 2559 O O . ARG A 1 308 ? -4.904 33.321 40.208 1.00 48.47 308 ARG A O 1
ATOM 2566 N N . GLN A 1 309 ? -3.617 32.384 38.622 1.00 46.56 309 GLN A N 1
ATOM 2567 C CA . GLN A 1 309 ? -3.619 31.023 39.168 1.00 46.56 309 GLN A CA 1
ATOM 2568 C C . GLN A 1 309 ? -2.456 30.756 40.143 1.00 46.56 309 GLN A C 1
ATOM 2570 O O . GLN A 1 309 ? -2.501 29.781 40.884 1.00 46.56 309 GLN A O 1
ATOM 2575 N N . VAL A 1 310 ? -1.450 31.639 40.192 1.00 45.53 310 VAL A N 1
ATOM 2576 C CA . VAL A 1 310 ? -0.217 31.499 40.998 1.00 45.53 310 VAL A CA 1
ATOM 2577 C C . VAL A 1 310 ? -0.367 31.978 42.455 1.00 45.53 310 VAL A C 1
ATOM 2579 O O . VAL A 1 310 ? 0.559 31.842 43.249 1.00 45.53 310 VAL A O 1
ATOM 2582 N N . SER A 1 311 ? -1.542 32.448 42.886 1.00 41.31 311 SER A N 1
ATOM 2583 C CA . SER A 1 311 ? -1.799 32.673 44.321 1.00 41.31 311 SER A CA 1
ATOM 2584 C C . SER A 1 311 ? -1.948 31.375 45.132 1.00 41.31 311 SER A C 1
ATOM 2586 O O . SER A 1 311 ? -1.912 31.428 46.358 1.00 41.31 311 SER A O 1
ATOM 2588 N N . HIS A 1 312 ? -2.026 30.204 44.487 1.00 41.66 312 HIS A N 1
ATOM 2589 C CA . HIS A 1 312 ? -1.928 28.904 45.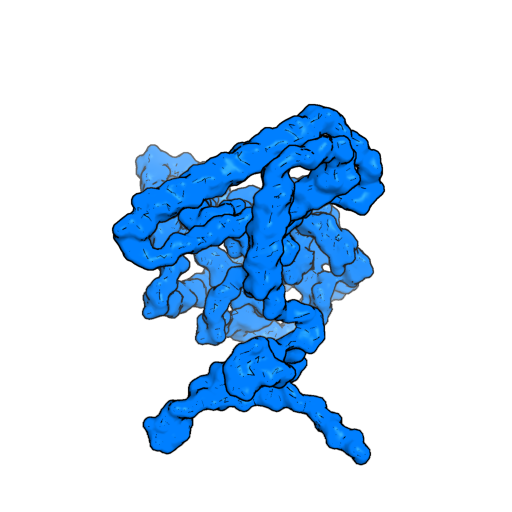151 1.00 41.66 312 HIS A CA 1
ATOM 2590 C C . HIS A 1 312 ? -1.073 27.930 44.314 1.00 41.66 312 HIS A C 1
ATOM 2592 O O . HIS A 1 312 ? -1.543 27.387 43.322 1.00 41.66 312 HIS A O 1
ATOM 2598 N N . HIS A 1 313 ? 0.151 27.663 44.789 1.00 33.44 313 HIS A N 1
ATOM 2599 C CA . HIS A 1 313 ? 1.143 26.678 44.307 1.00 33.44 313 HIS A CA 1
ATOM 2600 C C . HIS A 1 313 ? 2.065 27.042 43.119 1.00 33.44 313 HIS A C 1
ATOM 2602 O O . HIS A 1 313 ? 1.759 27.840 42.240 1.00 33.44 313 HIS A O 1
ATOM 2608 N N . GLU A 1 314 ? 3.268 26.457 43.188 1.00 36.91 314 GLU A N 1
ATOM 2609 C CA . GLU A 1 314 ? 4.519 26.826 42.517 1.00 36.91 314 GLU A CA 1
ATOM 2610 C C . GLU A 1 314 ? 4.544 26.690 40.976 1.00 36.91 314 GLU A C 1
ATOM 2612 O O . GLU A 1 314 ? 4.043 25.731 40.398 1.00 36.91 314 GLU A O 1
ATOM 2617 N N . ARG A 1 315 ? 5.259 27.647 40.351 1.00 42.50 315 ARG A N 1
ATOM 2618 C CA . ARG A 1 315 ? 5.798 27.724 38.970 1.00 42.50 315 ARG A CA 1
ATOM 2619 C C . ARG A 1 315 ? 4.832 27.484 37.795 1.00 42.50 315 ARG A C 1
ATOM 2621 O O . ARG A 1 315 ? 4.719 26.389 37.254 1.00 42.50 315 ARG A O 1
ATOM 2628 N N . ALA A 1 316 ? 4.312 28.589 37.252 1.00 40.16 316 ALA A N 1
ATOM 2629 C CA . ALA A 1 316 ? 3.778 28.642 35.891 1.00 40.16 316 ALA A CA 1
ATOM 2630 C C . ALA A 1 316 ? 4.903 28.570 34.834 1.00 40.16 316 ALA A C 1
ATOM 2632 O O . ALA A 1 316 ? 5.887 29.310 34.898 1.00 40.16 316 ALA A O 1
ATOM 2633 N N . ALA A 1 317 ? 4.748 27.696 33.837 1.00 40.47 317 ALA A N 1
ATOM 2634 C CA . ALA A 1 317 ? 5.633 27.625 32.677 1.00 40.47 317 ALA A CA 1
ATOM 2635 C C . ALA A 1 317 ? 5.483 28.887 31.807 1.00 40.47 317 ALA A C 1
ATOM 2637 O O . ALA A 1 317 ? 4.388 29.207 31.346 1.00 40.47 317 ALA A O 1
ATOM 2638 N N . ALA A 1 318 ? 6.585 29.601 31.560 1.00 43.97 3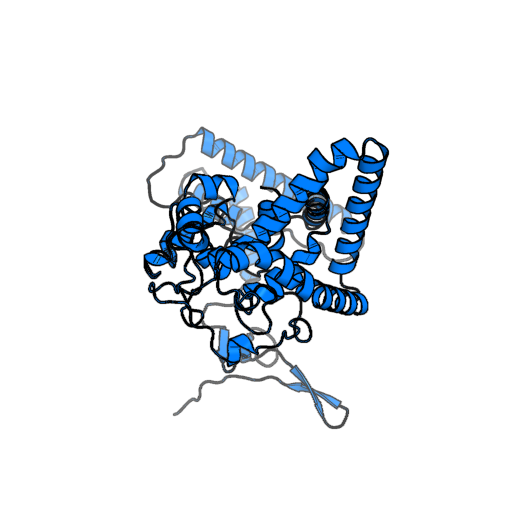18 ALA A N 1
ATOM 2639 C CA . ALA A 1 318 ? 6.595 30.720 30.625 1.00 43.97 318 ALA A CA 1
ATOM 2640 C C . ALA A 1 318 ? 6.366 30.204 29.193 1.00 43.97 318 ALA A C 1
ATOM 2642 O O . ALA A 1 318 ? 7.130 29.378 28.692 1.00 43.97 318 ALA A O 1
ATOM 2643 N N . VAL A 1 319 ? 5.316 30.693 28.530 1.00 45.44 319 VAL A N 1
ATOM 2644 C CA . VAL A 1 319 ? 5.040 30.389 27.120 1.00 45.44 319 VAL A CA 1
ATOM 2645 C C . VAL A 1 319 ? 6.109 31.069 26.261 1.00 45.44 319 VAL A C 1
ATOM 2647 O O . VAL A 1 319 ? 6.224 32.293 26.266 1.00 45.44 319 VAL A O 1
ATOM 2650 N N . ALA A 1 320 ? 6.918 30.279 25.552 1.00 47.06 320 ALA A N 1
ATOM 2651 C CA . ALA A 1 320 ? 7.915 30.794 24.619 1.00 47.06 320 ALA A CA 1
ATOM 2652 C C . ALA A 1 320 ? 7.246 31.205 23.291 1.00 47.06 320 ALA A C 1
ATOM 2654 O O . ALA A 1 320 ? 6.410 30.448 22.789 1.00 47.06 320 ALA A O 1
ATOM 2655 N N . PRO A 1 321 ? 7.610 32.354 22.690 1.00 47.16 321 PRO A N 1
ATOM 2656 C CA . PRO A 1 321 ? 7.155 32.686 21.346 1.00 47.16 321 PRO A CA 1
ATOM 2657 C C . PRO A 1 321 ? 7.714 31.682 20.327 1.00 47.16 321 PRO A C 1
ATOM 2659 O O . PRO A 1 321 ? 8.824 31.165 20.480 1.00 47.16 321 PRO A O 1
ATOM 2662 N N . SER A 1 322 ? 6.931 31.404 19.283 1.00 51.06 322 SER A N 1
ATOM 2663 C CA . SER A 1 322 ? 7.359 30.563 18.161 1.00 51.06 322 SER A CA 1
ATOM 2664 C C . SER A 1 322 ? 8.605 31.153 17.491 1.00 51.06 322 SER A C 1
ATOM 2666 O O . SER A 1 322 ? 8.701 32.371 17.326 1.00 51.06 322 SER A O 1
ATOM 2668 N N . SER A 1 323 ? 9.535 30.301 17.048 1.00 49.91 323 SER A N 1
ATOM 2669 C CA . SER A 1 323 ? 10.719 30.705 16.271 1.00 49.91 323 SER A CA 1
ATOM 2670 C C . SER A 1 323 ? 10.353 31.534 15.036 1.00 49.91 323 SER A C 1
ATOM 2672 O O . SER A 1 323 ? 11.116 32.404 14.633 1.00 49.91 323 SER A O 1
ATOM 2674 N N . LEU A 1 324 ? 9.154 31.312 14.490 1.00 44.38 324 LEU A N 1
ATOM 2675 C CA . LEU A 1 324 ? 8.585 32.063 13.375 1.00 44.38 324 LEU A CA 1
ATOM 2676 C C . LEU A 1 324 ? 8.409 33.558 13.703 1.00 44.38 324 LEU A C 1
ATOM 2678 O O . LEU A 1 324 ? 8.696 34.403 12.865 1.00 44.38 324 LEU A O 1
ATOM 2682 N N . ILE A 1 325 ? 8.000 33.885 14.934 1.00 50.72 325 ILE A N 1
ATOM 2683 C CA . ILE A 1 325 ? 7.788 35.266 15.403 1.00 50.72 325 ILE A CA 1
ATOM 2684 C C . ILE A 1 325 ? 9.132 35.974 15.571 1.00 50.72 325 ILE A C 1
ATOM 2686 O O . ILE A 1 325 ? 9.267 37.137 15.214 1.00 50.72 325 ILE A O 1
ATOM 2690 N N . THR A 1 326 ? 10.153 35.268 16.069 1.00 50.38 326 THR A N 1
ATOM 2691 C CA . THR A 1 326 ? 11.513 35.819 16.178 1.00 50.38 326 THR A CA 1
ATOM 2692 C C . THR A 1 326 ? 12.091 36.154 14.803 1.00 50.38 326 THR A C 1
ATOM 2694 O O . THR A 1 326 ? 12.728 37.192 14.645 1.00 50.38 326 THR A O 1
ATOM 2697 N N . THR A 1 327 ? 11.835 35.313 13.799 1.00 52.75 327 THR A N 1
ATOM 2698 C CA . THR A 1 327 ? 12.260 35.563 12.416 1.00 52.75 327 THR A CA 1
ATOM 2699 C C . THR A 1 327 ? 11.498 36.734 11.792 1.00 52.75 327 THR A C 1
ATOM 2701 O O . THR A 1 327 ? 12.133 37.647 11.275 1.00 52.75 327 THR A O 1
ATOM 2704 N N . LEU A 1 328 ? 10.167 36.767 11.920 1.00 50.06 328 LEU A N 1
ATOM 2705 C CA . LEU A 1 328 ? 9.315 37.843 11.392 1.00 50.06 328 LEU A CA 1
ATOM 2706 C C . LEU A 1 328 ? 9.603 39.209 12.028 1.00 50.06 328 LEU A C 1
ATOM 2708 O O . LEU A 1 328 ? 9.604 40.223 11.334 1.00 50.06 328 LEU A O 1
ATOM 2712 N N . LEU A 1 329 ? 9.891 39.244 13.332 1.00 50.12 329 LEU A N 1
ATOM 2713 C CA . LEU A 1 329 ? 10.277 40.471 14.032 1.00 50.12 329 LEU A CA 1
ATOM 2714 C C . LEU A 1 329 ? 11.647 40.983 13.580 1.00 50.12 329 LEU A C 1
ATOM 2716 O O . LEU A 1 329 ? 11.795 42.181 13.360 1.00 50.12 329 LEU A O 1
ATOM 2720 N N . ASN A 1 330 ? 12.626 40.093 13.386 1.00 54.25 330 ASN A N 1
ATOM 2721 C CA . ASN A 1 330 ? 13.930 40.478 12.838 1.00 54.25 330 ASN A CA 1
ATOM 2722 C C . ASN A 1 330 ? 13.803 41.016 11.404 1.00 54.25 330 ASN A C 1
ATOM 2724 O O . ASN A 1 330 ? 14.493 41.964 11.032 1.00 54.25 330 ASN A O 1
ATOM 2728 N N . GLU A 1 331 ? 12.908 40.434 10.605 1.00 53.25 331 GLU A N 1
ATOM 2729 C CA . GLU A 1 331 ? 12.670 40.850 9.224 1.00 53.25 331 GLU A CA 1
ATOM 2730 C C . GLU A 1 331 ? 11.972 42.221 9.151 1.00 53.25 331 GLU A C 1
ATOM 2732 O O . GLU A 1 331 ? 12.435 43.101 8.421 1.00 53.25 331 GLU A O 1
ATOM 2737 N N . LEU A 1 332 ? 10.957 42.466 9.992 1.00 49.53 332 LEU A N 1
ATOM 2738 C CA . LEU A 1 332 ? 10.326 43.785 10.163 1.00 49.53 332 LEU A CA 1
ATOM 2739 C C . LEU A 1 332 ? 11.321 44.843 10.668 1.00 49.53 332 LEU A C 1
ATOM 2741 O O . LEU A 1 332 ? 11.367 45.948 10.128 1.00 49.53 332 LEU A O 1
ATOM 2745 N N . GLN A 1 333 ? 12.169 44.490 11.639 1.00 48.53 333 GLN A N 1
ATOM 2746 C CA . GLN A 1 333 ? 13.195 45.374 12.202 1.00 48.53 333 GLN A CA 1
ATOM 2747 C C . GLN A 1 333 ? 14.278 45.753 11.178 1.00 48.53 333 GLN A C 1
ATOM 2749 O O . GLN A 1 333 ? 14.849 46.837 11.260 1.00 48.53 333 GLN A O 1
ATOM 2754 N N . SER A 1 334 ? 14.546 44.886 10.197 1.00 51.00 334 SER A N 1
ATOM 2755 C CA . SER A 1 334 ? 15.492 45.169 9.109 1.00 51.00 334 SER A CA 1
ATOM 2756 C C . SER A 1 334 ? 14.920 46.024 7.974 1.00 51.00 334 SER A C 1
ATOM 2758 O O . SER A 1 334 ? 15.695 46.558 7.183 1.00 51.00 334 SER A O 1
ATOM 2760 N N . ARG A 1 335 ? 13.588 46.151 7.865 1.00 50.09 335 ARG A N 1
ATOM 2761 C CA . ARG A 1 335 ? 12.927 46.769 6.699 1.00 50.09 335 ARG A CA 1
ATOM 2762 C C . ARG A 1 335 ? 12.115 48.020 7.008 1.00 50.09 335 ARG A C 1
ATOM 2764 O O . ARG A 1 335 ? 11.930 48.836 6.112 1.00 50.09 335 ARG A O 1
ATOM 2771 N N . ALA A 1 336 ? 11.662 48.203 8.242 1.00 46.66 336 ALA A N 1
ATOM 2772 C CA . ALA A 1 336 ? 10.939 49.396 8.650 1.00 46.66 336 ALA A CA 1
ATOM 2773 C C . ALA A 1 336 ? 11.823 50.222 9.593 1.00 46.66 336 ALA A C 1
ATOM 2775 O O . ALA A 1 336 ? 11.948 49.905 10.773 1.00 46.66 336 ALA A O 1
ATOM 2776 N N . HIS A 1 337 ? 12.438 51.291 9.080 1.00 42.47 337 HIS A N 1
ATOM 2777 C CA . HIS A 1 337 ? 13.049 52.355 9.886 1.00 42.47 337 HIS A CA 1
ATOM 2778 C C . HIS A 1 337 ? 11.964 53.114 10.684 1.00 42.47 337 HIS A C 1
ATOM 2780 O O . HIS A 1 337 ? 11.727 54.299 10.464 1.00 42.47 337 HIS A O 1
ATOM 2786 N N . LEU A 1 338 ? 11.253 52.423 11.577 1.00 41.44 338 LEU A N 1
ATOM 2787 C CA . LEU A 1 338 ? 10.237 53.001 12.449 1.00 41.44 338 LEU A CA 1
ATOM 2788 C C . LEU A 1 338 ? 10.899 53.561 13.723 1.00 41.44 338 LEU A C 1
ATOM 2790 O O . LEU A 1 338 ? 11.830 52.940 14.245 1.00 41.44 338 LEU A O 1
ATOM 2794 N N . PRO A 1 339 ? 10.459 54.727 14.239 1.00 37.25 339 PRO A N 1
ATOM 2795 C CA . PRO A 1 339 ? 11.069 55.353 15.407 1.00 37.25 339 PRO A CA 1
ATOM 2796 C C . PRO A 1 339 ? 10.884 54.494 16.663 1.00 37.25 339 PRO A C 1
ATOM 2798 O O . PRO A 1 339 ? 9.809 53.961 16.922 1.00 37.25 339 PRO A O 1
ATOM 2801 N N . MET A 1 340 ? 11.951 54.382 17.451 1.00 40.41 340 MET A N 1
ATOM 2802 C CA . MET A 1 340 ? 12.025 53.539 18.640 1.00 40.41 340 MET A CA 1
ATOM 2803 C C . MET A 1 340 ? 11.315 54.201 19.832 1.00 40.41 340 MET A C 1
ATOM 2805 O O . MET A 1 340 ? 11.874 55.108 20.441 1.00 40.41 340 MET A O 1
ATOM 2809 N N . SER A 1 341 ? 10.110 53.744 20.184 1.00 44.66 341 SER A N 1
ATOM 2810 C CA . SER A 1 341 ? 9.445 54.095 21.449 1.00 44.66 341 SER A CA 1
ATOM 2811 C C . SER A 1 341 ? 9.482 52.911 22.418 1.00 44.66 341 SER A C 1
ATOM 2813 O O . SER A 1 341 ? 9.112 51.812 22.018 1.00 44.66 341 SER A O 1
ATOM 2815 N N . ASP A 1 342 ? 9.964 53.154 23.643 1.00 46.41 342 ASP A N 1
ATOM 2816 C CA . ASP A 1 342 ? 9.901 52.451 24.949 1.00 46.41 342 ASP A CA 1
ATOM 2817 C C . ASP A 1 342 ? 9.689 50.917 25.053 1.00 46.41 342 ASP A C 1
ATOM 2819 O O . ASP A 1 342 ? 10.273 50.267 25.929 1.00 46.41 342 ASP A O 1
ATOM 2823 N N . ASP A 1 343 ? 8.940 50.287 24.157 1.00 44.75 343 ASP A N 1
ATOM 2824 C CA . ASP A 1 343 ? 8.633 48.854 24.147 1.00 44.75 343 ASP A CA 1
ATOM 2825 C C . ASP A 1 343 ? 9.835 47.990 23.726 1.00 44.75 343 ASP A C 1
ATOM 2827 O O . ASP A 1 343 ? 10.088 46.925 24.299 1.00 44.75 343 ASP A O 1
ATOM 2831 N N . LEU A 1 344 ? 10.668 48.482 22.801 1.00 42.78 344 LEU A N 1
ATOM 2832 C CA . LEU A 1 344 ? 11.913 47.818 22.378 1.00 42.78 344 LEU A CA 1
ATOM 2833 C C . LEU A 1 344 ? 12.968 47.777 23.495 1.00 42.78 344 LEU A C 1
ATOM 2835 O O . LEU A 1 344 ? 13.753 46.828 23.582 1.00 42.78 344 LEU A O 1
ATOM 2839 N N . GLN A 1 345 ? 12.968 48.770 24.388 1.00 42.50 345 GLN A N 1
ATOM 2840 C CA . GLN A 1 345 ? 13.911 48.844 25.507 1.00 42.50 345 GLN A CA 1
ATOM 2841 C C . GLN A 1 345 ? 13.540 47.843 26.613 1.00 42.50 345 GLN A C 1
ATOM 2843 O O . GLN A 1 345 ? 14.420 47.176 27.166 1.00 42.50 345 GLN A O 1
ATOM 2848 N N . ARG A 1 346 ? 12.235 47.646 26.857 1.00 46.78 346 ARG A N 1
ATOM 2849 C CA . ARG A 1 346 ? 11.708 46.580 27.726 1.00 46.78 346 ARG A CA 1
ATOM 2850 C C . ARG A 1 346 ? 11.967 45.184 27.155 1.00 46.78 346 ARG A C 1
ATOM 2852 O O . ARG A 1 346 ? 12.372 44.289 27.897 1.00 46.78 346 ARG A O 1
ATOM 2859 N N . PHE A 1 347 ? 11.821 45.000 25.842 1.00 44.69 347 PHE A N 1
ATOM 2860 C CA . PHE A 1 347 ? 12.110 43.725 25.175 1.00 44.69 347 PHE A CA 1
ATOM 2861 C C . PHE A 1 347 ? 13.605 43.364 25.212 1.00 44.69 347 PHE A C 1
ATOM 2863 O O . PHE A 1 347 ? 13.957 42.212 25.475 1.00 44.69 347 PHE A O 1
ATOM 2870 N N . SER A 1 348 ? 14.504 44.342 25.043 1.00 45.44 348 SER A N 1
ATOM 2871 C CA . SER A 1 348 ? 15.956 44.117 25.132 1.00 45.44 348 SER A CA 1
ATOM 2872 C C . SER A 1 348 ? 16.388 43.649 26.530 1.00 45.44 348 SER A C 1
ATOM 2874 O O . SER A 1 348 ? 17.215 42.742 26.636 1.00 45.44 348 SER A O 1
ATOM 2876 N N . GLN A 1 349 ? 15.769 44.173 27.596 1.00 42.50 349 GLN A N 1
ATOM 2877 C CA . GLN A 1 349 ? 16.018 43.730 28.973 1.00 42.50 349 GLN A CA 1
ATOM 2878 C C . GLN A 1 349 ? 15.510 42.303 29.222 1.00 42.50 349 GLN A C 1
ATOM 2880 O O . GLN A 1 349 ? 16.229 41.500 29.821 1.00 42.50 349 GLN A O 1
ATOM 2885 N N . VAL A 1 350 ? 14.333 41.939 28.700 1.00 46.31 350 VAL A N 1
ATOM 2886 C CA . VAL A 1 350 ? 13.793 40.567 28.790 1.00 46.31 350 VAL A CA 1
ATOM 2887 C C . VAL A 1 350 ? 14.653 39.575 27.991 1.00 46.31 350 VAL A C 1
ATOM 2889 O O . VAL A 1 350 ? 14.977 38.492 28.484 1.00 46.31 350 VAL A O 1
ATOM 2892 N N . CYS A 1 351 ? 15.115 39.954 26.795 1.00 42.91 351 CYS A N 1
ATOM 2893 C CA . CYS A 1 351 ? 16.025 39.140 25.988 1.00 42.91 351 CYS A CA 1
ATOM 2894 C C . CYS A 1 351 ? 17.439 39.041 26.579 1.00 42.91 351 CYS A C 1
ATOM 2896 O O . CYS A 1 351 ? 18.068 37.990 26.457 1.00 42.91 351 CYS A O 1
ATOM 2898 N N . ALA A 1 352 ? 17.954 40.084 27.235 1.00 39.62 352 ALA A N 1
ATOM 2899 C CA . ALA A 1 352 ? 19.239 40.043 27.936 1.00 39.62 352 ALA A CA 1
ATOM 2900 C C . ALA A 1 352 ? 19.179 39.130 29.173 1.00 39.62 352 ALA A C 1
ATOM 2902 O O . ALA A 1 352 ? 20.102 38.343 29.398 1.00 39.62 352 ALA A O 1
ATOM 2903 N N . LEU A 1 353 ? 18.058 39.150 29.904 1.00 38.50 353 LEU A N 1
ATOM 2904 C CA . LEU A 1 353 ? 17.794 38.262 31.040 1.00 38.50 353 LEU A CA 1
ATOM 2905 C C . LEU A 1 353 ? 17.616 36.794 30.604 1.00 38.50 353 LEU A C 1
ATOM 2907 O O . LEU A 1 353 ? 18.019 35.880 31.314 1.00 38.50 353 LEU A O 1
ATOM 2911 N N . GLN A 1 354 ? 17.074 36.542 29.407 1.00 39.06 354 GLN A N 1
ATOM 2912 C CA . GLN A 1 354 ? 17.004 35.193 28.825 1.00 39.06 354 GLN A CA 1
ATOM 2913 C C . GLN A 1 354 ? 18.325 34.728 28.187 1.00 39.06 354 GLN A C 1
ATOM 2915 O O . GLN A 1 354 ? 18.604 33.527 28.175 1.00 39.06 354 GLN A O 1
ATOM 2920 N N . ARG A 1 355 ? 19.164 35.644 27.676 1.00 34.38 355 ARG A N 1
ATOM 2921 C CA . ARG A 1 355 ? 20.498 35.328 27.127 1.00 34.38 355 ARG A CA 1
ATOM 2922 C C . ARG A 1 355 ? 21.509 34.956 28.212 1.00 34.38 355 ARG A C 1
ATOM 2924 O O . ARG A 1 355 ? 22.370 34.121 27.942 1.00 34.38 355 ARG A O 1
ATOM 2931 N N . SER A 1 356 ? 21.385 35.484 29.432 1.00 35.44 356 SER A N 1
ATOM 2932 C CA . SER A 1 356 ? 22.202 35.022 30.568 1.00 35.44 356 SER A CA 1
ATOM 2933 C C . SER A 1 356 ? 21.840 33.595 31.013 1.00 35.44 356 SER A C 1
ATOM 2935 O O . SER A 1 356 ? 22.703 32.878 31.512 1.00 35.44 356 SER A O 1
ATOM 2937 N N . LEU A 1 357 ? 20.609 33.143 30.738 1.00 38.81 357 LEU A N 1
ATOM 2938 C CA . LEU A 1 357 ? 20.111 31.796 31.049 1.00 38.81 357 LEU A CA 1
ATOM 2939 C C . LEU A 1 357 ? 20.376 30.747 29.943 1.00 38.81 357 LEU A C 1
ATOM 2941 O O . LEU A 1 357 ? 20.144 29.561 30.165 1.00 38.81 357 LEU A O 1
ATOM 2945 N N . ARG A 1 358 ? 20.872 31.146 28.759 1.00 37.25 358 ARG A N 1
ATOM 2946 C CA . ARG A 1 358 ? 21.092 30.271 27.582 1.00 37.25 358 ARG A CA 1
ATOM 2947 C C . ARG A 1 358 ? 22.544 30.264 27.072 1.00 37.25 358 ARG A C 1
ATOM 2949 O O . ARG A 1 358 ? 22.785 30.403 25.874 1.00 37.25 358 ARG A O 1
ATOM 2956 N N . ARG A 1 359 ? 23.538 30.068 27.943 1.00 35.69 359 ARG A N 1
ATOM 2957 C CA . ARG A 1 359 ? 24.890 29.675 27.490 1.00 35.69 359 ARG A CA 1
ATOM 2958 C C . ARG A 1 359 ? 25.066 28.151 27.542 1.00 35.69 359 ARG A C 1
ATOM 2960 O O . ARG A 1 359 ? 25.245 27.577 28.608 1.00 35.69 359 ARG A O 1
ATOM 2967 N N . GLY A 1 360 ? 25.039 27.536 26.358 1.00 33.34 360 GLY A N 1
ATOM 2968 C CA . GLY A 1 360 ? 25.343 26.128 26.054 1.00 33.34 360 GLY A CA 1
ATOM 2969 C C . GLY A 1 360 ? 24.500 25.698 24.845 1.00 33.34 360 GLY A C 1
ATOM 2970 O O . GLY A 1 360 ? 23.299 25.926 24.859 1.00 33.34 360 GLY A O 1
ATOM 2971 N N . ALA A 1 361 ? 24.993 25.146 23.740 1.00 37.88 361 ALA A N 1
ATOM 2972 C CA . ALA A 1 361 ? 26.287 24.587 23.372 1.00 37.88 361 ALA A CA 1
ATOM 2973 C C . ALA A 1 361 ? 26.403 24.679 21.828 1.00 37.88 361 ALA A C 1
ATOM 2975 O O . ALA A 1 361 ? 25.386 24.631 21.132 1.00 37.88 361 ALA A O 1
ATOM 2976 N N . GLY A 1 362 ? 27.607 24.877 21.291 1.00 48.00 362 GLY A N 1
ATOM 2977 C CA . GLY A 1 362 ? 27.845 25.016 19.848 1.00 48.00 362 GLY A CA 1
ATOM 2978 C C . GLY A 1 362 ? 28.111 23.668 19.156 1.00 48.00 362 GLY A C 1
ATOM 2979 O O . GLY A 1 362 ? 28.222 22.640 19.822 1.00 48.00 362 GLY A O 1
ATOM 2980 N N . PRO A 1 363 ? 28.301 23.642 17.822 1.00 43.53 363 PRO A N 1
ATOM 2981 C CA . PRO A 1 363 ? 28.552 22.418 17.043 1.00 43.53 363 PRO A CA 1
ATOM 2982 C C . PRO A 1 363 ? 29.784 21.587 17.471 1.00 43.53 363 PRO A C 1
ATOM 2984 O O . PRO A 1 363 ? 29.937 20.451 17.035 1.00 43.53 363 PRO A O 1
ATOM 2987 N N . GLY A 1 364 ? 30.665 22.121 18.328 1.00 52.44 364 GLY A N 1
ATOM 2988 C CA . GLY A 1 364 ? 31.840 21.428 18.880 1.00 52.44 364 GLY A CA 1
ATOM 2989 C C . GLY A 1 364 ? 31.593 20.621 20.165 1.00 52.44 364 GLY A C 1
ATOM 2990 O O . GLY A 1 364 ? 32.546 20.070 20.728 1.00 52.44 364 GLY A O 1
ATOM 2991 N N . ASP A 1 365 ? 30.347 20.559 20.641 1.00 63.47 365 ASP A N 1
ATOM 2992 C CA . ASP A 1 365 ? 30.001 20.052 21.976 1.00 63.47 365 ASP A CA 1
ATOM 2993 C C . ASP A 1 365 ? 29.335 18.667 21.988 1.00 63.47 365 ASP A C 1
ATOM 2995 O O . ASP A 1 365 ? 28.984 18.172 23.060 1.00 63.47 365 ASP A O 1
ATOM 2999 N N . ILE A 1 366 ? 29.206 18.009 20.828 1.00 74.31 366 ILE A N 1
ATOM 3000 C CA . ILE A 1 366 ? 28.634 16.659 20.701 1.00 74.31 366 ILE A CA 1
ATOM 3001 C C . ILE A 1 366 ? 29.541 15.773 19.832 1.00 74.31 366 ILE A C 1
ATOM 3003 O O . ILE A 1 366 ? 29.953 16.174 18.746 1.00 74.31 366 ILE A O 1
ATOM 3007 N N . LYS A 1 367 ? 29.837 14.550 20.290 1.00 80.00 367 LYS A N 1
ATOM 3008 C CA . LYS A 1 367 ? 30.541 13.508 19.521 1.00 80.00 367 LYS A CA 1
ATOM 3009 C C . LYS A 1 367 ? 29.798 12.180 19.587 1.00 80.00 367 LYS A C 1
ATOM 3011 O O . LYS A 1 367 ? 29.184 11.877 20.602 1.00 80.00 367 LYS A O 1
ATOM 3016 N N . ILE A 1 368 ? 29.889 11.373 18.533 1.00 82.38 368 ILE A N 1
ATOM 3017 C CA . ILE A 1 368 ? 29.318 10.021 18.494 1.00 82.38 368 ILE A CA 1
ATOM 3018 C C . ILE A 1 368 ? 30.437 9.032 18.167 1.00 82.38 368 ILE A C 1
ATOM 3020 O O . ILE A 1 368 ? 31.172 9.237 17.203 1.00 82.38 368 ILE A O 1
ATOM 3024 N N . TYR A 1 369 ? 30.579 7.979 18.971 1.00 79.19 369 TYR A N 1
ATOM 3025 C CA . TYR A 1 369 ? 31.538 6.896 18.739 1.00 79.19 369 TYR A CA 1
ATOM 3026 C C . TYR A 1 369 ? 30.941 5.568 19.209 1.00 79.19 369 TYR A C 1
ATOM 3028 O O . TYR A 1 369 ? 30.379 5.502 20.300 1.00 79.19 369 TYR A O 1
ATOM 3036 N N . GLY A 1 370 ? 31.010 4.528 18.371 1.00 75.62 370 GLY A N 1
ATOM 3037 C CA . GLY A 1 370 ? 30.452 3.207 18.693 1.00 75.62 370 GLY A CA 1
ATOM 3038 C C . GLY A 1 370 ? 28.949 3.216 19.016 1.00 75.62 370 GLY A C 1
ATOM 3039 O O . GLY A 1 370 ? 28.508 2.448 19.860 1.00 75.62 370 GLY A O 1
ATOM 3040 N N . GLY A 1 371 ? 28.174 4.129 18.414 1.00 74.81 371 GLY A N 1
ATOM 3041 C CA . GLY A 1 371 ? 26.739 4.300 18.694 1.00 74.81 371 GLY A CA 1
ATOM 3042 C C . GLY A 1 371 ? 26.409 5.074 19.979 1.00 74.81 371 GLY A C 1
ATOM 3043 O O . GLY A 1 371 ? 25.237 5.310 20.258 1.00 74.81 371 GLY A O 1
ATOM 3044 N N . ILE A 1 372 ? 27.413 5.519 20.743 1.00 75.12 372 ILE A N 1
ATOM 3045 C CA . ILE A 1 372 ? 27.231 6.262 21.996 1.00 75.12 372 ILE A CA 1
ATOM 3046 C C . ILE A 1 372 ? 27.436 7.758 21.745 1.00 75.12 372 ILE A C 1
ATOM 3048 O O . ILE A 1 372 ? 28.434 8.170 21.148 1.00 75.12 372 ILE A O 1
ATOM 3052 N N . LYS A 1 373 ? 26.489 8.577 22.218 1.00 80.94 373 LYS A N 1
ATOM 3053 C CA . LYS A 1 373 ? 26.543 10.044 22.161 1.00 80.94 373 LYS A CA 1
ATOM 3054 C C . LYS A 1 373 ? 27.259 10.600 23.394 1.00 80.94 373 LYS A C 1
ATOM 3056 O O . LYS A 1 373 ? 26.897 10.285 24.525 1.00 80.94 373 LYS A O 1
ATOM 3061 N N . TYR A 1 374 ? 28.233 11.471 23.165 1.00 84.06 374 TYR A N 1
ATOM 3062 C CA . TYR A 1 374 ? 29.002 12.185 24.178 1.00 84.06 374 TYR A CA 1
ATOM 3063 C C . TYR A 1 374 ? 28.729 13.676 24.051 1.00 84.06 374 TYR A C 1
ATOM 3065 O O . TYR A 1 374 ? 28.896 14.243 22.972 1.00 84.06 374 TYR A O 1
ATOM 3073 N N . GLU A 1 375 ? 28.347 14.313 25.149 1.00 83.62 375 GLU A N 1
ATOM 3074 C CA . GLU A 1 375 ? 28.020 15.739 25.184 1.00 83.62 375 GLU A CA 1
ATOM 3075 C C . GLU A 1 375 ? 28.921 16.461 26.178 1.00 83.62 375 GLU A C 1
ATOM 3077 O O . GLU A 1 375 ? 29.289 15.900 27.219 1.00 83.62 375 GLU A O 1
ATOM 3082 N N . ARG A 1 376 ? 29.285 17.709 25.872 1.00 81.81 376 ARG A N 1
ATOM 3083 C CA . ARG A 1 376 ? 30.078 18.521 26.791 1.00 81.81 376 ARG A CA 1
ATOM 3084 C C . ARG A 1 376 ? 29.206 18.905 27.972 1.00 81.81 376 ARG A C 1
ATOM 3086 O O . ARG A 1 376 ? 28.262 19.680 27.830 1.00 81.81 376 ARG A O 1
ATOM 3093 N N . LYS A 1 377 ? 29.521 18.368 29.147 1.00 76.00 377 LYS A N 1
ATOM 3094 C CA . LYS A 1 377 ? 28.762 18.691 30.355 1.00 76.00 377 LYS A CA 1
ATOM 3095 C C . LYS A 1 377 ? 29.091 20.118 30.778 1.00 76.00 377 LYS A C 1
ATOM 3097 O O . LYS A 1 377 ? 30.257 20.483 30.900 1.00 76.00 377 LYS A O 1
ATOM 3102 N N . THR A 1 378 ? 28.063 20.935 30.962 1.00 62.16 378 THR A N 1
ATOM 3103 C CA . THR A 1 378 ? 28.183 22.332 31.406 1.00 62.16 378 THR A CA 1
ATOM 3104 C C . THR A 1 378 ? 28.032 22.473 32.920 1.00 62.16 378 THR A C 1
ATOM 3106 O O . THR A 1 378 ? 28.329 23.533 33.462 1.00 62.16 378 THR A O 1
ATOM 3109 N N . THR A 1 379 ? 27.604 21.406 33.600 1.00 53.69 379 THR A N 1
ATOM 3110 C CA . THR A 1 379 ? 27.396 21.330 35.049 1.00 53.69 379 THR A CA 1
ATOM 3111 C C . THR A 1 379 ? 27.729 19.923 35.574 1.00 53.69 379 THR A C 1
ATOM 3113 O O . THR A 1 379 ? 27.719 18.944 34.822 1.00 53.69 379 THR A O 1
ATOM 3116 N N . GLY A 1 380 ? 28.036 19.805 36.872 1.00 68.12 380 GLY A N 1
ATOM 3117 C CA . GLY A 1 380 ? 28.325 18.530 37.548 1.00 68.12 380 GLY A CA 1
ATOM 3118 C C . GLY A 1 380 ? 29.789 18.061 37.474 1.00 68.12 380 GLY A C 1
ATOM 3119 O O . GLY A 1 380 ? 30.681 18.797 37.053 1.00 68.12 380 GLY A O 1
ATOM 3120 N N . LEU A 1 381 ? 30.042 16.814 37.891 1.00 64.69 381 LEU A N 1
ATOM 3121 C CA . LEU A 1 381 ? 31.392 16.249 38.096 1.00 64.69 381 LEU A CA 1
ATOM 3122 C C . LEU A 1 381 ? 32.272 16.241 36.828 1.00 64.69 381 LEU A C 1
ATOM 3124 O O . LEU A 1 381 ? 33.495 16.322 36.906 1.00 64.69 381 LEU A O 1
ATOM 3128 N N . PHE A 1 382 ? 31.654 16.180 35.647 1.00 74.19 382 PHE A N 1
ATOM 3129 C CA . PHE A 1 382 ? 32.343 16.129 34.354 1.00 74.19 382 PHE A CA 1
ATOM 3130 C C . PHE A 1 382 ? 32.302 17.462 33.597 1.00 74.19 382 PHE A C 1
ATOM 3132 O O . PHE A 1 382 ? 32.451 17.469 32.375 1.00 74.19 382 PHE A O 1
ATOM 3139 N N . THR A 1 383 ? 32.093 18.582 34.299 1.00 76.56 383 THR A N 1
ATOM 3140 C CA . THR A 1 383 ? 32.021 19.915 33.682 1.00 76.56 383 THR A CA 1
ATOM 3141 C C . THR A 1 383 ? 33.232 20.170 32.780 1.00 76.56 383 THR A C 1
ATOM 3143 O O . THR A 1 383 ? 34.382 19.959 33.163 1.00 76.56 383 THR A O 1
ATOM 3146 N N . GLY A 1 384 ? 32.969 20.582 31.542 1.00 75.44 384 GLY A N 1
ATOM 3147 C CA . GLY A 1 384 ? 33.975 20.821 30.512 1.00 75.44 384 GLY A CA 1
ATOM 3148 C C . GLY A 1 384 ? 34.452 19.571 29.765 1.00 75.44 384 GLY A C 1
ATOM 3149 O O . GLY A 1 384 ? 35.085 19.726 28.720 1.00 75.44 384 GLY A O 1
ATOM 3150 N N . LYS A 1 385 ? 34.129 18.350 30.211 1.00 80.62 385 LYS A N 1
ATOM 3151 C CA . LYS A 1 385 ? 34.485 17.090 29.529 1.00 80.62 385 LYS A CA 1
ATOM 3152 C C . LYS A 1 385 ? 33.337 16.580 28.650 1.00 80.62 385 LYS A C 1
ATOM 3154 O O . LYS A 1 385 ? 32.171 16.888 28.889 1.00 80.62 385 LYS A O 1
ATOM 3159 N N . LEU A 1 386 ? 33.678 15.793 27.626 1.00 83.44 386 LEU A N 1
ATOM 3160 C CA . LEU A 1 386 ? 32.706 15.060 26.809 1.00 83.44 386 LEU A CA 1
ATOM 3161 C C . LEU A 1 386 ? 32.350 13.758 27.527 1.00 83.44 386 LEU A C 1
ATOM 3163 O O . LEU A 1 386 ? 33.192 12.866 27.611 1.00 83.44 386 LEU A O 1
ATOM 3167 N N . ALA A 1 387 ? 31.127 13.647 28.038 1.00 82.00 387 ALA A N 1
ATOM 3168 C CA . ALA A 1 387 ? 30.670 12.468 28.771 1.00 82.00 387 ALA A CA 1
ATOM 3169 C C . ALA A 1 387 ? 29.375 11.905 28.174 1.00 82.00 387 ALA A C 1
ATOM 3171 O O . ALA A 1 387 ? 28.525 12.663 27.692 1.00 82.00 387 ALA A O 1
ATOM 3172 N N . SER A 1 388 ? 29.231 10.581 28.208 1.00 84.38 388 SER A N 1
ATOM 3173 C CA . SER A 1 388 ? 28.000 9.891 27.826 1.00 84.38 388 SER A CA 1
ATOM 3174 C C . SER A 1 388 ? 26.878 10.156 28.832 1.00 84.38 388 SER A C 1
ATOM 3176 O O . SER A 1 388 ? 27.084 10.720 29.912 1.00 84.38 388 SER A O 1
ATOM 3178 N N . GLN A 1 389 ? 25.662 9.744 28.483 1.00 77.62 389 GLN A N 1
ATOM 3179 C CA . GLN A 1 389 ? 24.616 9.560 29.484 1.00 77.62 389 GLN A CA 1
ATOM 3180 C C . GLN A 1 389 ? 25.036 8.429 30.437 1.00 77.62 389 GLN A C 1
ATOM 3182 O O . GLN A 1 389 ? 25.639 7.452 29.989 1.00 77.62 389 GLN A O 1
ATOM 3187 N N . GLY A 1 390 ? 24.791 8.609 31.738 1.00 75.06 390 GLY A N 1
ATOM 3188 C CA . GLY A 1 390 ? 25.085 7.585 32.738 1.00 75.06 390 GLY A CA 1
ATOM 3189 C C . GLY A 1 390 ? 24.177 6.374 32.544 1.00 75.06 390 GLY A C 1
ATOM 3190 O O . GLY A 1 390 ? 22.989 6.543 32.260 1.00 75.06 390 GLY A O 1
ATOM 3191 N N . ILE A 1 391 ? 24.736 5.175 32.673 1.00 70.94 391 ILE A N 1
ATOM 3192 C CA . ILE A 1 391 ? 24.000 3.908 32.615 1.00 70.94 391 ILE A CA 1
ATOM 3193 C C . ILE A 1 391 ? 24.068 3.284 34.003 1.00 70.94 391 ILE A C 1
ATOM 3195 O O . ILE A 1 391 ? 25.145 3.218 34.587 1.00 70.94 391 ILE A O 1
ATOM 3199 N N . VAL A 1 392 ? 22.928 2.854 34.537 1.00 73.94 392 VAL A N 1
ATOM 3200 C CA . VAL A 1 392 ? 22.898 2.142 35.818 1.00 73.94 392 VAL A CA 1
ATOM 3201 C C . VAL A 1 392 ? 23.344 0.701 35.577 1.00 73.94 392 VAL A C 1
ATOM 3203 O O . VAL A 1 392 ? 22.825 0.041 34.676 1.00 73.94 392 VAL A O 1
ATOM 3206 N N . ILE A 1 393 ? 24.316 0.239 36.353 1.00 78.00 393 ILE A N 1
ATOM 3207 C CA . ILE A 1 393 ? 24.832 -1.130 36.351 1.00 78.00 393 ILE A CA 1
ATOM 3208 C C . ILE A 1 393 ? 24.779 -1.665 37.781 1.00 78.00 393 ILE A C 1
ATOM 3210 O O . ILE A 1 393 ? 24.989 -0.902 38.714 1.00 78.00 393 ILE A O 1
ATOM 3214 N N . SER A 1 394 ? 24.511 -2.955 37.952 1.00 75.94 394 SER A N 1
ATOM 3215 C CA . SER A 1 394 ? 24.464 -3.588 39.274 1.00 75.94 394 SER A CA 1
ATOM 3216 C C . SER A 1 394 ? 25.681 -4.501 39.435 1.00 75.94 394 SER A C 1
ATOM 3218 O O . SER A 1 394 ? 25.962 -5.299 38.535 1.00 75.94 394 SER A O 1
ATOM 3220 N N . ILE A 1 395 ? 26.438 -4.340 40.521 1.00 84.88 395 ILE A N 1
ATOM 3221 C CA . ILE A 1 395 ? 27.642 -5.123 40.842 1.00 84.88 395 ILE A CA 1
ATOM 3222 C C . ILE A 1 395 ? 27.534 -5.537 42.310 1.00 84.88 395 ILE A C 1
ATOM 3224 O O . ILE A 1 395 ? 27.355 -4.676 43.163 1.00 84.88 395 ILE A O 1
ATOM 3228 N N . ASP A 1 396 ? 27.630 -6.840 42.589 1.00 78.06 396 ASP A N 1
ATOM 3229 C CA . ASP A 1 396 ? 27.548 -7.409 43.945 1.00 78.06 396 ASP A CA 1
ATOM 3230 C C . ASP A 1 396 ? 26.308 -6.944 44.747 1.00 78.06 396 ASP A C 1
ATOM 3232 O O . ASP A 1 396 ? 26.402 -6.615 45.925 1.00 78.06 396 ASP A O 1
ATOM 3236 N N . ASP A 1 397 ? 25.139 -6.920 44.089 1.00 72.75 397 ASP A N 1
ATOM 3237 C CA . ASP A 1 397 ? 23.840 -6.467 44.627 1.00 72.75 397 ASP A CA 1
ATOM 3238 C C . ASP A 1 397 ? 23.764 -4.970 45.018 1.00 72.75 397 ASP A C 1
ATOM 3240 O O . ASP A 1 397 ? 22.826 -4.543 45.698 1.00 72.75 397 ASP A O 1
ATOM 3244 N N . GLU A 1 398 ? 24.694 -4.142 44.527 1.00 63.19 398 GLU A N 1
ATOM 3245 C CA . GLU A 1 398 ? 24.660 -2.679 44.639 1.00 63.19 398 GLU A CA 1
ATOM 3246 C C . GLU A 1 398 ? 24.577 -1.989 43.264 1.00 63.19 398 GLU A C 1
ATOM 3248 O O . GLU A 1 398 ? 25.242 -2.372 42.298 1.00 63.19 398 GLU A O 1
ATOM 3253 N N . ASP A 1 399 ? 23.769 -0.925 43.173 1.00 75.06 399 ASP A N 1
ATOM 3254 C CA . ASP A 1 399 ? 23.580 -0.149 41.944 1.00 75.06 399 ASP A CA 1
ATOM 3255 C C . ASP A 1 399 ? 24.607 0.989 41.812 1.00 75.06 399 ASP A C 1
ATOM 3257 O O . ASP A 1 399 ? 24.674 1.915 42.624 1.00 75.06 399 ASP A O 1
ATOM 3261 N N . PHE A 1 400 ? 25.350 0.977 40.707 1.00 71.75 400 PHE A N 1
ATOM 3262 C CA . PHE A 1 400 ? 26.321 1.992 40.311 1.00 71.75 400 PHE A CA 1
ATOM 3263 C C . PHE A 1 400 ? 25.883 2.706 39.030 1.00 71.75 400 PHE A C 1
ATOM 3265 O O . PHE A 1 400 ? 25.140 2.171 38.213 1.00 71.75 400 PHE A O 1
ATOM 3272 N N . VAL A 1 401 ? 26.382 3.925 38.806 1.00 67.38 401 VAL A N 1
ATOM 3273 C CA . VAL A 1 401 ? 26.188 4.649 37.538 1.00 67.38 401 VAL A CA 1
ATOM 3274 C C . VAL A 1 401 ? 27.513 4.717 36.786 1.00 67.38 401 VAL A C 1
ATOM 3276 O O . VAL A 1 401 ? 28.429 5.436 37.189 1.00 67.38 401 VAL A O 1
ATOM 3279 N N . GLU A 1 402 ? 27.609 4.004 35.665 1.00 79.69 402 GLU A N 1
ATOM 3280 C CA . GLU A 1 402 ? 28.751 4.079 34.755 1.00 79.69 402 GLU A CA 1
ATOM 3281 C C . GLU A 1 402 ? 28.645 5.332 33.875 1.00 79.69 402 GLU A C 1
ATOM 3283 O O . GLU A 1 402 ? 27.657 5.538 33.165 1.00 79.69 402 GLU A O 1
ATOM 3288 N N . TYR A 1 403 ? 29.706 6.144 33.866 1.00 80.00 403 TYR A N 1
ATOM 3289 C CA . TYR A 1 403 ? 29.895 7.237 32.911 1.00 80.00 403 TYR A CA 1
ATOM 3290 C C . TYR A 1 403 ? 31.088 6.944 32.004 1.00 80.00 403 TYR A C 1
ATOM 3292 O O . TYR A 1 403 ? 32.180 6.647 32.485 1.00 80.00 403 TYR A O 1
ATOM 3300 N N . ARG A 1 404 ? 30.928 7.130 30.688 1.00 84.88 404 ARG A N 1
ATOM 3301 C CA . ARG A 1 404 ? 32.043 7.073 29.731 1.00 84.88 404 ARG A CA 1
ATOM 3302 C C . ARG A 1 404 ? 32.478 8.480 29.367 1.00 84.88 404 ARG A C 1
ATOM 3304 O O . ARG A 1 404 ? 31.652 9.303 28.973 1.00 84.88 404 ARG A O 1
ATOM 3311 N N . VAL A 1 405 ? 33.774 8.759 29.455 1.00 85.69 405 VAL A N 1
ATOM 3312 C CA . VAL A 1 405 ? 34.331 10.091 29.188 1.00 85.69 405 VAL A CA 1
ATOM 3313 C C . VAL A 1 405 ? 35.329 10.016 28.038 1.00 85.69 405 VAL A C 1
ATOM 3315 O O . VAL A 1 405 ? 36.232 9.187 28.051 1.00 85.69 405 VAL A O 1
ATOM 3318 N N . LEU A 1 406 ? 35.181 10.902 27.053 1.00 81.50 406 LEU A N 1
ATOM 3319 C CA . LEU A 1 406 ? 36.145 11.086 25.972 1.00 81.50 406 LEU A CA 1
ATOM 3320 C C . LEU A 1 406 ? 37.106 12.222 26.322 1.00 81.50 406 LEU A C 1
ATOM 3322 O O . LEU A 1 406 ? 36.709 13.385 26.439 1.00 81.50 406 LEU A O 1
ATOM 3326 N N . THR A 1 407 ? 38.388 11.893 26.421 1.00 79.75 407 THR A N 1
ATOM 3327 C CA . THR A 1 407 ? 39.483 12.857 26.545 1.00 79.75 407 THR A CA 1
ATOM 3328 C C . THR A 1 407 ? 40.338 12.818 25.279 1.00 79.75 407 THR A C 1
ATOM 3330 O O . THR A 1 407 ? 40.458 11.787 24.620 1.00 79.75 407 THR A O 1
ATOM 3333 N N . LYS A 1 408 ? 40.903 13.963 24.883 1.00 76.75 408 LYS A N 1
ATOM 3334 C CA . LYS A 1 408 ? 41.955 13.966 23.861 1.00 76.75 408 LYS A CA 1
ATOM 3335 C C . LYS A 1 408 ? 43.265 13.564 24.549 1.00 76.75 408 LYS A C 1
ATOM 3337 O O . LYS A 1 408 ? 43.546 14.144 25.598 1.00 76.75 408 LYS A O 1
ATOM 3342 N N . PRO A 1 409 ? 44.053 12.630 24.000 1.00 68.81 409 PRO A N 1
ATOM 3343 C CA . PRO A 1 409 ? 45.390 12.379 24.514 1.00 68.81 409 PRO A CA 1
ATOM 3344 C C . PRO A 1 409 ? 46.258 13.621 24.279 1.00 68.81 409 PRO A C 1
ATOM 3346 O O . PRO A 1 409 ? 46.323 14.138 23.162 1.00 68.81 409 PRO A O 1
ATOM 3349 N N . SER A 1 410 ? 46.891 14.122 25.335 1.00 53.38 410 SER A N 1
ATOM 3350 C CA . SER A 1 410 ? 47.987 15.085 25.246 1.00 53.38 410 SER A CA 1
ATOM 3351 C C . SER A 1 410 ? 49.274 14.277 25.105 1.00 53.38 410 SER A C 1
ATOM 3353 O O . SER A 1 410 ? 49.764 13.733 26.090 1.00 53.38 410 SER A O 1
ATOM 3355 N N . PHE A 1 411 ? 49.792 14.151 23.885 1.00 51.19 411 PHE A N 1
ATOM 3356 C CA . PHE A 1 411 ? 51.182 13.746 23.695 1.00 51.19 411 PHE A CA 1
ATOM 3357 C C . PHE A 1 411 ? 52.021 15.020 23.823 1.00 51.19 411 PHE A C 1
ATOM 3359 O O . PHE A 1 411 ? 51.813 15.958 23.052 1.00 51.19 411 PHE A O 1
ATOM 3366 N N . ALA A 1 412 ? 52.842 15.082 24.871 1.00 41.59 412 ALA A N 1
ATOM 3367 C CA . ALA A 1 412 ? 53.872 16.103 25.034 1.00 41.59 412 ALA A CA 1
ATOM 3368 C C . ALA A 1 412 ? 55.100 15.740 24.199 1.00 41.59 412 ALA A C 1
ATOM 3370 O O . ALA A 1 412 ? 55.371 14.519 24.086 1.00 41.59 412 ALA A O 1
#